Protein AF-A0AA50E1E8-F1 (afdb_monomer_lite)

Radius of gyration: 28.21 Å; chains: 1; bounding box: 93×47×80 Å

Secondary structure (DSSP, 8-state):
--GGGS-----SSPPTT--SHHHHHHHHTTSEEEEETTEEEE-HHHHHHHHHHHHHHHHHHHHTT-EE----SEEEHHHHHHHT-HHIIIIIS--S-EEE-TT--EEEE-S--HHHHHHHHHHH--BGGG--EEEEEEEEEE---SS-BTGGGB-SEEEEEEEEEE-SSHHHHHHHHHHHHHHHHHHHHHTT--EEEEE---GGG--SEEEEEEEE-TT-SEEEEE-TTSS-EEETTT---BPPPPPPPS--S-EEEE-TT--SHHHHHHHHT--GGGEEEEEEEEEEETTS-EEEEEEEEETT--B-HHHHHHHHHHHHHHH-HHHHHHTSS-TT-GGG--S--SEEEEEEPPHHHHHHHB-TT----TT---TT--GGGB-PPPPEEHHHHHHHH---HHHHHHHHHT--SSS--SEE-HHHHHHHHHHHHHTTTT----TTSHHHHHHHHHHHHHHHHHHHHHHTTSPPSSPEEEEEGGGTT--SEEEE-SSTTEEEEEE-BTTTBPPPS-EE--BPP-TTSBPSS-TTS--EEEEEEEEEEEEE-TTHHHHHHT-EEE-TTS-EEE-

Sequence (571 aa):
MRLSQMLFVTLRDDPADAEIPSHKLLVRAGFIRRLGSGLYAYLPLMWRVLEKVKRIVQEEMNRTGAQECLLPQLQPSELWKMSGRWDTYTESEGIMFALRDRLERELGLGPTHEEVITAIAKEMIRSYRQLPVNLYQIQTKFRDEIRPRFGLMRGREFIMKDAYSFHSDEASLKETYGAMDQAYRNIFSRCGLDFRPVDADSGAIGGSGSQEFMVLADAGEDEILYTADGLYSANVEKAVSVPPNPVPSIFTNYEKRETPNCNTIDSLTTYLQCSPTVVVKNILYKVTHDQGWTFFVLVSIRGDQDINDVKLKNEYIKQFLKKNPFQRILNQDLDNYPQIRDTGKNVIKVELVTKADQNQWFAEDKKLPEGYIGPDLSNEYLRPCPRLTKEKIEELTDLDSSLLNEILNADLHEVSRENYDVLSVGMNIEKKLSTFGTIKLPSQSGNHKIAQASSLVSAYKKLQKFQKQYPVSPLIRLADETIIGLENFVTGANEANYHVLGANWDKEFPTPELVVDVRTAKAGDRPVHDPTGELKTARGIEVGHIFQLGTKYSQAMGATFTNEQGKKNLW

Foldseek 3Di:
DDPVPFPWDADPDFDPQADDPVQRCCVRRRQWDDPDQLDIDGGPVVVVVVVVLVVLLCVLCVVLVAAEDDFDQKAFLVLCVLLVCSCLQCPQVNFWDWDADPVRGIITRAQDCPSVVLVVCLVVFFAQVVPWHKYKYWDKGATPDPHQGNHQLRGRIHTDIDMDIDHPDPVSLVVSLVSVVVSVVSSCVVVVFDWAKAWEFCPPLAFDGKIFIWGFDPPFPWKKKDFPVNPHIHTLLPDDFFFDDADAWPFADKDKDFAAPQLALVSRCVRVVTDLLQAWDWFKKWWAFPLLAIAIAIETEGRPFDFNVSQVQVLCLVVCCVPPPVNVVVPPQCPPPPLLPPDRNGTSDIGGQDPVNQVQFFDPPQDFQRSQDDLCQDQNRTDDQFFAFLVVLCVQQVDDPVVQCVLVVVPPDDDDDGTHDLVSSLVSLVVVLVVLRPDPDDDDPPPVSVVVNVSSSSSSVSSVVSPSSYHDDDHHYEYEPSPQPRFQGKHRPSDHSIIITRDDDPPPHDRDPHYGHRTRDDFQGHHPVGNVTTMDMTRTRGPDMDHRNDQSSCVSNVRWYQYPVRDTDGD

Structure (mmCIF, N/CA/C/O backbone):
data_AF-A0AA50E1E8-F1
#
_entry.id   AF-A0AA50E1E8-F1
#
loop_
_atom_site.group_PDB
_atom_site.id
_atom_site.type_symbol
_atom_site.label_atom_id
_atom_site.label_alt_id
_atom_site.label_comp_id
_atom_site.label_asym_id
_atom_site.label_entity_id
_atom_site.label_seq_id
_atom_site.pdbx_PDB_ins_code
_atom_site.Cartn_x
_atom_site.Cartn_y
_atom_site.Cartn_z
_atom_site.occupancy
_atom_site.B_iso_or_equiv
_atom_site.auth_seq_id
_atom_site.auth_comp_id
_atom_site.auth_asym_id
_atom_site.auth_atom_id
_atom_site.pdbx_PDB_model_num
ATOM 1 N N . MET A 1 1 ? -45.546 9.372 6.883 1.00 83.00 1 MET A N 1
ATOM 2 C CA . MET A 1 1 ? -45.393 10.843 6.924 1.00 83.00 1 MET A CA 1
ATOM 3 C C . MET A 1 1 ? -45.847 11.388 5.582 1.00 83.00 1 MET A C 1
ATOM 5 O O . MET A 1 1 ? -45.524 10.767 4.575 1.00 83.00 1 MET A O 1
ATOM 9 N N . ARG A 1 2 ? -46.656 12.452 5.557 1.00 90.00 2 ARG A N 1
ATOM 10 C CA . ARG A 1 2 ? -47.109 13.069 4.299 1.00 90.00 2 ARG A CA 1
ATOM 11 C C . ARG A 1 2 ? -45.970 13.899 3.703 1.00 90.00 2 ARG A C 1
ATOM 13 O O . ARG A 1 2 ? -45.243 14.535 4.460 1.00 90.00 2 ARG A O 1
ATOM 20 N N . LEU A 1 3 ? -45.846 13.929 2.375 1.00 88.75 3 LEU A N 1
ATOM 21 C CA . LEU A 1 3 ? -44.783 14.677 1.687 1.00 88.75 3 LEU A CA 1
ATOM 22 C C . LEU A 1 3 ? -44.791 16.171 2.047 1.00 88.75 3 LEU A C 1
ATOM 24 O O . LEU A 1 3 ? -43.740 16.760 2.248 1.00 88.75 3 LEU A O 1
ATOM 28 N N . SER A 1 4 ? -45.982 16.750 2.227 1.00 92.00 4 SER A N 1
ATOM 29 C CA . SER A 1 4 ? -46.186 18.156 2.603 1.00 92.00 4 SER A CA 1
ATOM 30 C C . SER A 1 4 ? -45.611 18.550 3.971 1.00 92.00 4 SER A C 1
ATOM 32 O O . SER A 1 4 ? -45.598 19.728 4.304 1.00 92.00 4 SER A O 1
ATOM 34 N N . GLN A 1 5 ? -45.191 17.580 4.785 1.00 92.12 5 GLN A N 1
ATOM 35 C CA . GLN A 1 5 ? -44.583 17.789 6.103 1.00 92.12 5 GLN A CA 1
ATOM 36 C C . GLN A 1 5 ? -43.090 17.425 6.117 1.00 92.12 5 GLN A C 1
ATOM 38 O O . GLN A 1 5 ? -42.461 17.463 7.172 1.00 92.12 5 GLN A O 1
ATOM 43 N N . MET A 1 6 ? -42.525 17.020 4.976 1.00 91.56 6 MET A N 1
ATOM 44 C CA . MET A 1 6 ? -41.125 16.624 4.854 1.00 91.56 6 MET A CA 1
ATOM 45 C C . MET A 1 6 ? -40.289 17.763 4.276 1.00 91.56 6 MET A C 1
ATOM 47 O O . MET A 1 6 ? -40.710 18.437 3.339 1.00 91.56 6 MET A O 1
ATOM 51 N N . LEU A 1 7 ? -39.060 17.915 4.775 1.00 88.62 7 LEU A N 1
ATOM 52 C CA . LEU A 1 7 ? -38.033 18.702 4.096 1.00 88.62 7 LEU A CA 1
ATOM 53 C C . LEU A 1 7 ? -37.597 17.943 2.835 1.00 88.62 7 LEU A C 1
ATOM 55 O O . LEU A 1 7 ? -36.712 17.088 2.887 1.00 88.62 7 LEU A O 1
ATOM 59 N N . PHE A 1 8 ? -38.273 18.210 1.720 1.00 89.31 8 PHE A N 1
ATOM 60 C CA . PHE A 1 8 ? -38.060 17.521 0.454 1.00 89.31 8 PHE A CA 1
ATOM 61 C C . PHE A 1 8 ? -38.126 18.510 -0.709 1.00 89.31 8 PHE A C 1
ATOM 63 O O . PHE A 1 8 ? -39.174 19.086 -0.991 1.00 89.31 8 PHE A O 1
ATOM 70 N N . VAL A 1 9 ? -36.988 18.702 -1.378 1.00 90.25 9 VAL A N 1
ATOM 71 C CA . VAL A 1 9 ? -36.859 19.569 -2.554 1.00 90.25 9 VAL A CA 1
ATOM 72 C C . VAL A 1 9 ? -36.094 18.816 -3.631 1.00 90.25 9 VAL A C 1
ATOM 74 O O . VAL A 1 9 ? -34.927 18.461 -3.437 1.00 90.25 9 VAL A O 1
ATOM 77 N N . THR A 1 10 ? -36.748 18.605 -4.770 1.00 94.31 10 THR A N 1
ATOM 78 C CA . THR A 1 10 ? -36.125 18.024 -5.958 1.00 94.31 10 THR A CA 1
ATOM 79 C C . THR A 1 10 ? -35.540 19.101 -6.861 1.00 94.31 10 THR A C 1
ATOM 81 O O . THR A 1 10 ? -36.088 20.199 -6.946 1.00 94.31 10 THR A O 1
ATOM 84 N N . LEU A 1 11 ? -34.464 18.777 -7.576 1.00 94.38 11 LEU A N 1
ATOM 85 C CA . LEU A 1 11 ? -33.867 19.661 -8.579 1.00 94.38 11 LEU A CA 1
ATOM 86 C C . LEU A 1 11 ? -34.179 19.153 -9.988 1.00 94.38 11 LEU A C 1
ATOM 88 O O . LEU A 1 11 ? -34.096 17.951 -10.260 1.00 94.38 11 LEU A O 1
ATOM 92 N N . ARG A 1 12 ? -34.535 20.082 -10.880 1.00 94.50 12 ARG A N 1
ATOM 93 C CA . ARG A 1 12 ? -34.793 19.781 -12.292 1.00 94.50 12 ARG A CA 1
ATOM 94 C C . ARG A 1 12 ? -33.499 19.385 -13.001 1.00 94.50 12 ARG A C 1
ATOM 96 O O . ARG A 1 12 ? -33.456 18.318 -13.614 1.00 94.50 12 ARG A O 1
ATOM 103 N N . ASP A 1 13 ? -32.479 20.220 -12.845 1.00 94.12 13 ASP A N 1
ATOM 104 C CA . ASP A 1 13 ? -31.196 20.121 -13.534 1.00 94.12 13 ASP A CA 1
ATOM 105 C C . ASP A 1 13 ? -30.131 19.439 -12.663 1.00 94.12 13 ASP A C 1
ATOM 107 O O . ASP A 1 13 ? -30.243 19.390 -11.431 1.00 94.12 13 ASP A O 1
ATOM 111 N N . ASP A 1 14 ? -29.106 18.886 -13.312 1.00 92.81 14 ASP A N 1
ATOM 112 C CA . ASP A 1 14 ? -27.952 18.305 -12.625 1.00 92.81 14 ASP A CA 1
ATOM 113 C C . ASP A 1 14 ? -27.141 19.407 -11.910 1.00 92.81 14 ASP A C 1
ATOM 115 O O . ASP A 1 14 ? -26.901 20.468 -12.493 1.00 92.81 14 ASP A O 1
ATOM 119 N N . PRO A 1 15 ? -26.688 19.178 -10.662 1.00 89.06 15 PRO A N 1
ATOM 120 C CA . PRO A 1 15 ? -25.753 20.081 -9.999 1.00 89.06 15 PRO A CA 1
ATOM 121 C C . PRO A 1 15 ? -24.439 20.168 -10.779 1.00 89.06 15 PRO A C 1
ATOM 123 O O . PRO A 1 15 ? -23.919 19.146 -11.227 1.00 89.06 15 PRO A O 1
ATOM 126 N N . ALA A 1 16 ? -23.880 21.373 -10.898 1.00 86.44 16 ALA A N 1
ATOM 127 C CA . ALA A 1 16 ? -22.658 21.611 -11.670 1.00 86.44 16 ALA A CA 1
ATOM 128 C C . ALA A 1 16 ? -21.428 20.860 -11.122 1.00 86.44 16 ALA A C 1
ATOM 130 O O . ALA A 1 16 ? -20.496 20.575 -11.864 1.00 86.44 16 ALA A O 1
ATOM 131 N N . ASP A 1 17 ? -21.428 20.535 -9.830 1.00 83.50 17 ASP A N 1
ATOM 132 C CA . ASP A 1 17 ? -20.350 19.855 -9.115 1.00 83.50 17 ASP A CA 1
ATOM 133 C C . ASP A 1 17 ? -20.545 18.334 -8.985 1.00 83.50 17 ASP A C 1
ATOM 135 O O . ASP A 1 17 ? -19.741 17.652 -8.345 1.00 83.50 17 ASP A O 1
ATOM 139 N N . ALA A 1 18 ? -21.621 17.788 -9.559 1.00 87.62 18 ALA A N 1
ATOM 140 C CA . ALA A 1 18 ? -21.915 16.366 -9.507 1.00 87.62 18 ALA A CA 1
ATOM 141 C C . ALA A 1 18 ? -21.470 15.653 -10.789 1.00 87.62 18 ALA A C 1
ATOM 143 O O . ALA A 1 18 ? -22.080 15.800 -11.843 1.00 87.62 18 ALA A O 1
ATOM 144 N N . GLU A 1 19 ? -20.419 14.839 -10.684 1.00 85.69 19 GLU A N 1
ATOM 145 C CA . GLU A 1 19 ? -19.804 14.176 -11.842 1.00 85.69 19 GLU A CA 1
ATOM 146 C C . GLU A 1 19 ? -20.469 12.833 -12.180 1.00 85.69 19 GLU A C 1
ATOM 148 O O . GLU A 1 19 ? -20.860 12.603 -13.325 1.00 85.69 19 GLU A O 1
ATOM 153 N N . ILE A 1 20 ? -20.671 11.964 -11.182 1.00 92.19 20 ILE A N 1
ATOM 154 C CA . ILE A 1 20 ? -21.176 10.598 -11.401 1.00 92.19 20 ILE A CA 1
ATOM 155 C C . ILE A 1 20 ? -22.701 10.481 -11.223 1.00 92.19 20 ILE A C 1
ATOM 157 O O . ILE A 1 20 ? -23.295 11.258 -10.463 1.00 92.19 20 ILE A O 1
ATOM 161 N N . PRO A 1 21 ? -23.356 9.485 -11.860 1.00 94.12 21 PRO A N 1
ATOM 162 C CA . PRO A 1 21 ? -24.810 9.323 -11.804 1.00 94.12 21 PRO A CA 1
ATOM 163 C C . PRO A 1 21 ? -25.380 9.234 -10.384 1.00 94.12 21 PRO A C 1
ATOM 165 O O . PRO A 1 21 ? -26.377 9.890 -10.089 1.00 94.12 21 PRO A O 1
ATOM 168 N N . SER A 1 22 ? -24.741 8.480 -9.482 1.00 95.38 22 SER A N 1
ATOM 169 C CA . SER A 1 22 ? -25.218 8.337 -8.099 1.00 95.38 22 SER A CA 1
ATOM 170 C C . SER A 1 22 ? -25.213 9.676 -7.354 1.00 95.38 22 SER A C 1
ATOM 172 O O . SER A 1 22 ? -26.205 10.024 -6.715 1.00 95.38 22 SER A O 1
ATOM 174 N N . HIS A 1 23 ? -24.151 10.475 -7.497 1.00 95.38 23 HIS A N 1
ATOM 175 C CA . HIS A 1 23 ? -24.057 11.803 -6.890 1.00 95.38 23 HIS A CA 1
ATOM 176 C C . HIS A 1 23 ? -25.147 12.741 -7.435 1.00 95.38 23 HIS A C 1
ATOM 178 O O . HIS A 1 23 ? -25.896 13.336 -6.655 1.00 95.38 23 HIS A O 1
ATOM 184 N N . LYS A 1 24 ? -25.303 12.808 -8.765 1.00 95.56 24 LYS A N 1
ATOM 185 C CA . LYS A 1 24 ? -26.336 13.622 -9.428 1.00 95.56 24 LYS A CA 1
ATOM 186 C C . LYS A 1 24 ? -27.736 13.263 -8.938 1.00 95.56 24 LYS A C 1
ATOM 188 O O . LYS A 1 24 ? -28.499 14.145 -8.542 1.00 95.56 24 LYS A O 1
ATOM 193 N N . LEU A 1 25 ? -28.064 11.971 -8.913 1.00 97.00 25 LEU A N 1
ATOM 194 C CA . LEU A 1 25 ? -29.378 11.481 -8.502 1.00 97.00 25 LEU A CA 1
ATOM 195 C C . LEU A 1 25 ? -29.654 11.743 -7.020 1.00 97.00 25 LEU A C 1
ATOM 197 O O . LEU A 1 25 ? -30.736 12.225 -6.692 1.00 97.00 25 LEU A O 1
ATOM 201 N N . LEU A 1 26 ? -28.691 11.497 -6.127 1.00 97.38 26 LEU A N 1
ATOM 202 C CA . LEU A 1 26 ? -28.868 11.740 -4.691 1.00 97.38 26 LEU A CA 1
ATOM 203 C C . LEU A 1 26 ? -29.114 13.225 -4.388 1.00 97.38 26 LEU A C 1
ATOM 205 O O . LEU A 1 26 ? -29.961 13.561 -3.555 1.00 97.38 26 LEU A O 1
ATOM 209 N N . VAL A 1 27 ? -28.427 14.137 -5.077 1.00 95.81 27 VAL A N 1
ATOM 210 C CA . VAL A 1 27 ? -28.663 15.575 -4.897 1.00 95.81 27 VAL A CA 1
ATOM 211 C C . VAL A 1 27 ? -30.009 15.979 -5.510 1.00 95.81 27 VAL A C 1
ATOM 213 O O . VAL A 1 27 ? -30.821 16.624 -4.837 1.00 95.81 27 VAL A O 1
ATOM 216 N N . ARG A 1 28 ? -30.305 15.562 -6.748 1.00 96.50 28 ARG A N 1
ATOM 217 C CA . ARG A 1 28 ? -31.560 15.912 -7.439 1.00 96.50 28 ARG A CA 1
ATOM 218 C C . ARG A 1 28 ? -32.798 15.372 -6.750 1.00 96.50 28 ARG A C 1
ATOM 220 O O . ARG A 1 28 ? -33.809 16.065 -6.716 1.00 96.50 28 ARG A O 1
ATOM 227 N N . ALA A 1 29 ? -32.719 14.183 -6.167 1.00 96.56 29 ALA A N 1
ATOM 228 C CA . ALA A 1 29 ? -33.812 13.576 -5.421 1.00 96.56 29 ALA A CA 1
ATOM 229 C C . ALA A 1 29 ? -33.920 14.099 -3.976 1.00 96.56 29 ALA A C 1
ATOM 231 O O . ALA A 1 29 ? -34.760 13.620 -3.222 1.00 96.56 29 ALA A O 1
ATOM 232 N N . GLY A 1 30 ? -33.087 15.060 -3.556 1.00 95.19 30 GLY A N 1
ATOM 233 C CA . GLY A 1 30 ? -33.159 15.641 -2.212 1.00 95.19 30 GLY A CA 1
ATOM 234 C C . GLY A 1 30 ? -32.727 14.683 -1.096 1.00 95.19 30 GLY A C 1
ATOM 235 O O . GLY A 1 30 ? -33.211 14.799 0.028 1.00 95.19 30 GLY A O 1
ATOM 236 N N . PHE A 1 31 ? -31.840 13.730 -1.392 1.00 97.06 31 PHE A N 1
ATOM 237 C CA . PHE A 1 31 ? -31.274 12.805 -0.406 1.00 97.06 31 PHE A CA 1
ATOM 238 C C . PHE A 1 31 ? -30.102 13.450 0.330 1.00 97.06 31 PHE A C 1
ATOM 240 O O . PHE A 1 31 ? -29.988 13.312 1.546 1.00 97.06 31 PHE A O 1
ATOM 247 N N . ILE A 1 32 ? -29.263 14.196 -0.386 1.00 96.25 32 ILE A N 1
ATOM 248 C CA . ILE A 1 32 ? -28.093 14.856 0.195 1.00 96.25 32 ILE A CA 1
ATOM 249 C C . ILE A 1 32 ? -27.983 16.318 -0.231 1.00 96.25 32 ILE A C 1
ATOM 251 O O . ILE A 1 32 ? -28.529 16.744 -1.258 1.00 96.25 32 ILE A O 1
ATOM 255 N N . ARG A 1 33 ? -27.251 17.094 0.569 1.00 94.19 33 ARG A N 1
ATOM 256 C CA . ARG A 1 33 ? -26.837 18.464 0.244 1.00 94.19 33 ARG A CA 1
ATOM 257 C C . ARG A 1 33 ? -25.370 18.654 0.583 1.00 94.19 33 ARG A C 1
ATOM 259 O O . ARG A 1 33 ? -24.944 18.295 1.673 1.00 94.19 33 ARG A O 1
ATOM 266 N N . ARG A 1 34 ? -24.610 19.226 -0.344 1.00 93.56 34 ARG A N 1
ATOM 267 C CA . ARG A 1 34 ? -23.210 19.573 -0.119 1.00 93.56 34 ARG A CA 1
ATOM 268 C C . ARG A 1 34 ? -23.120 20.828 0.752 1.00 93.56 34 ARG A C 1
ATOM 270 O O . ARG A 1 34 ? -23.806 21.808 0.475 1.00 93.56 34 ARG A O 1
ATOM 277 N N . LEU A 1 35 ? -22.280 20.787 1.785 1.00 94.69 35 LEU A N 1
ATOM 278 C CA . LEU A 1 35 ? -21.953 21.940 2.638 1.00 94.69 35 LEU A CA 1
ATOM 279 C C . LEU A 1 35 ? -20.549 22.492 2.348 1.00 94.69 35 LEU A C 1
ATOM 281 O O . LEU A 1 35 ? -20.294 23.676 2.536 1.00 94.69 35 LEU A O 1
ATOM 285 N N . GLY A 1 36 ? -19.646 21.638 1.866 1.00 92.88 36 GLY A N 1
ATOM 286 C CA . GLY A 1 36 ? -18.273 21.985 1.510 1.00 92.88 36 GLY A CA 1
ATOM 287 C C . GLY A 1 36 ? -17.627 20.883 0.673 1.00 92.88 36 GLY A C 1
ATOM 288 O O . GLY A 1 36 ? -18.282 19.914 0.289 1.00 92.88 36 GLY A O 1
ATOM 289 N N . SER A 1 37 ? -16.338 21.010 0.351 1.00 92.69 37 SER A N 1
ATOM 290 C CA . SER A 1 37 ? -15.618 19.940 -0.357 1.00 92.69 37 SER A CA 1
ATOM 291 C C . SER A 1 37 ? -15.5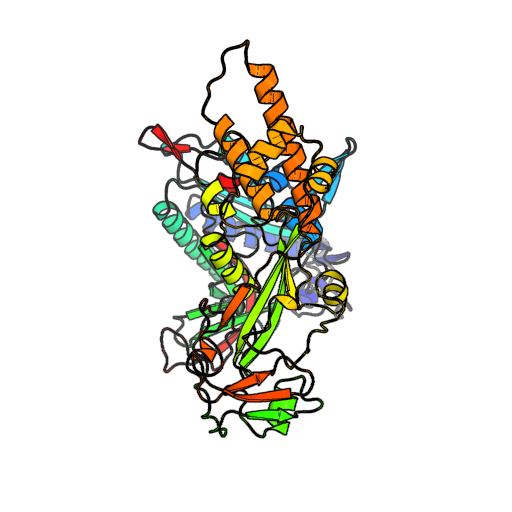94 18.658 0.477 1.00 92.69 37 SER A C 1
ATOM 293 O O . SER A 1 37 ? -15.120 18.681 1.613 1.00 92.69 37 SER A O 1
ATOM 295 N N . GLY A 1 38 ? -16.158 17.570 -0.055 1.00 93.25 38 GLY A N 1
ATOM 296 C CA . GLY A 1 38 ? -16.251 16.277 0.632 1.00 93.25 38 GLY A CA 1
ATOM 297 C C . GLY A 1 38 ? -17.156 16.240 1.870 1.00 93.25 38 GLY A C 1
ATOM 298 O O . GLY A 1 38 ? -17.064 15.276 2.622 1.00 93.25 38 GLY A O 1
ATOM 299 N N . LEU A 1 39 ? -17.993 17.259 2.105 1.00 96.19 39 LEU A N 1
ATOM 300 C CA . LEU A 1 39 ? -18.866 17.355 3.282 1.00 96.19 39 LEU A CA 1
ATOM 301 C C . LEU A 1 39 ? -20.333 17.424 2.851 1.00 96.19 39 LEU A C 1
ATOM 303 O O . LEU A 1 39 ? -20.738 18.365 2.154 1.00 96.19 39 LEU A O 1
ATOM 307 N N . TYR A 1 40 ? -21.130 16.447 3.289 1.00 96.50 40 TYR A N 1
ATOM 308 C CA . TYR A 1 40 ? -22.524 16.284 2.879 1.00 96.50 40 TYR A CA 1
ATOM 309 C C . TYR A 1 40 ? -23.458 16.149 4.079 1.00 96.50 40 TYR A C 1
ATOM 311 O O . TYR A 1 40 ? -23.228 15.355 4.984 1.00 96.50 40 TYR A O 1
ATOM 319 N N . ALA A 1 41 ? -24.568 16.879 4.040 1.00 96.25 41 ALA A N 1
ATOM 320 C CA . ALA A 1 41 ? -25.697 16.666 4.927 1.00 96.25 41 ALA A CA 1
ATOM 321 C C . ALA A 1 41 ? -26.581 15.532 4.388 1.00 96.25 41 ALA A C 1
ATOM 323 O O . ALA A 1 41 ? -27.048 15.589 3.244 1.00 96.25 41 ALA A O 1
ATOM 324 N N . TYR A 1 42 ? -26.861 14.537 5.232 1.00 97.00 42 TYR A N 1
ATOM 325 C CA . TYR A 1 42 ? -27.834 13.480 4.953 1.00 97.00 42 TYR A CA 1
ATOM 326 C C . TYR A 1 42 ? -29.245 13.964 5.303 1.00 97.00 42 TYR A C 1
ATOM 328 O O . TYR A 1 42 ? -29.594 14.121 6.471 1.00 97.00 42 TYR A O 1
ATOM 336 N N . LEU A 1 43 ? -30.070 14.217 4.286 1.00 96.56 43 LEU A N 1
ATOM 337 C CA . LEU A 1 43 ? -31.449 14.675 4.468 1.00 96.56 43 LEU A CA 1
ATOM 338 C C . LEU A 1 43 ? -32.374 13.512 4.886 1.00 96.56 43 LEU A C 1
ATOM 340 O O . LEU A 1 43 ? -31.972 12.346 4.803 1.00 96.56 43 LEU A O 1
ATOM 344 N N . PRO A 1 44 ? -33.633 13.772 5.307 1.00 95.94 44 PRO A N 1
ATOM 345 C CA . PRO A 1 44 ? -34.492 12.743 5.903 1.00 95.94 44 PRO A CA 1
ATOM 346 C C . PRO A 1 44 ? -34.675 11.464 5.071 1.00 95.94 44 PRO A C 1
ATOM 348 O O . PRO A 1 44 ? -34.820 10.382 5.639 1.00 95.94 44 PRO A O 1
ATOM 351 N N . LEU A 1 45 ? -34.669 11.550 3.735 1.00 95.81 45 LEU A N 1
ATOM 352 C CA . LEU A 1 45 ? -34.752 10.364 2.874 1.00 95.81 45 LEU A CA 1
ATOM 353 C C . LEU A 1 45 ? -33.464 9.540 2.877 1.00 95.81 45 LEU A C 1
ATOM 355 O O . LEU A 1 45 ? -33.540 8.318 2.999 1.00 95.81 45 LEU A O 1
ATOM 359 N N . MET A 1 46 ? -32.300 10.190 2.808 1.00 96.94 46 MET A N 1
ATOM 360 C CA . MET A 1 46 ? -31.020 9.490 2.906 1.00 96.94 46 MET A CA 1
ATOM 361 C C . MET A 1 46 ? -30.849 8.856 4.278 1.00 96.94 46 MET A C 1
ATOM 363 O O . MET A 1 46 ? -30.445 7.702 4.361 1.00 96.94 46 MET A O 1
ATOM 367 N N . TRP A 1 47 ? -31.249 9.552 5.344 1.00 96.69 47 TRP A N 1
ATOM 368 C CA . TRP A 1 47 ? -31.206 8.992 6.692 1.00 96.69 47 TRP A CA 1
ATOM 369 C C . TRP A 1 47 ? -32.012 7.689 6.800 1.00 96.69 47 TRP A C 1
ATOM 371 O O . TRP A 1 47 ? -31.535 6.698 7.341 1.00 96.69 47 TRP A O 1
ATOM 381 N N . ARG A 1 48 ? -33.200 7.621 6.180 1.00 96.69 48 ARG A N 1
ATOM 382 C CA . ARG A 1 48 ? -33.996 6.378 6.121 1.00 96.69 48 ARG A CA 1
ATOM 383 C C . ARG A 1 48 ? -33.304 5.249 5.354 1.00 96.69 48 ARG A C 1
ATOM 385 O O . ARG A 1 48 ? -33.541 4.086 5.678 1.00 96.69 48 ARG A O 1
ATOM 392 N N . VAL A 1 49 ? -32.526 5.564 4.317 1.00 98.00 49 VAL A N 1
ATOM 393 C CA . VAL A 1 49 ? -31.728 4.570 3.579 1.00 98.00 49 VAL A CA 1
ATOM 394 C C . VAL A 1 49 ? -30.575 4.078 4.447 1.00 98.00 49 VAL A C 1
ATOM 396 O O . VAL A 1 49 ? -30.428 2.870 4.608 1.00 98.00 49 VAL A O 1
ATOM 399 N N . LEU A 1 50 ? -29.831 4.992 5.072 1.00 98.06 50 LEU A N 1
ATOM 400 C CA . LEU A 1 50 ? -28.732 4.661 5.978 1.00 98.06 50 LEU A CA 1
ATOM 401 C C . LEU A 1 50 ? -29.200 3.771 7.134 1.00 98.06 50 LEU A C 1
ATOM 403 O O . LEU A 1 50 ? -28.565 2.761 7.400 1.00 98.06 50 LEU A O 1
ATOM 407 N N . GLU A 1 51 ? -30.356 4.048 7.743 1.00 98.44 51 GLU A N 1
ATOM 408 C CA . GLU A 1 51 ? -30.935 3.198 8.798 1.00 98.44 51 GLU A CA 1
ATOM 409 C C . GLU A 1 51 ? -31.311 1.787 8.308 1.00 98.44 51 GLU A C 1
ATOM 411 O O . GLU A 1 51 ? -31.207 0.807 9.046 1.00 98.44 51 GLU A O 1
ATOM 416 N N . LYS A 1 52 ? -31.737 1.639 7.044 1.00 98.62 52 LYS A N 1
ATOM 417 C CA . LYS A 1 52 ? -31.999 0.313 6.454 1.00 98.62 52 LYS A CA 1
ATOM 418 C C . LYS A 1 52 ? -30.701 -0.466 6.250 1.00 98.62 52 LYS A C 1
ATOM 420 O O . LYS A 1 52 ? -30.666 -1.644 6.593 1.00 98.62 52 LYS A O 1
ATOM 425 N N . VAL A 1 53 ? -29.670 0.189 5.714 1.00 98.38 53 VAL A N 1
ATOM 426 C CA . VAL A 1 53 ? -28.344 -0.412 5.505 1.00 98.38 53 VAL A CA 1
ATOM 427 C C . VAL A 1 53 ? -27.718 -0.779 6.849 1.00 98.38 53 VAL A C 1
ATOM 429 O O . VAL A 1 53 ? -27.321 -1.923 7.043 1.00 98.38 53 VAL A O 1
ATOM 432 N N . LYS A 1 54 ? -27.728 0.149 7.812 1.00 98.44 54 LYS A N 1
ATOM 433 C CA . LYS A 1 54 ? -27.256 -0.058 9.185 1.00 98.44 54 LYS A CA 1
ATOM 434 C C . LYS A 1 54 ? -27.889 -1.296 9.812 1.00 98.44 54 LYS A C 1
ATOM 436 O O . LYS A 1 54 ? -27.168 -2.133 10.339 1.00 98.44 54 LYS A O 1
ATOM 441 N N . ARG A 1 55 ? -29.213 -1.451 9.704 1.00 98.81 55 ARG A N 1
ATOM 442 C CA . ARG A 1 55 ? -29.907 -2.623 10.249 1.00 98.81 55 ARG A CA 1
ATOM 443 C C . ARG A 1 55 ? -29.433 -3.935 9.614 1.00 98.81 55 ARG A C 1
ATOM 445 O O . ARG A 1 55 ? -29.218 -4.896 10.340 1.00 98.81 55 ARG A O 1
ATOM 452 N N . ILE A 1 56 ? -29.252 -3.982 8.290 1.00 98.81 56 ILE A N 1
ATOM 453 C CA . ILE A 1 56 ? -28.713 -5.174 7.606 1.00 98.81 56 ILE A CA 1
ATOM 454 C C . ILE A 1 56 ? -27.320 -5.506 8.151 1.00 98.81 56 ILE A C 1
ATOM 456 O O . ILE A 1 56 ? -27.067 -6.649 8.521 1.00 98.81 56 ILE A O 1
ATOM 460 N N . VAL A 1 57 ? -26.447 -4.499 8.243 1.00 98.69 57 VAL A N 1
ATOM 461 C CA . VAL A 1 57 ? -25.086 -4.651 8.769 1.00 98.69 57 VAL A CA 1
ATOM 462 C C . VAL A 1 57 ? -25.109 -5.182 10.202 1.00 98.69 57 VAL A C 1
ATOM 464 O O . VAL A 1 57 ? -24.464 -6.186 10.479 1.00 98.69 57 VAL A O 1
ATOM 467 N N . GLN A 1 58 ? -25.886 -4.568 11.097 1.00 98.69 58 GLN A N 1
ATOM 468 C CA . GLN A 1 58 ? -25.993 -5.001 12.493 1.00 98.69 58 GLN A CA 1
ATOM 469 C C . GLN A 1 58 ? -26.504 -6.440 12.609 1.00 98.69 58 GLN A C 1
ATOM 471 O O . GLN A 1 58 ? -25.958 -7.226 13.375 1.00 98.69 58 GLN A O 1
ATOM 476 N N . GLU A 1 59 ? -27.529 -6.815 11.841 1.00 98.81 59 GLU A N 1
ATOM 477 C CA . GLU A 1 59 ? -28.069 -8.176 11.862 1.00 98.81 59 GLU A CA 1
ATOM 478 C C . GLU A 1 59 ? -27.028 -9.223 11.439 1.00 98.81 59 GLU A C 1
ATOM 480 O O . GLU A 1 59 ? -26.922 -10.257 12.096 1.00 98.81 59 GLU A O 1
ATOM 485 N N . GLU A 1 60 ? -26.252 -8.975 10.379 1.00 98.75 60 GLU A N 1
ATOM 486 C CA . GLU A 1 60 ? -25.219 -9.920 9.931 1.00 98.75 60 GLU A CA 1
ATOM 487 C C . GLU A 1 60 ? -23.996 -9.940 10.861 1.00 98.75 60 GLU A C 1
ATOM 489 O O . GLU A 1 60 ? -23.492 -11.019 11.155 1.00 98.75 60 GLU A O 1
ATOM 494 N N . MET A 1 61 ? -23.559 -8.793 11.398 1.00 98.56 61 MET A N 1
ATOM 495 C CA . MET A 1 61 ? -22.462 -8.740 12.378 1.00 98.56 61 MET A CA 1
ATOM 496 C C . MET A 1 61 ? -22.839 -9.442 13.691 1.00 98.56 61 MET A C 1
ATOM 498 O O . MET A 1 61 ? -22.065 -10.228 14.233 1.00 98.56 61 MET A O 1
ATOM 502 N N . ASN A 1 62 ? -24.058 -9.229 14.193 1.00 98.44 62 ASN A N 1
ATOM 503 C CA . ASN A 1 62 ? -24.510 -9.859 15.435 1.00 98.44 62 ASN A CA 1
ATOM 504 C C . ASN A 1 62 ? -24.631 -11.387 15.291 1.00 98.44 62 ASN A C 1
ATOM 506 O O . ASN A 1 62 ? -24.404 -12.114 16.257 1.00 98.44 62 ASN A O 1
ATOM 510 N N . ARG A 1 63 ? -24.946 -11.897 14.089 1.00 98.25 63 ARG A N 1
ATOM 511 C CA . ARG A 1 63 ? -24.972 -13.346 13.814 1.00 98.25 63 ARG A CA 1
ATOM 512 C C . ARG A 1 63 ? -23.610 -14.013 13.966 1.00 98.25 63 ARG A C 1
ATOM 514 O O . ARG A 1 63 ? -23.574 -15.194 14.292 1.00 98.25 63 ARG A O 1
ATOM 521 N N . THR A 1 64 ? -22.510 -13.286 13.769 1.00 97.62 64 THR A N 1
ATOM 522 C CA . THR A 1 64 ? -21.158 -13.828 13.980 1.00 97.62 64 THR A CA 1
ATOM 523 C C . THR A 1 64 ? -20.715 -13.763 15.443 1.00 97.62 64 THR A C 1
ATOM 525 O O . THR A 1 64 ? -19.577 -14.106 15.746 1.00 97.62 64 THR A O 1
ATOM 528 N N . GLY A 1 65 ? -21.559 -13.251 16.346 1.00 97.31 65 GLY A N 1
ATOM 529 C CA . GLY A 1 65 ? -21.193 -12.982 17.738 1.00 97.31 65 GLY A CA 1
ATOM 530 C C . GLY A 1 65 ? -20.360 -11.712 17.939 1.00 97.31 65 GLY A C 1
ATOM 531 O O . GLY A 1 65 ? -19.858 -11.497 19.043 1.00 97.31 65 GLY A O 1
ATOM 532 N N . ALA A 1 66 ? -20.207 -10.866 16.910 1.00 98.25 66 ALA A N 1
ATOM 533 C CA . ALA A 1 66 ? -19.547 -9.573 17.066 1.00 98.25 66 ALA A CA 1
ATOM 534 C C . ALA A 1 66 ? -20.403 -8.637 17.933 1.00 98.25 66 ALA A C 1
ATOM 536 O O . ALA A 1 66 ? -21.631 -8.627 17.832 1.00 98.25 66 ALA A O 1
ATOM 537 N N . GLN A 1 67 ? -19.757 -7.843 18.785 1.00 98.38 67 GLN A N 1
ATOM 538 C CA . GLN A 1 67 ? -20.431 -6.974 19.751 1.00 98.38 67 GLN A CA 1
ATOM 539 C C . GLN A 1 67 ? -20.305 -5.513 19.325 1.00 98.38 67 GLN A C 1
ATOM 541 O O . GLN A 1 67 ? -19.198 -5.022 19.102 1.00 98.38 67 GLN A O 1
ATOM 546 N N . GLU A 1 68 ? -21.437 -4.817 19.221 1.00 98.56 68 GLU A N 1
ATOM 547 C CA . GLU A 1 68 ? -21.448 -3.403 18.851 1.00 98.56 68 GLU A CA 1
ATOM 548 C C . GLU A 1 68 ? -20.979 -2.525 20.024 1.00 98.56 68 GLU A C 1
ATOM 550 O O . GLU A 1 68 ? -21.448 -2.667 21.155 1.00 98.56 68 GLU A O 1
ATOM 555 N N . CYS A 1 69 ? -20.071 -1.592 19.754 1.00 97.75 69 CYS A N 1
ATOM 556 C CA . CYS A 1 69 ? -19.585 -0.578 20.679 1.00 97.75 69 CYS A CA 1
ATOM 557 C C . CYS A 1 69 ? -19.515 0.794 19.987 1.00 97.75 69 CYS A C 1
ATOM 559 O O . CYS A 1 69 ? -19.845 0.938 18.809 1.00 97.75 69 CYS A O 1
ATOM 561 N N . LEU A 1 70 ? -19.117 1.829 20.728 1.00 97.94 70 LEU A N 1
ATOM 562 C CA . LEU A 1 70 ? -18.889 3.163 20.177 1.00 97.94 70 LEU A CA 1
ATOM 563 C C . LEU A 1 70 ? -17.600 3.739 20.755 1.00 97.94 70 LEU A C 1
ATOM 565 O O . LEU A 1 70 ? -17.489 3.939 21.965 1.00 97.94 70 LEU A O 1
ATOM 569 N N . LEU A 1 71 ? -16.634 4.009 19.882 1.00 97.69 71 LEU A N 1
ATOM 570 C CA . LEU A 1 71 ? -15.325 4.542 20.244 1.00 97.69 71 LEU A CA 1
ATOM 571 C C . LEU A 1 71 ? -15.273 6.061 20.008 1.00 97.69 71 LEU A C 1
ATOM 573 O O . LEU A 1 71 ? -16.015 6.585 19.168 1.00 97.69 71 LEU A O 1
ATOM 577 N N . PRO A 1 72 ? -14.403 6.802 20.719 1.00 97.12 72 PRO A N 1
ATOM 578 C CA . PRO A 1 72 ? -14.258 8.240 20.514 1.00 97.12 72 PRO A CA 1
ATOM 579 C C . PRO A 1 72 ? -13.725 8.569 19.109 1.00 97.12 72 PRO A C 1
ATOM 581 O O . PRO A 1 72 ? -12.850 7.885 18.577 1.00 97.12 72 PRO A O 1
ATOM 584 N N . GLN A 1 73 ? -14.252 9.636 18.501 1.00 96.69 73 GLN A N 1
ATOM 585 C CA . GLN A 1 73 ? -13.748 10.173 17.225 1.00 96.69 73 GLN A CA 1
ATOM 586 C C . GLN A 1 73 ? -12.507 11.042 17.418 1.00 96.69 73 GLN A C 1
ATOM 588 O O . GLN A 1 73 ? -11.628 11.046 16.567 1.00 96.69 73 GLN A O 1
ATOM 593 N N . LEU A 1 74 ? -12.436 11.765 18.535 1.00 97.62 74 LEU A N 1
ATOM 594 C CA . LEU A 1 74 ? -11.270 12.551 18.908 1.00 97.62 74 LEU A CA 1
ATOM 595 C C . LEU A 1 74 ? -10.282 11.639 19.634 1.00 97.62 74 LEU A C 1
ATOM 597 O O . LEU A 1 74 ? -10.604 11.094 20.691 1.00 97.62 74 LEU A O 1
ATOM 601 N N . GLN A 1 75 ? -9.107 11.448 19.047 1.00 97.94 75 GLN A N 1
ATOM 602 C CA . GLN A 1 75 ? -8.138 10.451 19.480 1.00 97.94 75 GLN A CA 1
ATOM 603 C C . GLN A 1 75 ? -6.827 11.125 19.916 1.00 97.94 75 GLN A C 1
ATOM 605 O O . GLN A 1 75 ? -6.351 12.027 19.224 1.00 97.94 75 GLN A O 1
ATOM 610 N N . PRO A 1 76 ? -6.231 10.710 21.046 1.00 97.38 76 PRO A N 1
ATOM 611 C CA . PRO A 1 76 ? -4.934 11.217 21.492 1.00 97.38 76 PRO A CA 1
ATOM 612 C C . PRO A 1 76 ? -3.805 10.788 20.546 1.00 97.38 76 PRO A C 1
ATOM 614 O O . PRO A 1 76 ? -3.710 9.609 20.188 1.00 97.38 76 PRO A O 1
ATOM 617 N N . SER A 1 77 ? -2.935 11.731 20.161 1.00 96.06 77 SER A N 1
ATOM 618 C CA . SER A 1 77 ? -1.799 11.461 19.261 1.00 96.06 77 SER A CA 1
ATOM 619 C C . SER A 1 77 ? -0.853 10.391 19.808 1.00 96.06 77 SER A C 1
ATOM 621 O O . SER A 1 77 ? -0.219 9.669 19.044 1.00 96.06 77 SER A O 1
ATOM 623 N N . GLU A 1 78 ? -0.775 10.246 21.132 1.00 94.69 78 GLU A N 1
ATOM 624 C CA . GLU A 1 78 ? 0.093 9.297 21.820 1.00 94.69 78 GLU A CA 1
ATOM 625 C C . GLU A 1 78 ? -0.171 7.858 21.367 1.00 94.69 78 GLU A C 1
ATOM 627 O O . GLU A 1 78 ? 0.777 7.106 21.157 1.00 94.69 78 GLU A O 1
ATOM 632 N N . LEU A 1 79 ? -1.435 7.483 21.141 1.00 95.62 79 LEU A N 1
ATOM 633 C CA . LEU A 1 79 ? -1.786 6.134 20.685 1.00 95.62 79 LEU A CA 1
ATOM 634 C C . LEU A 1 79 ? -1.284 5.861 19.258 1.00 95.62 79 LEU A C 1
ATOM 636 O O . LEU A 1 79 ? -0.748 4.789 18.985 1.00 95.62 79 LEU A O 1
ATOM 640 N N . TRP A 1 80 ? -1.381 6.852 18.374 1.00 93.94 80 TRP A N 1
ATOM 641 C CA . TRP A 1 80 ? -0.880 6.789 16.996 1.00 93.94 80 TRP A CA 1
ATOM 642 C C . TRP A 1 80 ? 0.644 6.832 16.914 1.00 93.94 80 TRP A C 1
ATOM 644 O O . TRP A 1 80 ? 1.252 6.204 16.049 1.00 93.94 80 TRP A O 1
ATOM 654 N N . LYS A 1 81 ? 1.285 7.555 17.834 1.00 87.19 81 LYS A N 1
ATOM 655 C CA . LYS A 1 81 ? 2.744 7.553 17.983 1.00 87.19 81 LYS A CA 1
ATOM 656 C C . LYS A 1 81 ? 3.232 6.193 18.482 1.00 87.19 81 LYS A C 1
ATOM 658 O O . LYS A 1 81 ? 4.251 5.712 18.003 1.00 87.19 81 LYS A O 1
ATOM 663 N N . MET A 1 82 ? 2.487 5.534 19.378 1.00 84.88 82 MET A N 1
ATOM 664 C CA . MET A 1 82 ? 2.803 4.171 19.828 1.00 84.88 82 MET A CA 1
ATOM 665 C C . MET A 1 82 ? 2.736 3.140 18.694 1.00 84.88 82 MET A C 1
ATOM 667 O O . MET A 1 82 ? 3.575 2.244 18.657 1.00 84.88 82 MET A O 1
ATOM 671 N N . SER A 1 83 ? 1.772 3.251 17.773 1.00 85.94 83 SER A N 1
ATOM 672 C CA . SER A 1 83 ? 1.709 2.376 16.591 1.00 85.94 83 SER A CA 1
ATOM 673 C C . SER A 1 83 ? 2.721 2.753 15.500 1.00 85.94 83 SER A C 1
ATOM 675 O O . SER A 1 83 ? 2.954 1.961 14.588 1.00 85.94 83 SER A O 1
ATOM 677 N N . GLY A 1 84 ? 3.323 3.946 15.583 1.00 83.94 84 GLY A N 1
ATOM 678 C CA . GLY A 1 84 ? 4.203 4.509 14.557 1.00 83.94 84 GLY A CA 1
ATOM 679 C C . GLY A 1 84 ? 3.461 5.085 13.346 1.00 83.94 84 GLY A C 1
ATOM 680 O O . GLY A 1 84 ? 4.097 5.441 12.358 1.00 83.94 84 GLY A O 1
ATOM 681 N N . ARG A 1 85 ? 2.124 5.178 13.390 1.00 87.38 85 ARG A N 1
ATOM 682 C CA . ARG A 1 85 ? 1.305 5.654 12.262 1.00 87.38 85 ARG A CA 1
ATOM 683 C C . ARG A 1 85 ? 1.054 7.155 12.257 1.00 87.38 85 ARG A C 1
ATOM 685 O O . ARG A 1 85 ? 0.620 7.644 11.221 1.00 87.38 85 ARG A O 1
ATOM 692 N N . TRP A 1 86 ? 1.334 7.874 13.350 1.00 89.62 86 TRP A N 1
ATOM 693 C CA . TRP A 1 86 ? 1.080 9.320 13.449 1.00 89.62 86 TRP A CA 1
ATOM 694 C C . TRP A 1 86 ? 1.674 10.092 12.264 1.00 89.62 86 TRP A C 1
ATOM 696 O O . TRP A 1 86 ? 0.910 10.564 11.431 1.00 89.62 86 TRP A O 1
ATOM 706 N N . ASP A 1 87 ? 3.001 10.101 12.106 1.00 84.00 87 ASP A N 1
ATOM 707 C CA . ASP A 1 87 ? 3.679 10.861 11.041 1.00 84.00 87 ASP A CA 1
ATOM 708 C C . ASP A 1 87 ? 3.316 10.354 9.635 1.00 84.00 87 ASP A C 1
ATOM 710 O O . ASP A 1 87 ? 3.214 11.121 8.679 1.00 84.00 87 ASP A O 1
ATOM 714 N N . THR A 1 88 ? 3.048 9.050 9.494 1.00 81.50 88 THR A N 1
ATOM 715 C CA . THR A 1 88 ? 2.578 8.497 8.214 1.00 81.50 88 THR A CA 1
ATOM 716 C C . THR A 1 88 ? 1.225 9.100 7.831 1.00 81.50 88 THR A C 1
ATOM 718 O O . THR A 1 88 ? 1.039 9.503 6.688 1.00 81.50 88 THR A O 1
ATOM 721 N N . TYR A 1 89 ? 0.296 9.214 8.780 1.00 87.75 89 TYR A N 1
ATOM 722 C CA . TYR A 1 89 ? -1.067 9.680 8.528 1.00 87.75 89 TYR A CA 1
ATOM 723 C C . TYR A 1 89 ? -1.194 11.209 8.508 1.00 87.75 89 TYR A C 1
ATOM 725 O O . TYR A 1 89 ? -2.092 11.723 7.841 1.00 87.75 89 TYR A O 1
ATOM 733 N N . THR A 1 90 ? -0.325 11.939 9.209 1.00 87.75 90 THR A N 1
ATOM 734 C CA . THR A 1 90 ? -0.361 13.409 9.281 1.00 87.75 90 THR A CA 1
ATOM 735 C C . THR A 1 90 ? 0.583 14.087 8.290 1.00 87.75 90 THR A C 1
ATOM 737 O O . THR A 1 90 ? 0.230 15.138 7.762 1.00 87.75 90 THR A O 1
ATOM 740 N N . GLU A 1 91 ? 1.756 13.511 8.010 1.00 80.75 91 GLU A N 1
ATOM 741 C CA . GLU A 1 91 ? 2.788 14.139 7.172 1.00 80.75 91 GLU A CA 1
ATOM 742 C C . GLU A 1 91 ? 2.964 13.438 5.821 1.00 80.75 91 GLU A C 1
ATOM 744 O O . GLU A 1 91 ? 3.040 14.105 4.789 1.00 80.75 91 GLU A O 1
ATOM 749 N N . SER A 1 92 ? 3.043 12.101 5.805 1.00 72.69 92 SER A N 1
ATOM 750 C CA . SER A 1 92 ? 3.312 11.360 4.563 1.00 72.69 92 SER A CA 1
ATOM 751 C C . SER A 1 92 ? 2.094 11.300 3.645 1.00 72.69 92 SER A C 1
ATOM 753 O O . SER A 1 92 ? 2.145 11.783 2.514 1.00 72.69 92 SER A O 1
ATOM 755 N N . GLU A 1 93 ? 1.011 10.700 4.138 1.00 79.44 93 GLU A N 1
ATOM 756 C CA . GLU A 1 93 ? -0.254 10.552 3.419 1.00 79.44 93 GLU A CA 1
ATOM 757 C C . GLU A 1 93 ? -1.120 11.807 3.564 1.00 79.44 93 GLU A C 1
ATOM 759 O O . GLU A 1 93 ? -1.891 12.131 2.665 1.00 79.44 93 GLU A O 1
ATOM 764 N N . GLY A 1 94 ? -0.990 12.523 4.688 1.00 83.56 94 GLY A N 1
ATOM 765 C CA . GLY A 1 94 ? -1.751 13.744 4.964 1.00 83.56 94 GLY A CA 1
ATOM 766 C C . GLY A 1 94 ? -3.261 13.522 5.094 1.00 83.56 94 GLY A C 1
ATOM 767 O O . GLY A 1 94 ? -4.032 14.455 4.906 1.00 83.56 94 GLY A O 1
ATOM 768 N N . ILE A 1 95 ? -3.698 12.294 5.390 1.00 89.81 95 ILE A N 1
ATOM 769 C CA . ILE A 1 95 ? -5.119 11.917 5.438 1.00 89.81 95 ILE A CA 1
ATOM 770 C C . ILE A 1 95 ? -5.758 12.109 6.815 1.00 89.81 95 ILE A C 1
ATOM 772 O O . ILE A 1 95 ? -6.976 12.005 6.939 1.00 89.81 95 ILE A O 1
ATOM 776 N N . MET A 1 96 ? -4.984 12.357 7.870 1.00 94.62 96 MET A N 1
ATOM 777 C CA . MET A 1 96 ? -5.523 12.606 9.206 1.00 94.62 96 MET A CA 1
ATOM 778 C C . MET A 1 96 ? -5.673 14.100 9.477 1.00 94.62 96 MET A C 1
ATOM 780 O O . MET A 1 96 ? -4.703 14.852 9.442 1.00 94.62 96 MET A O 1
ATOM 784 N N . PHE A 1 97 ? -6.872 14.510 9.896 1.00 96.31 97 PHE A N 1
ATOM 785 C CA . PHE A 1 97 ? -7.047 15.817 10.523 1.00 96.31 97 PHE A CA 1
ATOM 786 C C . PHE A 1 97 ? -6.360 15.830 11.891 1.00 96.31 97 PHE A C 1
ATOM 788 O O . PHE A 1 97 ? -6.849 15.202 12.834 1.00 96.31 97 PHE A O 1
ATOM 795 N N . ALA A 1 98 ? -5.258 16.568 12.002 1.00 95.19 98 ALA A N 1
ATOM 796 C CA . ALA A 1 98 ? -4.571 16.834 13.260 1.00 95.19 98 ALA A CA 1
ATOM 797 C C . ALA A 1 98 ? -4.967 18.209 13.820 1.00 95.19 98 ALA A C 1
ATOM 799 O O . ALA A 1 98 ? -5.093 19.190 13.086 1.00 95.19 98 ALA A O 1
ATOM 800 N N . LEU A 1 99 ? -5.157 18.289 15.135 1.00 96.12 99 LEU A N 1
ATOM 801 C CA . LEU A 1 99 ? -5.507 19.513 15.847 1.00 96.12 99 LEU A CA 1
ATOM 802 C C . LEU A 1 99 ? -4.805 19.585 17.210 1.00 96.12 99 LEU A C 1
ATOM 804 O O . LEU A 1 99 ? -4.355 18.576 17.755 1.00 96.12 99 LEU A O 1
ATOM 808 N N . ARG A 1 100 ? -4.742 20.794 17.773 1.00 96.25 100 ARG A N 1
ATOM 809 C CA . ARG A 1 100 ? -4.325 21.037 19.159 1.00 96.25 100 ARG A CA 1
ATOM 810 C C . ARG A 1 100 ? -5.508 21.527 19.975 1.00 96.25 100 ARG A C 1
ATOM 812 O O . ARG A 1 100 ? -6.297 22.342 19.493 1.00 96.25 100 ARG A O 1
ATOM 819 N N . ASP A 1 101 ? -5.651 21.022 21.195 1.00 95.62 101 ASP A N 1
ATOM 820 C CA . ASP A 1 101 ? -6.643 21.554 22.128 1.00 95.62 101 ASP A CA 1
ATOM 821 C C . ASP A 1 101 ? -6.129 22.783 22.893 1.00 95.62 101 ASP A C 1
ATOM 823 O O . ASP A 1 101 ? -5.008 23.245 22.709 1.00 95.62 101 ASP A O 1
ATOM 827 N N . ARG A 1 102 ? -6.961 23.324 23.791 1.00 97.06 102 ARG A N 1
ATOM 828 C CA . ARG A 1 102 ? -6.627 24.511 24.601 1.00 97.06 102 ARG A CA 1
ATOM 829 C C . ARG A 1 102 ? -5.480 24.302 25.598 1.00 97.06 102 ARG A C 1
ATOM 831 O O . ARG A 1 102 ? -5.047 25.271 26.211 1.00 97.06 102 ARG A O 1
ATOM 838 N N . LEU A 1 103 ? -5.054 23.060 25.813 1.00 96.56 103 LEU A N 1
ATOM 839 C CA . LEU A 1 103 ? -3.905 22.696 26.641 1.00 96.56 103 LEU A CA 1
ATOM 840 C C . LEU A 1 103 ? -2.707 22.279 25.772 1.00 96.56 103 LEU A C 1
ATOM 842 O O . LEU A 1 103 ? -1.780 21.656 26.282 1.00 96.56 103 LEU A O 1
ATOM 846 N N . GLU A 1 104 ? -2.737 22.604 24.475 1.00 95.31 104 GLU A N 1
ATOM 847 C CA . GLU A 1 104 ? -1.710 22.280 23.480 1.00 95.31 104 GLU A CA 1
ATOM 848 C C . GLU A 1 104 ? -1.477 20.775 23.269 1.00 95.31 104 GLU A C 1
ATOM 850 O O . GLU A 1 104 ? -0.456 20.372 22.701 1.00 95.31 104 GLU A O 1
ATOM 855 N N . ARG A 1 105 ? -2.434 19.926 23.676 1.00 95.00 105 ARG A N 1
ATOM 856 C CA . ARG A 1 105 ? -2.371 18.478 23.436 1.00 95.00 105 ARG A CA 1
ATOM 857 C C . ARG A 1 105 ? -2.690 18.180 21.981 1.00 95.00 105 ARG A C 1
ATOM 859 O O . ARG A 1 105 ? -3.664 18.701 21.438 1.00 95.00 105 ARG A O 1
ATOM 866 N N . GLU A 1 106 ? -1.887 17.315 21.374 1.00 96.75 106 GLU A N 1
ATOM 867 C CA . GLU A 1 106 ? -2.064 16.882 19.989 1.00 96.75 106 GLU A CA 1
ATOM 868 C C . GLU A 1 106 ? -3.114 15.777 19.895 1.00 96.75 106 GLU A C 1
ATOM 870 O O . GLU A 1 106 ? -3.034 14.746 20.571 1.00 96.75 106 GLU A O 1
ATOM 875 N N . LEU A 1 107 ? -4.102 16.003 19.036 1.00 97.38 107 LEU A N 1
ATOM 876 C CA . LEU A 1 107 ? -5.253 15.136 18.838 1.00 97.38 107 LEU A CA 1
ATOM 877 C C . LEU A 1 107 ? -5.484 14.930 17.339 1.00 97.38 107 LEU A C 1
ATOM 879 O O . LEU A 1 107 ? -5.204 15.816 16.533 1.00 97.38 107 LEU A O 1
ATOM 883 N N . GLY A 1 108 ? -6.031 13.776 16.976 1.00 96.94 108 GLY A N 1
ATOM 884 C CA . GLY A 1 108 ? -6.488 13.473 15.622 1.00 96.94 108 GLY A CA 1
ATOM 885 C C . GLY A 1 108 ? -7.991 13.212 15.589 1.00 96.94 108 GLY A C 1
ATOM 886 O O . GLY A 1 108 ? -8.549 12.667 16.546 1.00 96.94 108 GLY A O 1
ATOM 887 N N . LEU A 1 109 ? -8.661 13.569 14.493 1.00 98.06 109 LEU A N 1
ATOM 888 C CA . LEU A 1 109 ? -9.969 12.986 14.182 1.00 98.06 109 LEU A CA 1
ATOM 889 C C . LEU A 1 109 ? -9.747 11.633 13.513 1.00 98.06 109 LEU A C 1
ATOM 891 O O . LEU A 1 109 ? -9.098 11.563 12.475 1.00 98.06 109 LEU A O 1
ATOM 895 N N . GLY A 1 110 ? -10.282 10.574 14.116 1.00 96.69 110 GLY A N 1
ATOM 896 C CA . GLY A 1 110 ? -10.029 9.192 13.727 1.00 96.69 110 GLY A CA 1
ATOM 897 C C . GLY A 1 110 ? -10.445 8.872 12.283 1.00 96.69 110 GLY A C 1
ATOM 898 O O . GLY A 1 110 ? -11.649 8.838 12.001 1.00 96.69 110 GLY A O 1
ATOM 899 N N . PRO A 1 111 ? -9.492 8.555 11.384 1.00 96.25 111 PRO A N 1
ATOM 900 C CA . PRO A 1 111 ? -9.797 7.980 10.073 1.00 96.25 111 PRO A CA 1
ATOM 901 C C . PRO A 1 111 ? -10.131 6.481 10.160 1.00 96.25 111 PRO A C 1
ATOM 903 O O . PRO A 1 111 ? -10.695 5.921 9.218 1.00 96.25 111 PRO A O 1
ATOM 906 N N . THR A 1 112 ? -9.757 5.852 11.281 1.00 96.75 112 THR A N 1
ATOM 907 C CA . THR A 1 112 ? -9.973 4.458 11.699 1.00 96.75 112 THR A CA 1
ATOM 908 C C . THR A 1 112 ? -9.650 4.342 13.210 1.00 96.75 112 THR A C 1
ATOM 910 O O . THR A 1 112 ? -9.397 5.368 13.860 1.00 96.75 112 THR A O 1
ATOM 913 N N . HIS A 1 113 ? -9.710 3.142 13.802 1.00 98.06 113 HIS A N 1
ATOM 914 C CA . HIS A 1 113 ? -9.658 2.929 15.256 1.00 98.06 113 HIS A CA 1
ATOM 915 C C . HIS A 1 113 ? -8.760 1.768 15.728 1.00 98.06 113 HIS A C 1
ATOM 917 O O . HIS A 1 113 ? -8.911 1.360 16.884 1.00 98.06 113 HIS A O 1
ATOM 923 N N . GLU A 1 114 ? -7.805 1.258 14.933 1.00 97.62 114 GLU A N 1
ATOM 924 C CA . GLU A 1 114 ? -6.943 0.135 15.363 1.00 97.62 114 GLU A CA 1
ATOM 925 C C . GLU A 1 114 ? -6.195 0.440 16.675 1.00 97.62 114 GLU A C 1
ATOM 927 O O . GLU A 1 114 ? -6.125 -0.404 17.570 1.00 97.62 114 GLU A O 1
ATOM 932 N N . GLU A 1 115 ? -5.671 1.654 16.843 1.00 97.19 115 GLU A N 1
ATOM 933 C CA . GLU A 1 115 ? -4.938 2.059 18.043 1.00 97.19 115 GLU A CA 1
ATOM 934 C C . GLU A 1 115 ? -5.846 2.173 19.269 1.00 97.19 115 GLU A C 1
ATOM 936 O O . GLU A 1 115 ? -5.507 1.702 20.356 1.00 97.19 115 GLU A O 1
ATOM 941 N N . VAL A 1 116 ? -7.018 2.788 19.098 1.00 98.19 116 VAL A N 1
ATOM 942 C CA . VAL A 1 116 ? -7.976 3.011 20.188 1.00 98.19 116 VAL A CA 1
ATOM 943 C C . VAL A 1 116 ? -8.472 1.677 20.731 1.00 98.19 116 VAL A C 1
ATOM 945 O O . VAL A 1 116 ? -8.467 1.458 21.944 1.00 98.19 116 VAL A O 1
ATOM 948 N N . ILE A 1 117 ? -8.872 0.765 19.844 1.00 97.94 117 ILE A N 1
ATOM 949 C CA . ILE A 1 117 ? -9.398 -0.536 20.258 1.00 97.94 117 ILE A CA 1
ATOM 950 C C . ILE A 1 117 ? -8.292 -1.437 20.819 1.00 97.94 117 ILE A C 1
ATOM 952 O O . ILE A 1 117 ? -8.535 -2.149 21.789 1.00 97.94 117 ILE A O 1
ATOM 956 N N . THR A 1 118 ? -7.060 -1.340 20.300 1.00 97.50 118 THR A N 1
ATOM 957 C CA . THR A 1 118 ? -5.882 -2.030 20.855 1.00 97.50 118 THR A CA 1
ATOM 958 C C . THR A 1 118 ? -5.578 -1.562 22.275 1.00 97.50 118 THR A C 1
ATOM 960 O O . THR A 1 118 ? -5.297 -2.390 23.144 1.00 97.50 118 THR A O 1
ATOM 963 N N . ALA A 1 119 ? -5.660 -0.255 22.543 1.00 97.31 119 ALA A N 1
ATOM 964 C CA . ALA A 1 119 ? -5.450 0.297 23.879 1.00 97.31 119 ALA A CA 1
ATOM 965 C C . ALA A 1 119 ? -6.484 -0.235 24.884 1.00 97.31 119 ALA A C 1
ATOM 967 O O . ALA A 1 119 ? -6.115 -0.675 25.972 1.00 97.31 119 ALA A O 1
ATOM 968 N N . ILE A 1 120 ? -7.761 -0.279 24.494 1.00 97.06 120 ILE A N 1
ATOM 969 C CA . ILE A 1 120 ? -8.838 -0.837 25.324 1.00 97.06 120 ILE A CA 1
ATOM 970 C C . ILE A 1 120 ? -8.628 -2.342 25.540 1.00 97.06 120 ILE A C 1
ATOM 972 O O . ILE A 1 120 ? -8.666 -2.831 26.671 1.00 97.06 120 ILE A O 1
ATOM 976 N N . ALA A 1 121 ? -8.366 -3.089 24.465 1.00 96.19 121 ALA A N 1
ATOM 977 C CA . ALA A 1 121 ? -8.152 -4.529 24.521 1.00 96.19 121 ALA A CA 1
ATOM 978 C C . ALA A 1 121 ? -6.962 -4.898 25.414 1.00 96.19 121 ALA A C 1
ATOM 980 O O . ALA A 1 121 ? -7.063 -5.833 26.204 1.00 96.19 121 ALA A O 1
ATOM 981 N N . LYS A 1 122 ? -5.867 -4.130 25.364 1.00 95.38 122 LYS A N 1
ATOM 982 C CA . LYS A 1 122 ? -4.694 -4.308 26.231 1.00 95.38 122 LYS A CA 1
ATOM 983 C C . LYS A 1 122 ? -5.042 -4.277 27.722 1.00 95.38 122 LYS A C 1
ATOM 985 O O . LYS A 1 122 ? -4.449 -5.022 28.499 1.00 95.38 122 LYS A O 1
ATOM 990 N N . GLU A 1 123 ? -5.967 -3.417 28.138 1.00 95.44 123 GLU A N 1
ATOM 991 C CA . GLU A 1 123 ? -6.353 -3.295 29.549 1.00 95.44 123 GLU A CA 1
ATOM 992 C C . GLU A 1 123 ? -7.345 -4.382 29.988 1.00 95.44 123 GLU A C 1
ATOM 994 O O . GLU A 1 123 ? -7.293 -4.859 31.135 1.00 95.44 123 GLU A O 1
ATOM 999 N N . MET A 1 124 ? -8.226 -4.779 29.065 1.00 96.25 124 MET A N 1
ATOM 1000 C CA . MET A 1 124 ? -9.409 -5.600 29.329 1.00 96.25 124 MET A CA 1
ATOM 1001 C C . MET A 1 124 ? -9.198 -7.098 29.058 1.00 96.25 124 MET A C 1
ATOM 1003 O O . MET A 1 124 ? -9.766 -7.934 29.764 1.00 96.25 124 MET A O 1
ATOM 1007 N N . ILE A 1 125 ? -8.376 -7.460 28.070 1.00 96.50 125 ILE A N 1
ATOM 1008 C CA . ILE A 1 125 ? -8.091 -8.845 27.670 1.00 96.50 125 ILE A CA 1
ATOM 1009 C C . ILE A 1 125 ? -6.780 -9.282 28.321 1.00 96.50 125 ILE A C 1
ATOM 1011 O O . ILE A 1 125 ? -5.688 -8.928 27.884 1.00 96.50 125 ILE A O 1
ATOM 1015 N N . ARG A 1 126 ? -6.879 -10.073 29.391 1.00 95.56 126 ARG A N 1
ATOM 1016 C CA . ARG A 1 126 ? -5.727 -10.488 30.209 1.00 95.56 126 ARG A CA 1
ATOM 1017 C C . ARG A 1 126 ? -5.425 -11.977 30.119 1.00 95.56 126 ARG A C 1
ATOM 1019 O O . ARG A 1 126 ? -4.321 -12.384 30.482 1.00 95.56 126 ARG A O 1
ATOM 1026 N N . SER A 1 127 ? -6.372 -12.789 29.657 1.00 96.62 127 SER A N 1
ATOM 1027 C CA . SER A 1 127 ? -6.260 -14.249 29.599 1.00 96.62 127 SER A CA 1
ATOM 1028 C C . SER A 1 127 ? -6.807 -14.806 28.291 1.00 96.62 127 SER A C 1
ATOM 1030 O O . SER A 1 127 ? -7.808 -14.314 27.777 1.00 96.62 127 SER A O 1
ATOM 1032 N N . TYR A 1 128 ? -6.201 -15.899 27.821 1.00 95.62 128 TYR A N 1
ATOM 1033 C CA . TYR A 1 128 ? -6.658 -16.660 26.655 1.00 95.62 128 TYR A CA 1
ATOM 1034 C C . TYR A 1 128 ? -8.126 -17.099 26.764 1.00 95.62 128 TYR A C 1
ATOM 1036 O O . TYR A 1 128 ? -8.808 -17.201 25.758 1.00 95.62 128 TYR A O 1
ATOM 1044 N N . ARG A 1 129 ? -8.648 -17.285 27.987 1.00 96.81 129 ARG A N 1
ATOM 1045 C CA . ARG A 1 129 ? -10.048 -17.675 28.231 1.00 96.81 129 ARG A CA 1
ATOM 1046 C C . ARG A 1 129 ? -11.072 -16.621 27.818 1.00 96.81 129 ARG A C 1
ATOM 1048 O O . ARG A 1 129 ? -12.258 -16.922 27.771 1.00 96.81 129 ARG A O 1
ATOM 1055 N N . GLN A 1 130 ? -10.632 -15.383 27.609 1.00 97.38 130 GLN A N 1
ATOM 1056 C CA . GLN A 1 130 ? -11.485 -14.309 27.112 1.00 97.38 130 GLN A CA 1
ATOM 1057 C C . GLN A 1 130 ? -11.542 -14.290 25.582 1.00 97.38 130 GLN A C 1
ATOM 1059 O O . GLN A 1 130 ? -12.361 -13.559 25.047 1.00 97.38 130 GLN A O 1
ATOM 1064 N N . LEU A 1 131 ? -10.670 -15.036 24.897 1.00 96.81 131 LEU A N 1
ATOM 1065 C CA . LEU A 1 131 ? -10.510 -15.016 23.447 1.00 96.81 131 LEU A CA 1
ATOM 1066 C C . LEU A 1 131 ? -11.252 -16.201 22.794 1.00 96.81 131 LEU A C 1
ATOM 1068 O O . LEU A 1 131 ? -11.319 -17.272 23.401 1.00 96.81 131 LEU A O 1
ATOM 1072 N N . PRO A 1 132 ? -11.777 -16.036 21.563 1.00 97.38 132 PRO A N 1
ATOM 1073 C CA . PRO A 1 132 ? -11.742 -14.816 20.752 1.00 97.38 132 PRO A CA 1
ATOM 1074 C C . PRO A 1 132 ? -12.769 -13.755 21.185 1.00 97.38 132 PRO A C 1
ATOM 1076 O O . PRO A 1 132 ? -13.826 -14.066 21.729 1.00 97.38 132 PRO A O 1
ATOM 1079 N N . VAL A 1 133 ? -12.468 -12.489 20.886 1.00 97.56 133 VAL A N 1
ATOM 1080 C CA . VAL A 1 133 ? -13.399 -11.352 21.023 1.00 97.56 133 VAL A CA 1
ATOM 1081 C C . VAL A 1 133 ? -13.493 -10.642 19.683 1.00 97.56 133 VAL A C 1
ATOM 1083 O O . VAL A 1 133 ? -12.466 -10.428 19.053 1.00 97.56 133 VAL A O 1
ATOM 1086 N N . ASN A 1 134 ? -14.692 -10.232 19.267 1.00 98.25 134 ASN A N 1
ATOM 1087 C CA . ASN A 1 134 ? -14.897 -9.400 18.082 1.00 98.25 134 ASN A CA 1
ATOM 1088 C C . ASN A 1 134 ? -15.789 -8.201 18.436 1.00 98.25 134 ASN A C 1
ATOM 1090 O O . ASN A 1 134 ? -16.926 -8.383 18.878 1.00 98.25 134 ASN A O 1
ATOM 1094 N N . LEU A 1 135 ? -15.262 -6.988 18.271 1.00 98.44 135 LEU A N 1
ATOM 1095 C CA . LEU A 1 135 ? -15.945 -5.726 18.563 1.00 98.44 135 LEU A CA 1
ATOM 1096 C C . LEU A 1 135 ? -16.117 -4.934 17.270 1.00 98.44 135 LEU A C 1
ATOM 1098 O O . LEU A 1 135 ? -15.176 -4.842 16.489 1.00 98.44 135 LEU A O 1
ATOM 1102 N N . TYR A 1 136 ? -17.275 -4.316 17.054 1.00 98.81 136 TYR A N 1
ATOM 1103 C CA . TYR A 1 136 ? -17.497 -3.439 15.903 1.00 98.81 136 TYR A CA 1
ATOM 1104 C C . TYR A 1 136 ? -18.233 -2.164 16.286 1.00 98.81 136 TYR A C 1
ATOM 1106 O O . TYR A 1 136 ? -18.912 -2.112 17.303 1.00 98.81 136 TYR A O 1
ATOM 1114 N N . GLN A 1 137 ? -18.135 -1.134 15.456 1.00 98.62 137 GLN A N 1
ATOM 1115 C CA . GLN A 1 137 ? -18.926 0.085 15.591 1.00 98.62 137 GLN A CA 1
ATOM 1116 C C . GLN A 1 137 ? -19.438 0.538 14.225 1.00 98.62 137 GLN A C 1
ATOM 1118 O O . GLN A 1 137 ? -18.886 0.166 13.191 1.00 98.62 137 GLN A O 1
ATOM 1123 N N . ILE A 1 138 ? -20.479 1.369 14.217 1.00 98.62 138 ILE A N 1
ATOM 1124 C CA . ILE A 1 138 ? -20.948 2.091 13.028 1.00 98.62 138 ILE A CA 1
ATOM 1125 C C . ILE A 1 138 ? -20.875 3.578 13.356 1.00 98.62 138 ILE A C 1
ATOM 1127 O O . ILE A 1 138 ? -21.701 4.100 14.106 1.00 98.62 138 ILE A O 1
ATOM 1131 N N . GLN A 1 139 ? -19.850 4.255 12.843 1.00 98.25 139 GLN A N 1
ATOM 1132 C CA . GLN A 1 139 ? -19.448 5.573 13.330 1.00 98.25 139 GLN A CA 1
ATOM 1133 C C . GLN A 1 139 ? -18.832 6.425 12.211 1.00 98.25 139 GLN A C 1
ATOM 1135 O O . GLN A 1 139 ? -18.191 5.905 11.294 1.00 98.25 139 GLN A O 1
ATOM 1140 N N . THR A 1 140 ? -19.030 7.742 12.300 1.00 98.12 140 THR A N 1
ATOM 1141 C CA . THR A 1 140 ? -18.432 8.731 11.398 1.00 98.12 140 THR A CA 1
ATOM 1142 C C . THR A 1 140 ? -16.909 8.755 11.508 1.00 98.12 140 THR A C 1
ATOM 1144 O O . THR A 1 140 ? -16.373 8.880 12.607 1.00 98.12 140 THR A O 1
ATOM 1147 N N . LYS A 1 141 ? -16.238 8.688 10.361 1.00 98.12 141 LYS A N 1
ATOM 1148 C CA . LYS A 1 141 ? -14.791 8.803 10.181 1.00 98.12 141 LYS A CA 1
ATOM 1149 C C . LYS A 1 141 ? -14.449 10.100 9.466 1.00 98.12 141 LYS A C 1
ATOM 1151 O O . LYS A 1 141 ? -15.266 10.630 8.707 1.00 98.12 141 LYS A O 1
ATOM 1156 N N . PHE A 1 142 ? -13.218 10.552 9.676 1.00 98.00 142 PHE A N 1
ATOM 1157 C CA . PHE A 1 142 ? -12.680 11.738 9.027 1.00 98.00 142 PHE A CA 1
ATOM 1158 C C . PHE A 1 142 ? -11.391 11.397 8.292 1.00 98.00 142 PHE A C 1
ATOM 1160 O O . PHE A 1 142 ? -10.465 10.867 8.896 1.00 98.00 142 PHE A O 1
ATOM 1167 N N . ARG A 1 143 ? -11.328 11.711 6.999 1.00 96.69 143 ARG A N 1
ATOM 1168 C CA . ARG A 1 143 ? -10.106 11.627 6.192 1.00 96.69 143 ARG A CA 1
ATOM 1169 C C . ARG A 1 143 ? -9.940 12.940 5.440 1.00 96.69 143 ARG A C 1
ATOM 1171 O O . ARG A 1 143 ? -10.866 13.339 4.738 1.00 96.69 143 ARG A O 1
ATOM 1178 N N . ASP A 1 144 ? -8.812 13.629 5.583 1.00 94.81 144 ASP A N 1
ATOM 1179 C CA . ASP A 1 144 ? -8.551 14.873 4.845 1.00 94.81 144 ASP A CA 1
ATOM 1180 C C . ASP A 1 144 ? -8.115 14.560 3.413 1.00 94.81 144 ASP A C 1
ATOM 1182 O O . ASP A 1 144 ? -6.973 14.720 3.001 1.00 94.81 144 ASP A O 1
ATOM 1186 N N . GLU A 1 145 ? -9.062 14.014 2.659 1.00 91.31 145 GLU A N 1
ATOM 1187 C CA . GLU A 1 145 ? -8.859 13.620 1.280 1.00 91.31 145 GLU A CA 1
ATOM 1188 C C . GLU A 1 145 ? -8.425 14.826 0.436 1.00 91.31 145 GLU A C 1
ATOM 1190 O O . GLU A 1 145 ? -9.142 15.827 0.351 1.00 91.31 145 GLU A O 1
ATOM 1195 N N . ILE A 1 146 ? -7.280 14.697 -0.243 1.00 86.75 146 ILE A N 1
ATOM 1196 C CA . ILE A 1 146 ? -6.675 15.771 -1.047 1.00 86.75 146 ILE A CA 1
ATOM 1197 C C . ILE A 1 146 ? -7.619 16.185 -2.183 1.00 86.75 146 ILE A C 1
ATOM 1199 O O . ILE A 1 146 ? -7.702 17.361 -2.547 1.00 86.75 146 ILE A O 1
ATOM 1203 N N . ARG A 1 147 ? -8.347 15.217 -2.760 1.00 88.06 147 ARG A N 1
ATOM 1204 C CA . ARG A 1 147 ? -9.317 15.449 -3.841 1.00 88.06 147 ARG A CA 1
ATOM 1205 C C . ARG A 1 147 ? -10.641 14.728 -3.573 1.00 88.06 147 ARG A C 1
ATOM 1207 O O . ARG A 1 147 ? -10.901 13.690 -4.182 1.00 88.06 147 ARG A O 1
ATOM 1214 N N . PRO A 1 148 ? -11.514 15.281 -2.711 1.00 89.19 148 PRO A N 1
ATOM 1215 C CA . PRO A 1 148 ? -12.833 14.712 -2.477 1.00 89.19 148 PRO A CA 1
ATOM 1216 C C . PRO A 1 148 ? -13.672 14.835 -3.749 1.00 89.19 148 PRO A C 1
ATOM 1218 O O . PRO A 1 148 ? -13.846 15.936 -4.279 1.00 89.19 148 PRO A O 1
ATOM 1221 N N . ARG A 1 149 ? -14.202 13.716 -4.237 1.00 89.06 149 ARG A N 1
ATOM 1222 C CA . ARG A 1 149 ? -14.949 13.644 -5.499 1.00 89.06 149 ARG A CA 1
ATOM 1223 C C . ARG A 1 149 ? -16.049 12.593 -5.422 1.00 89.06 149 ARG A C 1
ATOM 1225 O O . ARG A 1 149 ? -16.169 11.860 -4.447 1.00 89.06 149 ARG A O 1
ATOM 1232 N N . PHE A 1 150 ? -16.901 12.560 -6.443 1.00 92.00 150 PHE A N 1
ATOM 1233 C CA . PHE A 1 150 ? -17.909 11.505 -6.604 1.00 92.00 150 PHE A CA 1
ATOM 1234 C C . PHE A 1 150 ? -18.966 11.409 -5.483 1.00 92.00 150 PHE A C 1
ATOM 1236 O O . PHE A 1 150 ? -19.561 10.358 -5.250 1.00 92.00 150 PHE A O 1
ATOM 1243 N N . GLY A 1 151 ? -19.285 12.522 -4.819 1.00 93.19 151 GLY A N 1
ATOM 1244 C CA . GLY A 1 151 ? -20.367 12.547 -3.834 1.00 93.19 151 GLY A CA 1
ATOM 1245 C C . GLY A 1 151 ? -19.998 11.806 -2.550 1.00 93.19 151 GLY A C 1
ATOM 1246 O O . GLY A 1 151 ? -18.990 12.113 -1.920 1.00 93.19 151 GLY A O 1
ATOM 1247 N N . LEU A 1 152 ? -20.826 10.827 -2.173 1.00 95.12 152 LEU A N 1
ATOM 1248 C CA . LEU A 1 152 ? -20.630 10.003 -0.971 1.00 95.12 152 LEU A CA 1
ATOM 1249 C C . LEU A 1 152 ? -19.556 8.919 -1.131 1.00 95.12 152 LEU A C 1
ATOM 1251 O O . LEU A 1 152 ? -19.218 8.263 -0.154 1.00 95.12 152 LEU A O 1
ATOM 1255 N N . MET A 1 153 ? -19.049 8.727 -2.348 1.00 92.56 153 MET A N 1
ATOM 1256 C CA . MET A 1 153 ? -18.043 7.714 -2.661 1.00 92.56 153 MET A CA 1
ATOM 1257 C C . MET A 1 153 ? -16.680 8.049 -2.059 1.00 92.56 153 MET A C 1
ATOM 1259 O O . MET A 1 153 ? -15.985 7.166 -1.576 1.00 92.56 153 MET A O 1
ATOM 1263 N N . ARG A 1 154 ? -16.308 9.335 -2.078 1.00 92.62 154 ARG A N 1
ATOM 1264 C CA . ARG A 1 154 ? -15.014 9.814 -1.591 1.00 92.62 154 ARG A CA 1
ATOM 1265 C C . ARG A 1 154 ? -15.171 11.167 -0.898 1.00 92.62 154 ARG A C 1
ATOM 1267 O O . ARG A 1 154 ? -14.871 12.231 -1.445 1.00 92.62 154 ARG A O 1
ATOM 1274 N N . GLY A 1 155 ? -15.740 11.109 0.306 1.00 94.50 155 GLY A N 1
ATOM 1275 C CA . GLY A 1 155 ? -15.941 12.251 1.200 1.00 94.50 155 GLY A CA 1
ATOM 1276 C C . GLY A 1 155 ? -14.803 12.428 2.207 1.00 94.50 155 GLY A C 1
ATOM 1277 O O . GLY A 1 155 ? -13.983 11.536 2.394 1.00 94.50 155 GLY A O 1
ATOM 1278 N N . ARG A 1 156 ? -14.786 13.577 2.891 1.00 96.88 156 ARG A N 1
ATOM 1279 C CA . ARG A 1 156 ? -13.875 13.831 4.021 1.00 96.88 156 ARG A CA 1
ATOM 1280 C C . ARG A 1 156 ? -14.472 13.462 5.369 1.00 96.88 156 ARG A C 1
ATOM 1282 O O . ARG A 1 156 ? -13.743 13.187 6.312 1.00 96.88 156 ARG A O 1
ATOM 1289 N N . GLU A 1 157 ? -15.798 13.440 5.435 1.00 97.94 157 GLU A N 1
ATOM 1290 C CA . GLU A 1 157 ? -16.586 12.936 6.552 1.00 97.94 157 GLU A CA 1
ATOM 1291 C C . GLU A 1 157 ? -17.545 11.877 6.004 1.00 97.94 157 GLU A C 1
ATOM 1293 O O . GLU A 1 157 ? -18.317 12.149 5.080 1.00 97.94 157 GLU A O 1
ATOM 1298 N N . PHE A 1 158 ? -17.484 10.659 6.537 1.00 97.94 158 PHE A N 1
ATOM 1299 C CA . PHE A 1 158 ? -18.279 9.537 6.034 1.00 97.94 158 PHE A CA 1
ATOM 1300 C C . PHE A 1 158 ? -18.568 8.513 7.133 1.00 97.94 158 PHE A C 1
ATOM 1302 O O . PHE A 1 158 ? -17.899 8.477 8.159 1.00 97.94 158 PHE A O 1
ATOM 1309 N N . ILE A 1 159 ? -19.592 7.682 6.941 1.00 98.31 159 ILE A N 1
ATOM 1310 C CA . ILE A 1 159 ? -19.975 6.649 7.912 1.00 98.31 159 ILE A CA 1
ATOM 1311 C C . ILE A 1 159 ? -19.252 5.355 7.554 1.00 98.31 159 ILE A C 1
ATOM 1313 O O . ILE A 1 159 ? -19.341 4.896 6.418 1.00 98.31 159 ILE A O 1
ATOM 1317 N N . MET A 1 160 ? -18.592 4.745 8.533 1.00 98.56 160 MET A N 1
ATOM 1318 C CA . MET A 1 160 ? -17.933 3.454 8.374 1.00 98.56 160 MET A CA 1
ATOM 1319 C C . MET A 1 160 ? -18.442 2.477 9.430 1.00 98.56 160 MET A C 1
ATOM 1321 O O . MET A 1 160 ? -18.625 2.851 10.591 1.00 98.56 160 MET A O 1
ATOM 1325 N N . LYS A 1 161 ? -18.626 1.219 9.021 1.00 98.44 161 LYS A N 1
ATOM 1326 C CA . LYS A 1 161 ? -18.604 0.091 9.950 1.00 98.44 161 LYS A CA 1
ATOM 1327 C C . LYS A 1 161 ? -17.191 -0.461 10.004 1.00 98.44 161 LYS A C 1
ATOM 1329 O O . LYS A 1 161 ? -16.721 -0.969 8.988 1.00 98.44 161 LYS A O 1
ATOM 1334 N N . ASP A 1 162 ? -16.563 -0.422 11.163 1.00 98.25 162 ASP A N 1
ATOM 1335 C CA . ASP A 1 162 ? -15.241 -0.988 11.426 1.00 98.25 162 ASP A CA 1
ATOM 1336 C C . ASP A 1 162 ? -15.331 -2.018 12.556 1.00 98.25 162 ASP A C 1
ATOM 1338 O O . ASP A 1 162 ? -16.083 -1.828 13.513 1.00 98.25 162 ASP A O 1
ATOM 1342 N N . ALA A 1 163 ? -14.628 -3.140 12.397 1.00 98.50 163 ALA A N 1
ATOM 1343 C CA . ALA A 1 163 ? -14.667 -4.286 13.300 1.00 98.50 163 ALA A CA 1
ATOM 1344 C C . ALA A 1 163 ? -13.251 -4.806 13.565 1.00 98.50 163 ALA A C 1
ATOM 1346 O O . ALA A 1 163 ? -12.420 -4.819 12.659 1.0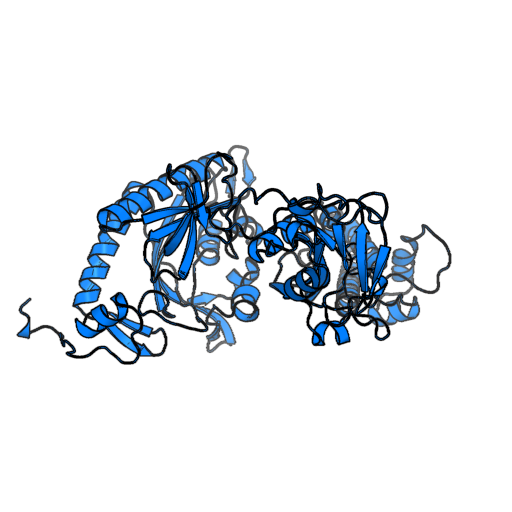0 98.50 163 ALA A O 1
ATOM 1347 N N . TYR A 1 164 ? -13.000 -5.245 14.796 1.00 98.25 164 TYR A N 1
ATOM 1348 C CA . TYR A 1 164 ? -11.688 -5.649 15.284 1.00 98.25 164 TYR A CA 1
ATOM 1349 C C . TYR A 1 164 ? -11.830 -6.897 16.143 1.00 98.25 164 TYR A C 1
ATOM 1351 O O . TYR A 1 164 ? -12.551 -6.900 17.148 1.00 98.25 164 TYR A O 1
ATOM 1359 N N . SER A 1 165 ? -11.123 -7.949 15.746 1.00 98.00 165 SER A N 1
ATOM 1360 C CA . SER A 1 165 ? -11.123 -9.222 16.443 1.00 98.00 165 SER A CA 1
ATOM 1361 C C . SER A 1 165 ? -9.756 -9.540 17.048 1.00 98.00 165 SER A C 1
ATOM 1363 O O . SER A 1 165 ? -8.711 -9.201 16.498 1.00 98.00 165 SER A O 1
ATOM 1365 N N . PHE A 1 166 ? -9.783 -10.165 18.221 1.00 98.12 166 PHE A N 1
ATOM 1366 C CA . PHE A 1 166 ? -8.625 -10.490 19.048 1.00 98.12 166 PHE A CA 1
ATOM 1367 C C . PHE A 1 166 ? -8.580 -12.001 19.242 1.00 98.12 166 PHE A C 1
ATOM 1369 O O . PHE A 1 166 ? -9.618 -12.610 19.526 1.00 98.12 166 PHE A O 1
ATOM 1376 N N . HIS A 1 167 ? -7.395 -12.600 19.113 1.00 97.38 167 HIS A N 1
ATOM 1377 C CA . HIS A 1 167 ? -7.243 -14.051 19.002 1.00 97.38 167 HIS A CA 1
ATOM 1378 C C . HIS A 1 167 ? -6.082 -14.576 19.844 1.00 97.38 167 HIS A C 1
ATOM 1380 O O . HIS A 1 167 ? -5.128 -13.864 20.136 1.00 97.38 167 HIS A O 1
ATOM 1386 N N . SER A 1 168 ? -6.172 -15.836 20.271 1.00 95.38 168 SER A N 1
ATOM 1387 C CA . SER A 1 168 ? -5.070 -16.521 20.957 1.00 95.38 168 SER A CA 1
ATOM 1388 C C . SER A 1 168 ? -4.003 -17.038 19.992 1.00 95.38 168 SER A C 1
ATOM 1390 O O . SER A 1 168 ? -2.859 -17.253 20.397 1.00 95.38 168 SER A O 1
ATOM 1392 N N . ASP A 1 169 ? -4.396 -17.279 18.742 1.00 93.00 169 ASP A N 1
ATOM 1393 C CA . ASP A 1 169 ? -3.610 -17.941 17.710 1.00 93.00 169 ASP A CA 1
ATOM 1394 C C . ASP A 1 169 ? -4.175 -17.658 16.306 1.00 93.00 169 ASP A C 1
ATOM 1396 O O . ASP A 1 169 ? -5.279 -17.137 16.124 1.00 93.00 169 ASP A O 1
ATOM 1400 N N . GLU A 1 170 ? -3.390 -18.021 15.293 1.00 92.31 170 GLU A N 1
ATOM 1401 C CA . GLU A 1 170 ? -3.705 -17.790 13.883 1.00 92.31 170 GLU A CA 1
ATOM 1402 C C . GLU A 1 170 ? -4.917 -18.602 13.392 1.00 92.31 170 GLU A C 1
ATOM 1404 O O . GLU A 1 170 ? -5.616 -18.167 12.476 1.00 92.31 170 GLU A O 1
ATOM 1409 N N . ALA A 1 171 ? -5.199 -19.767 13.987 1.00 94.81 171 ALA A N 1
ATOM 1410 C CA . ALA A 1 171 ? -6.340 -20.586 13.585 1.00 94.81 171 ALA A CA 1
ATOM 1411 C C . ALA A 1 171 ? -7.660 -19.905 13.974 1.00 94.81 171 ALA A C 1
ATOM 1413 O O . ALA A 1 171 ? -8.556 -19.782 13.137 1.00 94.81 171 ALA A O 1
ATOM 1414 N N . SER A 1 172 ? -7.736 -19.370 15.196 1.00 96.50 172 SER A N 1
ATOM 1415 C CA . SER A 1 172 ? -8.868 -18.564 15.664 1.00 96.50 172 SER A CA 1
ATOM 1416 C C . SER A 1 172 ? -9.082 -17.302 14.813 1.00 96.50 172 SER A C 1
ATOM 1418 O O . SER A 1 172 ? -10.223 -16.958 14.484 1.00 96.50 172 SER A O 1
ATOM 1420 N N . LEU A 1 173 ? -7.992 -16.636 14.405 1.00 95.75 173 LEU A N 1
ATOM 1421 C CA . LEU A 1 173 ? -8.052 -15.494 13.487 1.00 95.75 173 LEU A CA 1
ATOM 1422 C C . LEU A 1 173 ? -8.650 -15.895 12.134 1.00 95.75 173 LEU A C 1
ATOM 1424 O O . LEU A 1 173 ? -9.563 -15.228 11.650 1.00 95.75 173 LEU A O 1
ATOM 1428 N N . LYS A 1 174 ? -8.174 -16.993 11.533 1.00 94.88 174 LYS A N 1
ATOM 1429 C CA . LYS A 1 174 ? -8.666 -17.483 10.234 1.00 94.88 174 LYS A CA 1
ATOM 1430 C C . LYS A 1 174 ? -10.147 -17.846 10.268 1.00 94.88 174 LYS A C 1
ATOM 1432 O O . LYS A 1 174 ? -10.865 -17.520 9.326 1.00 94.88 174 LYS A O 1
ATOM 1437 N N . GLU A 1 175 ? -10.615 -18.470 11.347 1.00 97.00 175 GLU A N 1
ATOM 1438 C CA . GLU A 1 175 ? -12.036 -18.786 11.528 1.00 97.00 175 GLU A CA 1
ATOM 1439 C C . GLU A 1 175 ? -12.895 -17.512 11.550 1.00 97.00 175 GLU A C 1
ATOM 1441 O O . GLU A 1 175 ? -13.879 -17.403 10.815 1.00 97.00 175 GLU A O 1
ATOM 1446 N N . THR A 1 176 ? -12.483 -16.505 12.327 1.00 97.56 176 THR A N 1
ATOM 1447 C CA . THR A 1 176 ? -13.215 -15.231 12.412 1.00 97.56 176 THR A CA 1
ATOM 1448 C C . THR A 1 176 ? -13.146 -14.446 11.104 1.00 97.56 176 THR A C 1
ATOM 1450 O O . THR A 1 176 ? -14.147 -13.864 10.690 1.00 97.56 176 THR A O 1
ATOM 1453 N N . TYR A 1 177 ? -12.007 -14.475 10.411 1.00 96.56 177 TYR A N 1
ATOM 1454 C CA . TYR A 1 177 ? -11.848 -13.878 9.086 1.00 96.56 177 TYR A CA 1
ATOM 1455 C C . TYR A 1 177 ? -12.812 -14.504 8.066 1.00 96.56 177 TYR A C 1
ATOM 1457 O O . TYR A 1 177 ? -13.503 -13.777 7.355 1.00 96.56 177 TYR A O 1
ATOM 1465 N N . GLY A 1 178 ? -12.941 -15.837 8.053 1.00 97.00 178 GLY A N 1
ATOM 1466 C CA . GLY A 1 178 ? -13.918 -16.539 7.214 1.00 97.00 178 GLY A CA 1
ATOM 1467 C C . GLY A 1 178 ? -15.372 -16.199 7.569 1.00 97.00 178 GLY A C 1
ATOM 1468 O O . GLY A 1 178 ? -16.198 -15.990 6.680 1.00 97.00 178 GLY A O 1
ATOM 1469 N N . ALA A 1 179 ? -15.690 -16.062 8.860 1.00 98.00 179 ALA A N 1
ATOM 1470 C CA . ALA A 1 179 ? -17.013 -15.613 9.298 1.00 98.00 179 ALA A CA 1
ATOM 1471 C C . ALA A 1 179 ? -17.318 -14.168 8.853 1.00 98.00 179 ALA A C 1
ATOM 1473 O O . ALA A 1 179 ? -18.450 -13.873 8.464 1.00 98.00 179 ALA A O 1
ATOM 1474 N N . MET A 1 180 ? -16.320 -13.276 8.875 1.00 98.25 180 MET A N 1
ATOM 1475 C CA . MET A 1 180 ? -16.443 -11.905 8.365 1.00 98.25 180 MET A CA 1
ATOM 1476 C C . MET A 1 180 ? -16.616 -11.870 6.847 1.00 98.25 180 MET A C 1
ATOM 1478 O O . MET A 1 180 ? -17.474 -11.126 6.375 1.00 98.25 180 MET A O 1
ATOM 1482 N N . ASP A 1 181 ? -15.891 -12.699 6.090 1.00 97.50 181 ASP A N 1
ATOM 1483 C CA . ASP A 1 181 ? -16.094 -12.826 4.641 1.00 97.50 181 ASP A CA 1
ATOM 1484 C C . ASP A 1 181 ? -17.553 -13.186 4.322 1.00 97.50 181 ASP A C 1
ATOM 1486 O O . ASP A 1 181 ? -18.238 -12.477 3.578 1.00 97.50 181 ASP A O 1
ATOM 1490 N N . GLN A 1 182 ? -18.083 -14.223 4.975 1.00 98.38 182 GLN A N 1
ATOM 1491 C CA . GLN A 1 182 ? -19.471 -14.634 4.777 1.00 98.38 182 GLN A CA 1
ATOM 1492 C C . GLN A 1 182 ? -20.477 -13.554 5.211 1.00 98.38 182 GLN A C 1
ATOM 1494 O O . GLN A 1 182 ? -21.472 -13.326 4.517 1.00 98.38 182 GLN A O 1
ATOM 1499 N N . ALA A 1 183 ? -20.232 -12.866 6.331 1.00 98.50 183 ALA A N 1
ATOM 1500 C CA . ALA A 1 183 ? -21.095 -11.782 6.795 1.00 98.50 183 ALA A CA 1
ATOM 1501 C C . ALA A 1 183 ? -21.140 -10.624 5.785 1.00 98.50 183 ALA A C 1
ATOM 1503 O O . ALA A 1 183 ? -22.225 -10.143 5.461 1.00 98.50 183 ALA A O 1
ATOM 1504 N N . TYR A 1 184 ? -19.998 -10.214 5.227 1.00 98.50 184 TYR A N 1
ATOM 1505 C CA . TYR A 1 184 ? -19.935 -9.153 4.216 1.00 98.50 184 TYR A CA 1
ATOM 1506 C C . TYR A 1 184 ? -20.653 -9.566 2.929 1.00 98.50 184 TYR A C 1
ATOM 1508 O O . TYR A 1 184 ? -21.460 -8.794 2.407 1.00 98.50 184 TYR A O 1
ATOM 1516 N N . ARG A 1 185 ? -20.467 -10.812 2.470 1.00 98.19 185 ARG A N 1
ATOM 1517 C CA . ARG A 1 185 ? -21.217 -11.349 1.323 1.00 98.19 185 ARG A CA 1
ATOM 1518 C C . ARG A 1 185 ? -22.725 -11.276 1.539 1.00 98.19 185 ARG A C 1
ATOM 1520 O O . ARG A 1 185 ? -23.457 -10.850 0.643 1.00 98.19 185 ARG A O 1
ATOM 1527 N N . ASN A 1 186 ? -23.194 -11.650 2.730 1.00 98.50 186 ASN A N 1
ATOM 1528 C CA . ASN A 1 186 ? -24.607 -11.559 3.087 1.00 98.50 186 ASN A CA 1
ATOM 1529 C C . ASN A 1 186 ? -25.083 -10.102 3.113 1.00 98.50 186 ASN A C 1
ATOM 1531 O O . ASN A 1 186 ? -26.148 -9.811 2.571 1.00 98.50 186 ASN A O 1
ATOM 1535 N N . ILE A 1 187 ? -24.308 -9.186 3.708 1.00 98.62 187 ILE A N 1
ATOM 1536 C CA . ILE A 1 187 ? -24.630 -7.752 3.771 1.00 98.62 187 ILE A CA 1
ATOM 1537 C C . ILE A 1 187 ? -24.844 -7.202 2.362 1.00 98.62 187 ILE A C 1
ATOM 1539 O O . ILE A 1 187 ? -25.904 -6.641 2.081 1.00 98.62 187 ILE A O 1
ATOM 1543 N N . PHE A 1 188 ? -23.877 -7.388 1.463 1.00 98.00 188 PHE A N 1
ATOM 1544 C CA . PHE A 1 188 ? -23.949 -6.831 0.113 1.00 98.00 188 PHE A CA 1
ATOM 1545 C C . PHE A 1 188 ? -25.055 -7.479 -0.724 1.00 98.00 188 PHE A C 1
ATOM 1547 O O . PHE A 1 188 ? -25.819 -6.763 -1.375 1.00 98.00 188 PHE A O 1
ATOM 1554 N N . SER A 1 189 ? -25.246 -8.797 -0.603 1.00 97.88 189 SER A N 1
ATOM 1555 C CA . SER A 1 189 ? -26.361 -9.505 -1.249 1.00 97.88 189 SER A CA 1
ATOM 1556 C C . SER A 1 189 ? -27.723 -8.988 -0.767 1.00 97.88 189 SER A C 1
ATOM 1558 O O . SER A 1 189 ? -28.621 -8.739 -1.569 1.00 97.88 189 SER A O 1
ATOM 1560 N N . ARG A 1 190 ? -27.889 -8.759 0.544 1.00 98.25 190 ARG A N 1
ATOM 1561 C CA . ARG A 1 190 ? -29.123 -8.206 1.137 1.00 98.25 190 ARG A CA 1
ATOM 1562 C C . ARG A 1 190 ? -29.348 -6.734 0.787 1.00 98.25 190 ARG A C 1
ATOM 1564 O O . ARG A 1 190 ? -30.495 -6.287 0.780 1.00 98.25 190 ARG A O 1
ATOM 1571 N N . CYS A 1 191 ? -28.281 -5.996 0.491 1.00 97.25 191 CYS A N 1
ATOM 1572 C CA . CYS A 1 191 ? -28.344 -4.657 -0.090 1.00 97.25 191 CYS A CA 1
ATOM 1573 C C . CYS A 1 191 ? -28.668 -4.670 -1.597 1.00 97.25 191 CYS A C 1
ATOM 1575 O O . CYS A 1 191 ? -28.934 -3.606 -2.152 1.00 97.25 191 CYS A O 1
ATOM 1577 N N . GLY A 1 192 ? -28.691 -5.843 -2.244 1.00 96.19 192 GLY A N 1
ATOM 1578 C CA . GLY A 1 192 ? -28.987 -5.999 -3.670 1.00 96.19 192 GLY A CA 1
ATOM 1579 C C . GLY A 1 192 ? -27.838 -5.573 -4.585 1.00 96.19 192 GLY A C 1
ATOM 1580 O O . GLY A 1 192 ? -28.094 -5.115 -5.695 1.00 96.19 192 GLY A O 1
ATOM 1581 N N . LEU A 1 193 ? -26.596 -5.660 -4.104 1.00 94.94 193 LEU A N 1
ATOM 1582 C CA . LEU A 1 193 ? -25.406 -5.284 -4.860 1.00 94.94 193 LEU A CA 1
ATOM 1583 C C . LEU A 1 193 ? -24.850 -6.489 -5.620 1.00 94.94 193 LEU A C 1
ATOM 1585 O O . LEU A 1 193 ? -24.782 -7.587 -5.069 1.00 94.94 193 LEU A O 1
ATOM 1589 N N . ASP A 1 194 ? -24.414 -6.254 -6.855 1.00 91.50 194 ASP A N 1
ATOM 1590 C CA . ASP A 1 194 ? -23.535 -7.174 -7.572 1.00 91.50 194 ASP A CA 1
ATOM 1591 C C . ASP A 1 194 ? -22.092 -6.833 -7.200 1.00 91.50 194 ASP A C 1
ATOM 1593 O O . ASP A 1 194 ? -21.639 -5.701 -7.399 1.00 91.50 194 ASP A O 1
ATOM 1597 N N . PHE A 1 195 ? -21.403 -7.773 -6.563 1.00 93.12 195 PHE A N 1
ATOM 1598 C CA . PHE A 1 195 ? -20.093 -7.532 -5.979 1.00 93.12 195 PHE A CA 1
ATOM 1599 C C . PHE A 1 195 ? -19.183 -8.740 -6.153 1.00 93.12 195 PHE A C 1
ATOM 1601 O O . PHE A 1 195 ? -19.631 -9.885 -6.253 1.00 93.12 195 PHE A O 1
ATOM 1608 N N . ARG A 1 196 ? -17.879 -8.479 -6.120 1.00 91.69 196 ARG A N 1
ATOM 1609 C CA . ARG A 1 196 ? -16.844 -9.498 -6.207 1.00 91.69 196 ARG A CA 1
ATOM 1610 C C . ARG A 1 196 ? -15.824 -9.313 -5.082 1.00 91.69 196 ARG A C 1
ATOM 1612 O O . ARG A 1 196 ? -15.320 -8.205 -4.914 1.00 91.69 196 ARG A O 1
ATOM 1619 N N . PRO A 1 197 ? -15.527 -10.361 -4.298 1.00 93.50 197 PRO A N 1
ATOM 1620 C CA . PRO A 1 197 ? -14.370 -10.356 -3.411 1.00 93.50 197 PRO A CA 1
ATOM 1621 C C . PRO A 1 197 ? -13.093 -10.403 -4.258 1.00 93.50 197 PRO A C 1
ATOM 1623 O O . PRO A 1 197 ? -13.024 -11.169 -5.224 1.00 93.50 197 PRO A O 1
ATOM 1626 N N . VAL A 1 198 ? -12.096 -9.599 -3.914 1.00 94.19 198 VAL A N 1
ATOM 1627 C CA . VAL A 1 198 ? -10.814 -9.554 -4.620 1.00 94.19 198 VAL A CA 1
ATOM 1628 C C . VAL A 1 198 ? -9.665 -9.543 -3.621 1.00 94.19 198 VAL A C 1
ATOM 1630 O O . VAL A 1 198 ? -9.757 -8.904 -2.573 1.00 94.19 198 VAL A O 1
ATOM 1633 N N . ASP A 1 199 ? -8.582 -10.246 -3.944 1.00 92.88 199 ASP A N 1
ATOM 1634 C CA . ASP A 1 199 ? -7.337 -10.151 -3.187 1.00 92.88 199 ASP A CA 1
ATOM 1635 C C . ASP A 1 199 ? -6.780 -8.730 -3.296 1.00 92.88 199 ASP A C 1
ATOM 1637 O O . ASP A 1 199 ? -6.720 -8.152 -4.385 1.00 92.88 199 ASP A O 1
ATOM 1641 N N . ALA A 1 200 ? -6.346 -8.180 -2.169 1.00 91.38 200 ALA A N 1
ATOM 1642 C CA . ALA A 1 200 ? -5.929 -6.789 -2.070 1.00 91.38 200 ALA A CA 1
ATOM 1643 C C . ALA A 1 200 ? -4.568 -6.643 -1.387 1.00 91.38 200 ALA A C 1
ATOM 1645 O O . ALA A 1 200 ? -4.031 -7.584 -0.789 1.00 91.38 200 ALA A O 1
ATOM 1646 N N . ASP A 1 201 ? -3.990 -5.448 -1.473 1.00 87.62 201 ASP A N 1
ATOM 1647 C CA . ASP A 1 201 ? -2.864 -5.090 -0.620 1.00 87.62 201 ASP A CA 1
ATOM 1648 C C . ASP A 1 201 ? -3.349 -4.791 0.808 1.00 87.62 201 ASP A C 1
ATOM 1650 O O . ASP A 1 201 ? -4.508 -4.449 1.043 1.00 87.62 201 ASP A O 1
ATOM 1654 N N . SER A 1 202 ? -2.488 -4.974 1.809 1.00 80.38 202 SER A N 1
ATOM 1655 C CA . SER A 1 202 ? -2.826 -4.611 3.196 1.00 80.38 202 SER A CA 1
ATOM 1656 C C . SER A 1 202 ? -2.553 -3.133 3.509 1.00 80.38 202 SER A C 1
ATOM 1658 O O . SER A 1 202 ? -2.929 -2.648 4.580 1.00 80.38 202 SER A O 1
ATOM 1660 N N . GLY A 1 203 ? -1.867 -2.420 2.615 1.00 75.94 203 GLY A N 1
ATOM 1661 C CA . GLY A 1 203 ? -1.557 -1.004 2.716 1.00 75.94 203 GLY A CA 1
ATOM 1662 C C . GLY A 1 203 ? -0.835 -0.618 4.005 1.00 75.94 203 GLY A C 1
ATOM 1663 O O . GLY A 1 203 ? -0.149 -1.409 4.662 1.00 75.94 203 GLY A O 1
ATOM 1664 N N . ALA A 1 204 ? -1.033 0.637 4.416 1.00 64.00 204 ALA A N 1
ATOM 1665 C CA . ALA A 1 204 ? -0.513 1.161 5.678 1.00 64.00 204 ALA A CA 1
ATOM 1666 C C . ALA A 1 204 ? -1.148 0.503 6.917 1.00 64.00 204 ALA A C 1
ATOM 1668 O O . ALA A 1 204 ? -0.558 0.539 8.002 1.00 64.00 204 ALA A O 1
ATOM 1669 N N . ILE A 1 205 ? -2.318 -0.129 6.769 1.00 68.56 205 ILE A N 1
ATOM 1670 C CA . ILE A 1 205 ? -2.982 -0.880 7.839 1.00 68.56 205 ILE A CA 1
ATOM 1671 C C . ILE A 1 205 ? -2.152 -2.128 8.183 1.00 68.56 205 ILE A C 1
ATOM 1673 O O . ILE A 1 205 ? -1.934 -2.403 9.365 1.00 68.56 205 ILE A O 1
ATOM 1677 N N . GLY A 1 206 ? -1.508 -2.754 7.191 1.00 66.25 206 GLY A N 1
ATOM 1678 C CA . GLY A 1 206 ? -0.623 -3.913 7.342 1.00 66.25 206 GLY A CA 1
ATOM 1679 C C . GLY A 1 206 ? -1.379 -5.220 7.592 1.00 66.25 206 GLY A C 1
ATOM 1680 O O . GLY A 1 206 ? -2.586 -5.217 7.797 1.00 66.25 206 GLY A O 1
ATOM 1681 N N . GLY A 1 207 ? -0.672 -6.349 7.554 1.00 67.88 207 GLY A N 1
ATOM 1682 C CA . GLY A 1 207 ? -1.272 -7.674 7.725 1.00 67.88 207 GLY A CA 1
ATOM 1683 C C . GLY A 1 207 ? -0.696 -8.722 6.775 1.00 67.88 207 GLY A C 1
ATOM 1684 O O . GLY A 1 207 ? 0.138 -8.409 5.929 1.00 67.88 207 GLY A O 1
ATOM 1685 N N . SER A 1 208 ? -1.109 -9.979 6.950 1.00 70.69 208 SER A N 1
ATOM 1686 C CA . SER A 1 208 ? -0.692 -11.127 6.125 1.00 70.69 208 SER A CA 1
ATOM 1687 C C . SER A 1 208 ? -1.725 -11.535 5.069 1.00 70.69 208 SER A C 1
ATOM 1689 O O . SER A 1 208 ? -1.375 -12.225 4.114 1.00 70.69 208 SER A O 1
ATOM 1691 N N . GLY A 1 209 ? -2.981 -11.109 5.227 1.00 79.38 209 GLY A N 1
ATOM 1692 C CA . GLY A 1 209 ? -4.088 -11.385 4.312 1.00 79.38 209 GLY A CA 1
ATOM 1693 C C . GLY A 1 209 ? -5.031 -10.189 4.225 1.00 79.38 209 GLY A C 1
ATOM 1694 O O . GLY A 1 209 ? -5.252 -9.501 5.224 1.00 79.38 209 GLY A O 1
ATOM 1695 N N . SER A 1 210 ? -5.550 -9.920 3.031 1.00 91.31 210 SER A N 1
ATOM 1696 C CA . SER A 1 210 ? -6.330 -8.724 2.719 1.00 91.31 210 SER A CA 1
ATOM 1697 C C . SER A 1 210 ? -7.293 -9.025 1.575 1.00 91.31 210 SER A C 1
ATOM 1699 O O . SER A 1 210 ? -6.867 -9.550 0.546 1.00 91.31 210 SER A O 1
ATOM 1701 N N . GLN A 1 211 ? -8.574 -8.718 1.771 1.00 94.31 211 GLN A N 1
ATOM 1702 C CA . GLN A 1 211 ? -9.618 -8.939 0.773 1.00 94.31 211 GLN A CA 1
ATOM 1703 C C . GLN A 1 211 ? -10.553 -7.732 0.721 1.00 94.31 211 GLN A C 1
ATOM 1705 O O . GLN A 1 211 ? -11.156 -7.358 1.733 1.00 94.31 211 GLN A O 1
ATOM 1710 N N . GLU A 1 212 ? -10.695 -7.162 -0.468 1.00 95.31 212 GLU A N 1
ATOM 1711 C CA . GLU A 1 212 ? -11.638 -6.090 -0.782 1.00 95.31 212 GLU A CA 1
ATOM 1712 C C . GLU A 1 212 ? -12.931 -6.676 -1.356 1.00 95.31 212 GLU A C 1
ATOM 1714 O O . GLU A 1 212 ? -12.947 -7.739 -1.977 1.00 95.31 212 GLU A O 1
ATOM 1719 N N . PHE A 1 213 ? -14.040 -5.972 -1.168 1.00 95.94 213 PHE A N 1
ATOM 1720 C CA . PHE A 1 213 ? -15.327 -6.279 -1.778 1.00 95.94 213 PHE A CA 1
ATOM 1721 C C . PHE A 1 213 ? -15.674 -5.167 -2.754 1.00 95.94 213 PHE A C 1
ATOM 1723 O O . PHE A 1 213 ? -15.924 -4.032 -2.349 1.00 95.94 213 PHE A O 1
ATOM 1730 N N . MET A 1 214 ? -15.700 -5.512 -4.036 1.00 94.88 214 MET A N 1
ATOM 1731 C CA . MET A 1 214 ? -15.802 -4.565 -5.138 1.00 94.88 214 MET A CA 1
ATOM 1732 C C . MET A 1 214 ? -17.169 -4.655 -5.803 1.00 94.88 214 MET A C 1
ATOM 1734 O O . MET A 1 214 ? -17.522 -5.703 -6.340 1.00 94.88 214 MET A O 1
ATOM 1738 N N . VAL A 1 215 ? -17.934 -3.564 -5.811 1.00 93.56 215 VAL A N 1
ATOM 1739 C CA . VAL A 1 215 ? -19.130 -3.438 -6.659 1.00 93.56 215 VAL A CA 1
ATOM 1740 C C . VAL A 1 215 ? -18.687 -3.058 -8.064 1.00 93.56 215 VAL A C 1
ATOM 1742 O O . VAL A 1 215 ? -18.053 -2.020 -8.250 1.00 93.56 215 VAL A O 1
ATOM 1745 N N . LEU A 1 216 ? -19.015 -3.889 -9.053 1.00 86.88 216 LEU A N 1
ATOM 1746 C CA . LEU A 1 216 ? -18.580 -3.678 -10.434 1.00 86.88 216 LEU A CA 1
ATOM 1747 C C . LEU A 1 216 ? -19.333 -2.494 -11.047 1.00 86.88 216 LEU A C 1
ATOM 1749 O O . LEU A 1 216 ? -20.559 -2.519 -11.171 1.00 86.88 216 LEU A O 1
ATOM 1753 N N . ALA A 1 217 ? -18.604 -1.443 -11.413 1.00 88.56 217 ALA A N 1
ATOM 1754 C CA . ALA A 1 217 ? -19.177 -0.235 -11.990 1.00 88.56 217 ALA A CA 1
ATOM 1755 C C . ALA A 1 217 ? -18.123 0.556 -12.770 1.00 88.56 217 ALA A C 1
ATOM 1757 O O . ALA A 1 217 ? -17.024 0.781 -12.272 1.00 88.56 217 ALA A O 1
ATOM 1758 N N . ASP A 1 218 ? -18.495 1.104 -13.930 1.00 84.56 218 ASP A N 1
ATOM 1759 C CA . ASP A 1 218 ? -17.606 1.945 -14.755 1.00 84.56 218 ASP A CA 1
ATOM 1760 C C . ASP A 1 218 ? -17.069 3.180 -14.004 1.00 84.56 218 ASP A C 1
ATOM 1762 O O . ASP A 1 218 ? -15.994 3.705 -14.310 1.00 84.56 218 ASP A O 1
ATOM 1766 N N . ALA A 1 219 ? -17.828 3.645 -13.005 1.00 85.00 219 ALA A N 1
ATOM 1767 C CA . ALA A 1 219 ? -17.476 4.763 -12.132 1.00 85.00 219 ALA A CA 1
ATOM 1768 C C . ALA A 1 219 ? -16.569 4.376 -10.946 1.00 85.00 219 ALA A C 1
ATOM 1770 O O . ALA A 1 219 ? -16.190 5.263 -10.184 1.00 85.00 219 ALA A O 1
ATOM 1771 N N . GLY A 1 220 ? -16.258 3.089 -10.764 1.00 84.31 220 GLY A N 1
ATOM 1772 C CA . GLY A 1 220 ? -15.340 2.608 -9.731 1.00 84.31 220 GLY A CA 1
ATOM 1773 C C . GLY A 1 220 ? -13.940 3.165 -9.921 1.00 84.31 220 GLY A C 1
ATOM 1774 O O . GLY A 1 220 ? -13.539 3.377 -11.056 1.00 84.31 220 GLY A O 1
ATOM 1775 N N . GLU A 1 221 ? -13.218 3.474 -8.846 1.00 85.62 221 GLU A N 1
ATOM 1776 C CA . GLU A 1 221 ? -11.867 4.040 -8.959 1.00 85.62 221 GLU A CA 1
ATOM 1777 C C . GLU A 1 221 ? -10.825 2.957 -9.215 1.00 85.62 221 GLU A C 1
ATOM 1779 O O . GLU A 1 221 ? -9.908 3.193 -10.005 1.00 85.62 221 GLU A O 1
ATOM 1784 N N . ASP A 1 222 ? -11.044 1.778 -8.638 1.00 88.62 222 ASP A N 1
ATOM 1785 C CA . ASP A 1 222 ? -10.119 0.658 -8.651 1.00 88.62 222 ASP A CA 1
ATOM 1786 C C . ASP A 1 222 ? -10.268 -0.181 -9.912 1.00 88.62 222 ASP A C 1
ATOM 1788 O O . ASP A 1 222 ? -11.370 -0.408 -10.423 1.00 88.62 222 ASP A O 1
ATOM 1792 N N . GLU A 1 223 ? -9.136 -0.658 -10.412 1.00 92.38 223 GLU A N 1
ATOM 1793 C CA . GLU A 1 223 ? -9.088 -1.654 -11.469 1.00 92.38 223 GLU A CA 1
ATOM 1794 C C . GLU A 1 223 ? -8.843 -3.028 -10.842 1.00 92.38 223 GLU A C 1
ATOM 1796 O O . GLU A 1 223 ? -7.928 -3.215 -10.037 1.00 92.38 223 GLU A O 1
ATOM 1801 N N . ILE A 1 224 ? -9.673 -4.001 -11.213 1.00 94.12 224 ILE A N 1
ATOM 1802 C CA . ILE A 1 224 ? -9.543 -5.385 -10.765 1.00 94.12 224 ILE A CA 1
ATOM 1803 C C . ILE A 1 224 ? -9.232 -6.293 -11.945 1.00 94.12 224 ILE A C 1
ATOM 1805 O O . ILE A 1 224 ? -9.806 -6.150 -13.025 1.00 94.12 224 ILE A O 1
ATOM 1809 N N . LEU A 1 225 ? -8.376 -7.281 -11.711 1.00 95.00 225 LEU A N 1
ATOM 1810 C CA . LEU A 1 225 ? -8.098 -8.357 -12.650 1.00 95.00 225 LEU A CA 1
ATOM 1811 C C . LEU A 1 225 ? -8.736 -9.648 -12.167 1.00 95.00 225 LEU A C 1
ATOM 1813 O O . LEU A 1 225 ? -8.653 -9.984 -10.988 1.00 95.00 225 LEU A O 1
ATOM 1817 N N . TYR A 1 226 ? -9.371 -10.382 -13.073 1.00 94.31 226 TYR A N 1
ATOM 1818 C CA . TYR A 1 226 ? -10.105 -11.591 -12.723 1.00 94.31 226 TYR A CA 1
ATOM 1819 C C . TYR A 1 226 ? -10.129 -12.619 -13.851 1.00 94.31 226 TYR A C 1
ATOM 1821 O O . TYR A 1 226 ? -9.972 -12.289 -15.026 1.00 94.31 226 TYR A O 1
ATOM 1829 N N . THR A 1 227 ? -10.376 -13.878 -13.498 1.00 94.06 227 THR A N 1
ATOM 1830 C CA . THR A 1 227 ? -10.602 -14.956 -14.465 1.00 94.06 227 THR A CA 1
ATOM 1831 C C . THR A 1 227 ? -12.085 -15.223 -14.686 1.00 94.06 227 THR A C 1
ATOM 1833 O O . THR A 1 227 ? -12.932 -15.027 -13.804 1.00 94.06 227 THR A O 1
ATOM 1836 N N . ALA A 1 228 ? -12.411 -15.664 -15.904 1.00 89.75 228 ALA A N 1
ATOM 1837 C CA . ALA A 1 228 ? -13.786 -15.921 -16.329 1.00 89.75 228 ALA A CA 1
ATOM 1838 C C . ALA A 1 228 ? -14.466 -17.052 -15.538 1.00 89.75 228 ALA A C 1
ATOM 1840 O O . ALA A 1 228 ? -15.684 -17.034 -15.390 1.00 89.75 228 ALA A O 1
ATOM 1841 N N . ASP A 1 229 ? -13.685 -18.002 -15.027 1.00 89.25 229 ASP A N 1
ATOM 1842 C CA . ASP A 1 229 ? -14.143 -19.130 -14.210 1.00 89.25 229 ASP A CA 1
ATOM 1843 C C . ASP A 1 229 ? -14.478 -18.753 -12.755 1.00 89.25 229 ASP A C 1
ATOM 1845 O O . ASP A 1 229 ? -15.060 -19.557 -12.031 1.00 89.25 229 ASP A O 1
ATOM 1849 N N . GLY A 1 230 ? -14.145 -17.533 -12.318 1.00 86.69 230 GLY A N 1
ATOM 1850 C CA . GLY A 1 230 ? -14.397 -17.085 -10.951 1.00 86.69 230 GLY A CA 1
ATOM 1851 C C . GLY A 1 230 ? -13.329 -17.477 -9.929 1.00 86.69 230 GLY A C 1
ATOM 1852 O O . GLY A 1 230 ? -13.454 -17.066 -8.778 1.00 86.69 230 GLY A O 1
ATOM 1853 N N . LEU A 1 231 ? -12.296 -18.236 -10.315 1.00 89.56 231 LEU A N 1
ATOM 1854 C CA . LEU A 1 231 ? -11.312 -18.795 -9.378 1.00 89.56 231 LEU A CA 1
ATOM 1855 C C . LEU A 1 231 ? -10.262 -17.783 -8.913 1.00 89.56 231 LEU A C 1
ATOM 1857 O O . LEU A 1 231 ? -9.665 -17.968 -7.854 1.00 89.56 231 LEU A O 1
ATOM 1861 N N . TYR A 1 232 ? -10.052 -16.707 -9.671 1.00 93.06 232 TYR A N 1
ATOM 1862 C CA . TYR A 1 232 ? -9.110 -15.653 -9.326 1.00 93.06 232 TYR A CA 1
ATOM 1863 C C . TYR A 1 232 ? -9.712 -14.265 -9.526 1.00 93.06 232 TYR A C 1
ATOM 1865 O O . TYR A 1 232 ? -10.450 -13.998 -10.485 1.00 93.06 232 TYR A O 1
ATOM 1873 N N . SER A 1 233 ? -9.395 -13.377 -8.589 1.00 93.38 233 SER A N 1
ATOM 1874 C CA . SER A 1 233 ? -9.751 -11.967 -8.634 1.00 93.38 233 SER A CA 1
ATOM 1875 C C . SER A 1 233 ? -8.839 -11.193 -7.693 1.00 93.38 233 SER A C 1
ATOM 1877 O O . SER A 1 233 ? -8.747 -11.546 -6.522 1.00 93.38 233 SER A O 1
ATOM 1879 N N . ALA A 1 234 ? -8.203 -10.135 -8.175 1.00 94.31 234 ALA A N 1
ATOM 1880 C CA . ALA A 1 234 ? -7.322 -9.298 -7.371 1.00 94.31 234 ALA A CA 1
ATOM 1881 C C . ALA A 1 234 ? -7.397 -7.840 -7.828 1.00 94.31 234 ALA A C 1
ATOM 1883 O O . ALA A 1 234 ? -7.604 -7.567 -9.012 1.00 94.31 234 ALA A O 1
ATOM 1884 N N . ASN A 1 235 ? -7.192 -6.908 -6.904 1.00 95.12 235 ASN A N 1
ATOM 1885 C CA . ASN A 1 235 ? -6.883 -5.522 -7.240 1.00 95.12 235 ASN A CA 1
ATOM 1886 C C . ASN A 1 235 ? -5.574 -5.481 -8.054 1.00 95.12 235 ASN A C 1
ATOM 1888 O O . ASN A 1 235 ? -4.657 -6.256 -7.767 1.00 95.12 235 ASN A O 1
ATOM 1892 N N . VAL A 1 236 ? -5.461 -4.611 -9.065 1.00 94.00 236 VAL A N 1
ATOM 1893 C CA . VAL A 1 236 ? -4.239 -4.464 -9.885 1.00 94.00 236 VAL A CA 1
ATOM 1894 C C . VAL A 1 236 ? -2.986 -4.247 -9.028 1.00 94.00 236 VAL A C 1
ATOM 1896 O O . VAL A 1 236 ? -1.919 -4.772 -9.359 1.00 94.00 236 VAL A O 1
ATOM 1899 N N . GLU A 1 237 ? -3.114 -3.565 -7.887 1.00 92.12 237 GLU A N 1
ATOM 1900 C CA . GLU A 1 237 ? -2.019 -3.354 -6.932 1.00 92.12 237 GLU A CA 1
ATOM 1901 C C . GLU A 1 237 ? -1.449 -4.670 -6.375 1.00 92.12 237 GLU A C 1
ATOM 1903 O O . GLU A 1 237 ? -0.251 -4.765 -6.102 1.00 92.12 237 GLU A O 1
ATOM 1908 N N . LYS A 1 238 ? -2.282 -5.713 -6.275 1.00 92.69 238 LYS A N 1
ATOM 1909 C CA . LYS A 1 238 ? -1.931 -7.034 -5.739 1.00 92.69 238 LYS A CA 1
ATOM 1910 C C . LYS A 1 238 ? -1.783 -8.117 -6.809 1.00 92.69 238 LYS A C 1
ATOM 1912 O O . LYS A 1 238 ? -1.104 -9.117 -6.571 1.00 92.69 238 LYS A O 1
ATOM 1917 N N . ALA A 1 239 ? -2.414 -7.938 -7.963 1.00 94.25 239 ALA A N 1
ATOM 1918 C CA . ALA A 1 239 ? -2.602 -8.985 -8.950 1.00 94.25 239 ALA A CA 1
ATOM 1919 C C . ALA A 1 239 ? -1.279 -9.572 -9.464 1.00 94.25 239 ALA A C 1
ATOM 1921 O O . ALA A 1 239 ? -0.382 -8.861 -9.917 1.00 94.25 239 ALA A O 1
ATOM 1922 N N . VAL A 1 240 ? -1.188 -10.898 -9.442 1.00 94.12 240 VAL A N 1
ATOM 1923 C CA . VAL A 1 240 ? -0.131 -11.700 -10.062 1.00 94.12 240 VAL A CA 1
ATOM 1924 C C . VAL A 1 240 ? -0.614 -12.284 -11.387 1.00 94.12 240 VAL A C 1
ATOM 1926 O O . VAL A 1 240 ? -1.800 -12.572 -11.568 1.00 94.12 240 VAL A O 1
ATOM 1929 N N . SER A 1 241 ? 0.305 -12.479 -12.324 1.00 94.44 241 SER A N 1
ATOM 1930 C CA . SER A 1 241 ? 0.011 -13.107 -13.614 1.00 94.44 241 SER A CA 1
ATOM 1931 C C . SER A 1 241 ? 1.283 -13.715 -14.215 1.00 94.44 241 SER A C 1
ATOM 1933 O O . SER A 1 241 ? 2.350 -13.674 -13.598 1.00 94.44 241 SER A O 1
ATOM 1935 N N . VAL A 1 242 ? 1.198 -14.232 -15.436 1.00 93.75 242 VAL A N 1
ATOM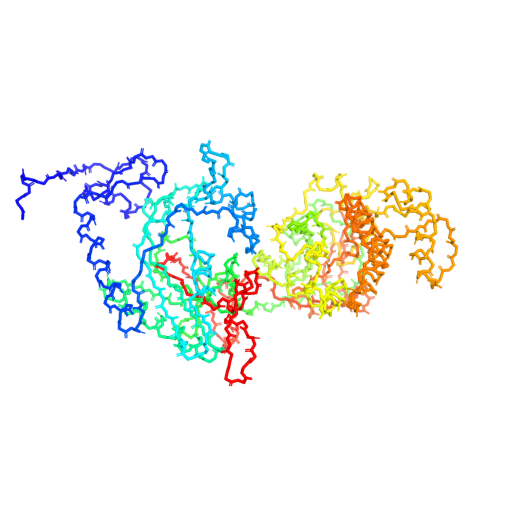 1936 C CA . VAL A 1 242 ? 2.335 -14.628 -16.272 1.00 93.75 242 VAL A CA 1
ATOM 1937 C C . VAL A 1 242 ? 2.281 -13.796 -17.556 1.00 93.75 242 VAL A C 1
ATOM 1939 O O . VAL A 1 242 ? 1.299 -13.902 -18.301 1.00 93.75 242 VAL A O 1
ATOM 1942 N N . PRO A 1 243 ? 3.305 -12.975 -17.846 1.00 93.00 243 PRO A N 1
ATOM 1943 C CA . PRO A 1 243 ? 3.274 -12.106 -19.011 1.00 93.00 243 PRO A CA 1
ATOM 1944 C C . PRO A 1 243 ? 3.462 -12.920 -20.304 1.00 93.00 243 PRO A C 1
ATOM 1946 O O . PRO A 1 243 ? 3.837 -14.102 -20.262 1.00 93.00 243 PRO A O 1
ATOM 1949 N N . PRO A 1 244 ? 3.235 -12.314 -21.481 1.00 91.19 244 PRO A N 1
ATOM 1950 C CA . PRO A 1 244 ? 3.551 -12.942 -22.756 1.00 91.19 244 PRO A CA 1
ATOM 1951 C C . PRO A 1 244 ? 5.025 -13.350 -22.845 1.00 91.19 244 PRO A C 1
ATOM 1953 O O . PRO A 1 244 ? 5.909 -12.694 -22.275 1.00 91.19 244 PRO A O 1
ATOM 1956 N N . ASN A 1 245 ? 5.290 -14.429 -23.585 1.00 92.88 245 ASN A N 1
ATOM 1957 C CA . ASN A 1 245 ? 6.655 -14.884 -23.847 1.00 92.88 245 ASN A CA 1
ATOM 1958 C C . ASN A 1 245 ? 7.435 -13.788 -24.596 1.00 92.88 245 ASN A C 1
ATOM 1960 O O . ASN A 1 245 ? 6.859 -13.133 -25.470 1.00 92.88 245 ASN A O 1
ATOM 1964 N N . PRO A 1 246 ? 8.727 -13.580 -24.285 1.00 94.25 246 PRO A N 1
ATOM 1965 C CA . PRO A 1 246 ? 9.526 -12.599 -25.000 1.00 94.25 246 PRO A CA 1
ATOM 1966 C C . PRO A 1 246 ? 9.706 -13.007 -26.466 1.00 94.25 246 PRO A C 1
ATOM 1968 O O . PRO A 1 246 ? 9.855 -14.185 -26.792 1.00 94.25 246 PRO A O 1
ATOM 1971 N N . VAL A 1 247 ? 9.719 -12.015 -27.354 1.00 95.50 247 VAL A N 1
ATOM 1972 C CA . VAL A 1 247 ? 10.124 -12.201 -28.751 1.00 95.50 247 VAL A CA 1
ATOM 1973 C C . VAL A 1 247 ? 11.642 -12.428 -28.787 1.00 95.50 247 VAL A C 1
ATOM 1975 O O . VAL A 1 247 ? 12.352 -11.680 -28.112 1.00 95.50 247 VAL A O 1
ATOM 1978 N N . PRO A 1 248 ? 12.159 -13.410 -29.553 1.00 94.75 248 PRO A N 1
ATOM 1979 C CA . PRO A 1 248 ? 13.598 -13.630 -29.684 1.00 94.75 248 PRO A CA 1
ATOM 1980 C C . PRO A 1 248 ? 14.352 -12.378 -30.146 1.00 94.75 248 PRO A C 1
ATOM 1982 O O . PRO A 1 248 ? 13.887 -11.647 -31.023 1.00 94.75 248 PRO A O 1
ATOM 1985 N N . SER A 1 249 ? 15.529 -12.145 -29.564 1.00 96.25 249 SER A N 1
ATOM 1986 C CA . SER A 1 249 ? 16.378 -11.008 -29.923 1.00 96.25 249 SER A CA 1
ATOM 1987 C C . SER A 1 249 ? 16.927 -11.136 -31.341 1.00 96.25 249 SER A C 1
ATOM 1989 O O . SER A 1 249 ? 17.360 -12.206 -31.766 1.00 96.25 249 SER A O 1
ATOM 1991 N N . ILE A 1 250 ? 16.936 -10.015 -32.064 1.00 96.81 250 ILE A N 1
ATOM 1992 C CA . ILE A 1 250 ? 17.597 -9.889 -33.371 1.00 96.81 250 ILE A CA 1
ATOM 1993 C C . ILE A 1 250 ? 19.109 -9.657 -33.234 1.00 96.81 250 ILE A C 1
ATOM 1995 O O . ILE A 1 250 ? 19.841 -9.736 -34.220 1.00 96.81 250 ILE A O 1
ATOM 1999 N N . PHE A 1 251 ? 19.583 -9.352 -32.022 1.00 96.81 251 PHE A N 1
ATOM 2000 C CA . PHE A 1 251 ? 20.996 -9.154 -31.724 1.00 96.81 251 PHE A CA 1
ATOM 2001 C C . PHE A 1 251 ? 21.628 -10.493 -31.355 1.00 96.81 251 PHE A C 1
ATOM 2003 O O . PHE A 1 251 ? 21.069 -11.258 -30.576 1.00 96.81 251 PHE A O 1
ATOM 2010 N N . THR A 1 252 ? 22.795 -10.778 -31.924 1.00 93.44 252 THR A N 1
ATOM 2011 C CA . THR A 1 252 ? 23.517 -12.045 -31.713 1.00 93.44 252 THR A CA 1
ATOM 2012 C C . THR A 1 252 ? 24.917 -11.849 -31.146 1.00 93.44 252 THR A C 1
ATOM 2014 O O . THR A 1 252 ? 25.505 -12.803 -30.647 1.00 93.44 252 THR A O 1
ATOM 2017 N N . ASN A 1 253 ? 25.441 -10.622 -31.195 1.00 95.69 253 ASN A N 1
ATOM 2018 C CA . ASN A 1 253 ? 26.759 -10.266 -30.684 1.00 95.69 253 ASN A CA 1
ATOM 2019 C C . ASN A 1 253 ? 26.633 -9.131 -29.672 1.00 95.69 253 ASN A C 1
ATOM 2021 O O . ASN A 1 253 ? 25.830 -8.216 -29.871 1.00 95.69 253 ASN A O 1
ATOM 2025 N N . TYR A 1 254 ? 27.470 -9.187 -28.637 1.00 97.38 254 TYR A N 1
ATOM 2026 C CA . TYR A 1 254 ? 27.614 -8.109 -27.674 1.00 97.38 254 TYR A CA 1
ATOM 2027 C C . TYR A 1 254 ? 28.283 -6.896 -28.323 1.00 97.38 254 TYR A C 1
ATOM 2029 O O . TYR A 1 254 ? 29.396 -7.001 -28.845 1.00 97.38 254 TYR A O 1
ATOM 2037 N N . GLU A 1 255 ? 27.640 -5.735 -28.246 1.00 97.56 255 GLU A N 1
ATOM 2038 C CA . GLU A 1 255 ? 28.264 -4.470 -28.624 1.00 97.56 255 GLU A CA 1
ATOM 2039 C C . GLU A 1 255 ? 27.692 -3.286 -27.847 1.00 97.56 255 GLU A C 1
ATOM 2041 O O . GLU A 1 255 ? 26.504 -3.230 -27.529 1.00 97.56 255 GLU A O 1
ATOM 2046 N N . LYS A 1 256 ? 28.541 -2.289 -27.594 1.00 98.00 256 LYS A N 1
ATOM 2047 C CA . LYS A 1 256 ? 28.098 -0.963 -27.166 1.00 98.00 256 LYS A CA 1
ATOM 2048 C C . LYS A 1 256 ? 27.803 -0.131 -28.412 1.00 98.00 256 LYS A C 1
ATOM 2050 O O . LYS A 1 256 ? 28.685 0.051 -29.250 1.00 98.00 256 LYS A O 1
ATOM 2055 N N . ARG A 1 257 ? 26.582 0.389 -28.523 1.00 97.50 257 ARG A N 1
ATOM 2056 C CA . ARG A 1 257 ? 26.105 1.156 -29.676 1.00 97.50 257 ARG A CA 1
ATOM 2057 C C . ARG A 1 257 ? 25.644 2.548 -29.258 1.00 97.50 257 ARG A C 1
ATOM 2059 O O . ARG A 1 257 ? 24.984 2.715 -28.233 1.00 97.50 257 ARG A O 1
ATOM 2066 N N . GLU A 1 258 ? 25.968 3.535 -30.085 1.00 97.81 258 GLU A N 1
ATOM 2067 C CA . GLU A 1 258 ? 25.435 4.888 -29.952 1.00 97.81 258 GLU A CA 1
ATOM 2068 C C . GLU A 1 258 ? 23.946 4.920 -30.349 1.00 97.81 258 GLU A C 1
ATOM 2070 O O . GLU A 1 258 ? 23.532 4.453 -31.414 1.00 97.81 258 GLU A O 1
ATOM 2075 N N . THR A 1 259 ? 23.132 5.469 -29.458 1.00 96.88 259 THR A N 1
ATOM 2076 C CA . THR A 1 259 ? 21.672 5.579 -29.528 1.00 96.88 259 THR A CA 1
ATOM 2077 C C . THR A 1 259 ? 21.263 6.989 -29.077 1.00 96.88 259 THR A C 1
ATOM 2079 O O . THR A 1 259 ? 20.775 7.171 -27.954 1.00 96.88 259 THR A O 1
ATOM 2082 N N . PRO A 1 260 ? 21.521 8.025 -29.892 1.00 95.88 260 PRO A N 1
ATOM 2083 C CA . PRO A 1 260 ? 21.263 9.405 -29.499 1.00 95.88 260 PRO A CA 1
ATOM 2084 C C . PRO A 1 260 ? 19.760 9.654 -29.329 1.00 95.88 260 PRO A C 1
ATOM 2086 O O . PRO A 1 260 ? 18.951 9.188 -30.130 1.00 95.88 260 PRO A O 1
ATOM 2089 N N . ASN A 1 261 ? 19.381 10.412 -28.295 1.00 93.31 261 ASN A N 1
ATOM 2090 C CA . ASN A 1 261 ? 17.982 10.764 -27.986 1.00 93.31 261 ASN A CA 1
ATOM 2091 C C . ASN A 1 261 ? 17.042 9.557 -27.738 1.00 93.31 261 ASN A C 1
ATOM 2093 O O . ASN A 1 261 ? 15.821 9.677 -27.851 1.00 93.31 261 ASN A O 1
ATOM 2097 N N . CYS A 1 262 ? 17.591 8.397 -27.375 1.00 95.62 262 CYS A N 1
ATOM 2098 C CA . CYS A 1 262 ? 16.849 7.173 -27.073 1.00 95.62 262 CYS A CA 1
ATOM 2099 C C . CYS A 1 262 ? 16.679 6.969 -25.556 1.00 95.62 262 CYS A C 1
ATOM 2101 O O . CYS A 1 262 ? 17.081 5.946 -25.017 1.00 95.62 262 CYS A O 1
ATOM 2103 N N . ASN A 1 263 ? 16.115 7.953 -24.849 1.00 92.94 263 ASN A N 1
ATOM 2104 C CA . ASN A 1 263 ? 15.951 7.922 -23.386 1.00 92.94 263 ASN A CA 1
ATOM 2105 C C . ASN A 1 263 ? 14.668 7.211 -22.899 1.00 92.94 263 ASN A C 1
ATOM 2107 O O . ASN A 1 263 ? 14.376 7.227 -21.704 1.00 92.94 263 ASN A O 1
ATOM 2111 N N . THR A 1 264 ? 13.880 6.625 -23.805 1.00 96.69 264 THR A N 1
ATOM 2112 C CA . THR A 1 264 ? 12.653 5.873 -23.495 1.00 96.69 264 THR A CA 1
ATOM 2113 C C . THR A 1 264 ? 12.667 4.534 -24.224 1.00 96.69 264 THR A C 1
ATOM 2115 O O . THR A 1 264 ? 13.326 4.402 -25.255 1.00 96.69 264 THR A O 1
ATOM 2118 N N . ILE A 1 265 ? 11.909 3.551 -23.730 1.00 97.50 265 ILE A N 1
ATOM 2119 C CA . ILE A 1 265 ? 11.792 2.246 -24.399 1.00 97.50 265 ILE A CA 1
ATOM 2120 C C . ILE A 1 265 ? 11.219 2.405 -25.812 1.00 97.50 265 ILE A C 1
ATOM 2122 O O . ILE A 1 265 ? 11.732 1.795 -26.747 1.00 97.50 265 ILE A O 1
ATOM 2126 N N . ASP A 1 266 ? 10.218 3.266 -25.993 1.00 97.38 266 ASP A N 1
ATOM 2127 C CA . ASP A 1 266 ? 9.594 3.501 -27.299 1.00 97.38 266 ASP A CA 1
ATOM 2128 C C . ASP A 1 266 ? 10.583 4.105 -28.304 1.00 97.38 266 ASP A C 1
ATOM 2130 O O . ASP A 1 266 ? 10.703 3.620 -29.433 1.00 97.38 266 ASP A O 1
ATOM 2134 N N . SER A 1 267 ? 11.344 5.131 -27.899 1.00 97.56 267 SER A N 1
ATOM 2135 C CA . SER A 1 267 ? 12.352 5.732 -28.780 1.00 97.56 267 SER A CA 1
ATOM 2136 C C . SER A 1 267 ? 13.492 4.762 -29.095 1.00 97.56 267 SER A C 1
ATOM 2138 O O . SER A 1 267 ? 13.916 4.680 -30.248 1.00 97.56 267 SER A O 1
ATOM 2140 N N . LEU A 1 268 ? 13.928 3.964 -28.116 1.00 98.06 268 LEU A N 1
ATOM 2141 C CA . LEU A 1 268 ? 14.974 2.958 -28.292 1.00 98.06 268 LEU A CA 1
ATOM 2142 C C . LEU A 1 268 ? 14.553 1.825 -29.234 1.00 98.06 268 LEU A C 1
ATOM 2144 O O . LEU A 1 268 ? 15.284 1.493 -30.164 1.00 98.06 268 LEU A O 1
ATOM 2148 N N . THR A 1 269 ? 13.384 1.228 -29.008 1.00 97.62 269 THR A N 1
ATOM 2149 C CA . THR A 1 269 ? 12.874 0.103 -29.811 1.00 97.62 269 THR A CA 1
ATOM 2150 C C . THR A 1 269 ? 12.559 0.527 -31.238 1.00 97.62 269 THR A C 1
ATOM 2152 O O . THR A 1 269 ? 12.856 -0.216 -32.171 1.00 97.62 269 THR A O 1
ATOM 2155 N N . THR A 1 270 ? 12.059 1.752 -31.428 1.00 97.81 270 THR A N 1
ATOM 2156 C CA . THR A 1 270 ? 11.879 2.349 -32.759 1.00 97.81 270 THR A CA 1
ATOM 2157 C C . THR A 1 270 ? 13.219 2.524 -33.473 1.00 97.81 270 THR A C 1
ATOM 2159 O O . THR A 1 270 ? 13.347 2.153 -34.639 1.00 97.81 270 THR A O 1
ATOM 2162 N N . TYR A 1 271 ? 14.231 3.056 -32.780 1.00 97.69 271 TYR A N 1
ATOM 2163 C CA . TYR A 1 271 ? 15.561 3.287 -33.346 1.00 97.69 271 TYR A CA 1
ATOM 2164 C C . TYR A 1 271 ? 16.285 1.979 -33.698 1.00 97.69 271 TYR A C 1
ATOM 2166 O O . TYR A 1 271 ? 16.884 1.859 -34.765 1.00 97.69 271 TYR A O 1
ATOM 2174 N N . LEU A 1 272 ? 16.212 0.987 -32.811 1.00 97.06 272 LEU A N 1
ATOM 2175 C CA . LEU A 1 272 ? 16.882 -0.305 -32.957 1.00 97.06 272 LEU A CA 1
ATOM 2176 C C . LEU A 1 272 ? 16.075 -1.344 -33.745 1.00 97.06 272 LEU A C 1
ATOM 2178 O O . LEU A 1 272 ? 16.618 -2.400 -34.065 1.00 97.06 272 LEU A O 1
ATOM 2182 N N . GLN A 1 273 ? 14.806 -1.054 -34.043 1.00 97.25 273 GLN A N 1
ATOM 2183 C CA . GLN A 1 273 ? 13.859 -1.957 -34.702 1.00 97.25 273 GLN A CA 1
ATOM 2184 C C . GLN A 1 273 ? 13.746 -3.318 -33.993 1.00 97.25 273 GLN A C 1
ATOM 2186 O O . GLN A 1 273 ? 13.705 -4.369 -34.632 1.00 97.25 273 GLN A O 1
ATOM 2191 N N . CYS A 1 274 ? 13.709 -3.305 -32.659 1.00 96.81 274 CYS A N 1
ATOM 2192 C CA . CYS A 1 274 ? 13.604 -4.505 -31.832 1.00 96.81 274 CYS A CA 1
ATOM 2193 C C . CYS A 1 274 ? 12.326 -4.505 -30.986 1.00 96.81 274 CYS A C 1
ATOM 2195 O O . CYS A 1 274 ? 11.680 -3.477 -30.791 1.00 96.81 274 CYS A O 1
ATOM 2197 N N . SER A 1 275 ? 11.954 -5.676 -30.470 1.00 97.75 275 SER A N 1
ATOM 2198 C CA . SER A 1 275 ? 10.828 -5.791 -29.542 1.00 97.75 275 SER A CA 1
ATOM 2199 C C . SER A 1 275 ? 11.178 -5.191 -28.169 1.00 97.75 275 SER A C 1
ATOM 2201 O O . SER A 1 275 ? 12.267 -5.465 -27.660 1.00 97.75 275 SER A O 1
ATOM 2203 N N . PRO A 1 276 ? 10.263 -4.479 -27.483 1.00 97.75 276 PRO A N 1
ATOM 2204 C CA . PRO A 1 276 ? 10.481 -4.052 -26.094 1.00 97.75 276 PRO A CA 1
ATOM 2205 C C . PRO A 1 276 ? 10.716 -5.229 -25.135 1.00 97.75 276 PRO A C 1
ATOM 2207 O O . PRO A 1 276 ? 11.347 -5.059 -24.093 1.00 97.75 276 PRO A O 1
ATOM 2210 N N . THR A 1 277 ? 10.287 -6.442 -25.504 1.00 97.38 277 THR A N 1
ATOM 2211 C CA . THR A 1 277 ? 10.486 -7.657 -24.701 1.00 97.38 277 THR A CA 1
ATOM 2212 C C . THR A 1 277 ? 11.948 -8.082 -24.560 1.00 97.38 277 THR A C 1
ATOM 2214 O O . THR A 1 277 ? 12.239 -8.924 -23.718 1.00 97.38 277 THR A O 1
ATOM 2217 N N . VAL A 1 278 ? 12.858 -7.567 -25.394 1.00 97.69 278 VAL A N 1
ATOM 2218 C CA . VAL A 1 278 ? 14.299 -7.870 -25.290 1.00 97.69 278 VAL A CA 1
ATOM 2219 C C . VAL A 1 278 ? 15.076 -6.768 -24.583 1.00 97.69 278 VAL A C 1
ATOM 2221 O O . VAL A 1 278 ? 16.292 -6.865 -24.461 1.00 97.69 278 VAL A O 1
ATOM 2224 N N . VAL A 1 279 ? 14.401 -5.709 -24.135 1.00 98.38 279 VAL A N 1
ATOM 2225 C CA . VAL A 1 279 ? 15.035 -4.600 -23.424 1.00 98.38 279 VAL A CA 1
ATOM 2226 C C . VAL A 1 279 ? 14.937 -4.847 -21.919 1.00 98.38 279 VAL A C 1
ATOM 2228 O O . VAL A 1 279 ? 13.853 -5.113 -21.405 1.00 98.38 279 VAL A O 1
ATOM 2231 N N . VAL A 1 280 ? 16.052 -4.724 -21.204 1.00 98.25 280 VAL A N 1
ATOM 2232 C CA . VAL A 1 280 ? 16.100 -4.640 -19.741 1.00 98.25 280 VAL A CA 1
ATOM 2233 C C . VAL A 1 280 ? 16.046 -3.162 -19.360 1.00 98.25 280 VAL A C 1
ATOM 2235 O O . VAL A 1 280 ? 16.985 -2.397 -19.577 1.00 98.25 280 VAL A O 1
ATOM 2238 N N . LYS A 1 281 ? 14.900 -2.756 -18.818 1.00 97.00 281 LYS A N 1
ATOM 2239 C CA . LYS A 1 281 ? 14.620 -1.426 -18.282 1.00 97.00 281 LYS A CA 1
ATOM 2240 C C . LYS A 1 281 ? 15.123 -1.349 -16.842 1.00 97.00 281 LYS A C 1
ATOM 2242 O O . LYS A 1 281 ? 14.687 -2.129 -16.001 1.00 97.00 281 LYS A O 1
ATOM 2247 N N . ASN A 1 282 ? 15.988 -0.378 -16.553 1.00 97.00 282 ASN A N 1
ATOM 2248 C CA . ASN A 1 282 ? 16.526 -0.142 -15.212 1.00 97.00 282 ASN A CA 1
ATOM 2249 C C . ASN A 1 282 ? 16.035 1.204 -14.679 1.00 97.00 282 ASN A C 1
ATOM 2251 O O . ASN A 1 282 ? 16.243 2.241 -15.312 1.00 97.00 282 ASN A O 1
ATOM 2255 N N . ILE A 1 283 ? 15.382 1.191 -13.520 1.00 95.81 283 ILE A N 1
ATOM 2256 C CA . ILE A 1 283 ? 14.772 2.374 -12.908 1.00 95.81 283 ILE A CA 1
ATOM 2257 C C . ILE A 1 283 ? 15.303 2.520 -11.487 1.00 95.81 283 ILE A C 1
ATOM 2259 O O . ILE A 1 283 ? 15.293 1.568 -10.709 1.00 95.81 283 ILE A O 1
ATOM 2263 N N . LEU A 1 284 ? 15.775 3.719 -11.149 1.00 94.44 284 LEU A N 1
ATOM 2264 C CA . LEU A 1 284 ? 16.309 4.019 -9.828 1.00 94.44 284 LEU A CA 1
ATOM 2265 C C . LEU A 1 284 ? 15.247 4.703 -8.961 1.00 94.44 284 LEU A C 1
ATOM 2267 O O . LEU A 1 284 ? 14.721 5.760 -9.319 1.00 94.44 284 LEU A O 1
ATOM 2271 N N . TYR A 1 285 ? 14.982 4.110 -7.802 1.00 94.62 285 TYR A N 1
ATOM 2272 C CA . TYR A 1 285 ? 14.076 4.623 -6.782 1.00 94.62 285 TYR A CA 1
ATOM 2273 C C . TYR A 1 285 ? 14.846 5.083 -5.546 1.00 94.62 285 TYR A C 1
ATOM 2275 O O . TYR A 1 285 ? 15.871 4.506 -5.176 1.00 94.62 285 TYR A O 1
ATOM 2283 N N . LYS A 1 286 ? 14.309 6.101 -4.882 1.00 92.31 286 LYS A N 1
ATOM 2284 C CA . LYS A 1 286 ? 14.689 6.558 -3.549 1.00 92.31 286 LYS A CA 1
ATOM 2285 C C . LYS A 1 286 ? 13.653 6.049 -2.549 1.00 92.31 286 LYS A C 1
ATOM 2287 O O . LYS A 1 286 ? 12.450 6.201 -2.757 1.00 92.31 286 LYS A O 1
ATOM 2292 N N . VAL A 1 287 ? 14.126 5.467 -1.452 1.00 89.12 287 VAL A N 1
ATOM 2293 C CA . VAL A 1 287 ? 13.287 4.970 -0.361 1.00 89.12 287 VAL A CA 1
ATOM 2294 C C . VAL A 1 287 ? 13.625 5.716 0.921 1.00 89.12 287 VAL A C 1
ATOM 2296 O O . VAL A 1 287 ? 14.750 5.635 1.414 1.00 89.12 287 VAL A O 1
ATOM 2299 N N . THR A 1 288 ? 12.644 6.430 1.469 1.00 85.56 288 THR A N 1
ATOM 2300 C CA . THR A 1 288 ? 12.776 7.209 2.706 1.00 85.56 288 THR A CA 1
ATOM 2301 C C . THR A 1 288 ? 12.062 6.502 3.849 1.00 85.56 288 THR A C 1
ATOM 2303 O O . THR A 1 288 ? 10.896 6.128 3.723 1.00 85.56 288 THR A O 1
ATOM 2306 N N . HIS A 1 289 ? 12.750 6.341 4.977 1.00 80.50 289 HIS A N 1
ATOM 2307 C CA . HIS A 1 289 ? 12.230 5.705 6.187 1.00 80.50 289 HIS A CA 1
ATOM 2308 C C . HIS A 1 289 ? 11.882 6.720 7.282 1.00 80.50 289 HIS A C 1
ATOM 2310 O O . HIS A 1 289 ? 12.419 7.826 7.301 1.00 80.50 289 HIS A O 1
ATOM 2316 N N . ASP A 1 290 ? 11.040 6.298 8.229 1.00 67.56 290 ASP A N 1
ATOM 2317 C CA . ASP A 1 290 ? 10.479 7.073 9.354 1.00 67.56 290 ASP A CA 1
ATOM 2318 C C . ASP A 1 290 ? 11.509 7.789 10.232 1.00 67.56 290 ASP A C 1
ATOM 2320 O O . ASP A 1 290 ? 11.217 8.803 10.853 1.00 67.56 290 ASP A O 1
ATOM 2324 N N . GLN A 1 291 ? 12.748 7.312 10.225 1.00 69.00 291 GLN A N 1
ATOM 2325 C CA . GLN A 1 291 ? 13.847 7.899 10.986 1.00 69.00 291 GLN A CA 1
ATOM 2326 C C . GLN A 1 291 ? 14.787 8.768 10.136 1.00 69.00 291 GLN A C 1
ATOM 2328 O O . GLN A 1 291 ? 15.886 9.095 10.579 1.00 69.00 291 GLN A O 1
ATOM 2333 N N . GLY A 1 292 ? 14.396 9.142 8.914 1.00 73.88 292 GLY A N 1
ATOM 2334 C CA . GLY A 1 292 ? 15.187 9.978 8.002 1.00 73.88 292 GLY A CA 1
ATOM 2335 C C . GLY A 1 292 ? 16.285 9.227 7.243 1.00 73.88 292 GLY A C 1
ATOM 2336 O O . GLY A 1 292 ? 17.101 9.847 6.564 1.00 73.88 292 GLY A O 1
ATOM 2337 N N . TRP A 1 293 ? 16.321 7.896 7.344 1.00 78.88 293 TRP A N 1
ATOM 2338 C CA . TRP A 1 293 ? 17.227 7.069 6.550 1.00 78.88 293 TRP A CA 1
ATOM 2339 C C . TRP A 1 293 ? 16.772 7.015 5.094 1.00 78.88 293 TRP A C 1
ATOM 2341 O O . TRP A 1 293 ? 15.584 6.832 4.822 1.00 78.88 293 TRP A O 1
ATOM 2351 N N . THR A 1 294 ? 17.730 7.135 4.175 1.00 84.50 294 THR A N 1
ATOM 2352 C CA . THR A 1 294 ? 17.479 7.091 2.732 1.00 84.50 294 THR A CA 1
ATOM 2353 C C . THR A 1 294 ? 18.302 5.985 2.079 1.00 84.50 294 THR A C 1
ATOM 2355 O O . THR A 1 294 ? 19.524 5.928 2.237 1.00 84.50 294 THR A O 1
ATOM 2358 N N . PHE A 1 295 ? 17.615 5.122 1.335 1.00 86.19 295 PHE A N 1
ATOM 2359 C CA . PHE A 1 295 ? 18.185 4.037 0.542 1.00 86.19 295 PHE A CA 1
ATOM 2360 C C . PHE A 1 295 ? 17.847 4.242 -0.931 1.00 86.19 295 PHE A C 1
ATOM 2362 O O . PHE A 1 295 ? 16.859 4.894 -1.267 1.00 86.19 295 PHE A O 1
ATOM 2369 N N . PHE A 1 296 ? 18.654 3.657 -1.809 1.00 89.56 296 PHE A N 1
ATOM 2370 C CA . PHE A 1 296 ? 18.429 3.698 -3.248 1.00 89.56 296 PHE A CA 1
ATOM 2371 C C . PHE A 1 296 ? 18.290 2.280 -3.790 1.00 89.56 296 PHE A C 1
ATOM 2373 O O . PHE A 1 296 ? 19.085 1.396 -3.457 1.00 89.56 296 PHE A O 1
ATOM 2380 N N . VAL A 1 297 ? 17.259 2.071 -4.607 1.00 92.06 297 VAL A N 1
ATOM 2381 C CA . VAL A 1 297 ? 16.872 0.764 -5.136 1.00 92.06 297 VAL A CA 1
ATOM 2382 C C . VAL A 1 297 ? 16.878 0.826 -6.657 1.00 92.06 297 VAL A C 1
ATOM 2384 O O . VAL A 1 297 ? 16.096 1.567 -7.249 1.00 92.06 297 VAL A O 1
ATOM 2387 N N . LEU A 1 298 ? 17.761 0.060 -7.293 1.00 94.25 298 LEU A N 1
ATOM 2388 C CA . LEU A 1 298 ? 17.762 -0.138 -8.737 1.00 94.25 298 LEU A CA 1
ATOM 2389 C C . LEU A 1 298 ? 16.862 -1.326 -9.074 1.00 94.25 298 LEU A C 1
ATOM 2391 O O . LEU A 1 298 ? 17.157 -2.458 -8.690 1.00 94.25 298 LEU A O 1
ATOM 2395 N N . VAL A 1 299 ? 15.779 -1.063 -9.797 1.00 96.88 299 VAL A N 1
ATOM 2396 C CA . VAL A 1 299 ? 14.809 -2.070 -10.226 1.00 96.88 299 VAL A CA 1
ATOM 2397 C C . VAL A 1 299 ? 15.021 -2.370 -11.705 1.00 96.88 299 VAL A C 1
ATOM 2399 O O . VAL A 1 299 ? 14.954 -1.462 -12.532 1.00 96.88 299 VAL A O 1
ATOM 2402 N N . SER A 1 300 ? 15.284 -3.634 -12.027 1.00 97.81 300 SER A N 1
ATOM 2403 C CA . SER A 1 300 ? 15.499 -4.124 -13.394 1.00 97.81 300 SER A CA 1
ATOM 2404 C C . SER A 1 300 ? 14.290 -4.953 -13.838 1.00 97.81 300 SER A C 1
ATOM 2406 O O . SER A 1 300 ? 13.902 -5.889 -13.144 1.00 97.81 300 SER A O 1
ATOM 2408 N N . ILE A 1 301 ? 13.675 -4.616 -14.969 1.00 98.06 301 ILE A N 1
ATOM 2409 C CA . ILE A 1 301 ? 12.426 -5.225 -15.463 1.00 98.06 301 ILE A CA 1
ATOM 2410 C C . ILE A 1 301 ? 12.395 -5.219 -16.998 1.00 98.06 301 ILE A C 1
ATOM 2412 O O . ILE A 1 301 ? 13.110 -4.447 -17.630 1.00 98.06 301 ILE A O 1
ATOM 2416 N N . ARG A 1 302 ? 11.588 -6.072 -17.636 1.00 97.56 302 ARG A N 1
ATOM 2417 C CA . ARG A 1 302 ? 11.458 -6.103 -19.101 1.00 97.56 302 ARG A CA 1
ATOM 2418 C C . ARG A 1 302 ? 10.832 -4.808 -19.646 1.00 97.56 302 ARG A C 1
ATOM 2420 O O . ARG A 1 302 ? 9.988 -4.194 -18.994 1.00 97.56 302 ARG A O 1
ATOM 2427 N N . GLY A 1 303 ? 11.242 -4.376 -20.837 1.00 97.44 303 GLY A N 1
ATOM 2428 C CA . GLY A 1 303 ? 10.902 -3.064 -21.400 1.00 97.44 303 GLY A CA 1
ATOM 2429 C C . GLY A 1 303 ? 9.407 -2.818 -21.631 1.00 97.44 303 GLY A C 1
ATOM 2430 O O . GLY A 1 303 ? 8.961 -1.682 -21.510 1.00 97.44 303 GLY A O 1
ATOM 2431 N N . ASP A 1 304 ? 8.632 -3.867 -21.906 1.00 96.81 304 ASP A N 1
ATOM 2432 C CA . ASP A 1 304 ? 7.172 -3.851 -22.119 1.00 96.81 304 ASP A CA 1
ATOM 2433 C C . ASP A 1 304 ? 6.342 -3.940 -20.820 1.00 96.81 304 ASP A C 1
ATOM 2435 O O . ASP A 1 304 ? 5.106 -3.937 -20.849 1.00 96.81 304 ASP A O 1
ATOM 2439 N N . GLN A 1 305 ? 7.006 -4.059 -19.673 1.00 97.19 305 GLN A N 1
ATOM 2440 C CA . GLN A 1 305 ? 6.376 -4.248 -18.370 1.00 97.19 305 GLN A CA 1
ATOM 2441 C C . GLN A 1 305 ? 6.532 -2.992 -17.520 1.00 97.19 305 GLN A C 1
ATOM 2443 O O . GLN A 1 305 ? 7.535 -2.293 -17.621 1.00 97.19 305 GLN A O 1
ATOM 2448 N N . ASP A 1 306 ? 5.563 -2.710 -16.655 1.00 96.19 306 ASP A N 1
ATOM 2449 C CA . ASP A 1 306 ? 5.575 -1.533 -15.781 1.00 96.19 306 ASP A CA 1
ATOM 2450 C C . ASP A 1 306 ? 5.747 -1.949 -14.330 1.00 96.19 306 ASP A C 1
ATOM 2452 O O . ASP A 1 306 ? 5.297 -3.025 -13.940 1.00 96.19 306 ASP A O 1
ATOM 2456 N N . ILE A 1 307 ? 6.415 -1.104 -13.546 1.00 96.69 307 ILE A N 1
ATOM 2457 C CA . ILE A 1 307 ? 6.597 -1.346 -12.117 1.00 96.69 307 ILE A CA 1
ATOM 2458 C C . ILE A 1 307 ? 5.294 -1.004 -11.399 1.00 96.69 307 ILE A C 1
ATOM 2460 O O . ILE A 1 307 ? 4.699 0.049 -11.619 1.00 96.69 307 ILE A O 1
ATOM 2464 N N . ASN A 1 308 ? 4.883 -1.906 -10.522 1.00 96.06 308 ASN A N 1
ATOM 2465 C CA . ASN A 1 308 ? 3.833 -1.699 -9.551 1.00 96.06 308 ASN A CA 1
ATOM 2466 C C . ASN A 1 308 ? 4.478 -1.186 -8.254 1.00 96.06 308 ASN A C 1
ATOM 2468 O O . ASN A 1 308 ? 5.194 -1.925 -7.570 1.00 96.06 308 ASN A O 1
ATOM 2472 N N . ASP A 1 309 ? 4.226 0.078 -7.913 1.00 92.44 309 ASP A N 1
ATOM 2473 C CA . ASP A 1 309 ? 4.850 0.739 -6.761 1.00 92.44 309 ASP A CA 1
ATOM 2474 C C . ASP A 1 309 ? 4.474 0.080 -5.419 1.00 92.44 309 ASP A C 1
ATOM 2476 O O . ASP A 1 309 ? 5.298 0.025 -4.500 1.00 92.44 309 ASP A O 1
ATOM 2480 N N . VAL A 1 310 ? 3.264 -0.482 -5.310 1.00 90.94 310 VAL A N 1
ATOM 2481 C CA . VAL A 1 310 ? 2.803 -1.208 -4.114 1.00 90.94 310 VAL A CA 1
ATOM 2482 C C . VAL A 1 310 ? 3.605 -2.495 -3.938 1.00 90.94 310 VAL A C 1
ATOM 2484 O O . VAL A 1 310 ? 4.168 -2.741 -2.866 1.00 90.94 310 VAL A O 1
ATOM 2487 N N . LYS A 1 311 ? 3.752 -3.287 -5.006 1.00 93.56 311 LYS A N 1
ATOM 2488 C CA . LYS A 1 311 ? 4.596 -4.489 -4.987 1.00 93.56 311 LYS A CA 1
ATOM 2489 C C . LYS A 1 311 ? 6.057 -4.156 -4.707 1.00 93.56 311 LYS A C 1
ATOM 2491 O O . LYS A 1 311 ? 6.672 -4.823 -3.876 1.00 93.56 311 LYS A O 1
ATOM 2496 N N . LEU A 1 312 ? 6.599 -3.105 -5.329 1.00 93.69 312 LEU A N 1
ATOM 2497 C CA . LEU A 1 312 ? 7.968 -2.647 -5.086 1.00 93.69 312 LEU A CA 1
ATOM 2498 C C . LEU A 1 312 ? 8.190 -2.307 -3.610 1.00 93.69 312 LEU A C 1
ATOM 2500 O O . LEU A 1 312 ? 9.150 -2.793 -3.010 1.00 93.69 312 LEU A O 1
ATOM 2504 N N . LYS A 1 313 ? 7.296 -1.517 -3.003 1.00 90.00 313 LYS A N 1
ATOM 2505 C CA . LYS A 1 313 ? 7.359 -1.181 -1.575 1.00 90.00 313 LYS A CA 1
ATOM 2506 C C . LYS A 1 313 ? 7.332 -2.441 -0.708 1.00 90.00 313 LYS A C 1
ATOM 2508 O O . LYS A 1 313 ? 8.154 -2.577 0.200 1.00 90.00 313 LYS A O 1
ATOM 2513 N N . ASN A 1 314 ? 6.427 -3.371 -0.998 1.00 88.38 314 ASN A N 1
ATOM 2514 C CA . ASN A 1 314 ? 6.267 -4.604 -0.232 1.00 88.38 314 ASN A CA 1
ATOM 2515 C C . ASN A 1 314 ? 7.482 -5.535 -0.338 1.00 88.38 314 ASN A C 1
ATOM 2517 O O . ASN A 1 314 ? 7.979 -6.024 0.681 1.00 88.38 314 ASN A O 1
ATOM 2521 N N . GLU A 1 315 ? 7.997 -5.760 -1.547 1.00 89.62 315 GLU A N 1
ATOM 2522 C CA . GLU A 1 315 ? 9.185 -6.587 -1.760 1.00 89.62 315 GLU A CA 1
ATOM 2523 C C . GLU A 1 315 ? 10.436 -5.916 -1.188 1.00 89.62 315 GLU A C 1
ATOM 2525 O O . GLU A 1 315 ? 11.226 -6.586 -0.523 1.00 89.62 315 GLU A O 1
ATOM 2530 N N . TYR A 1 316 ? 10.576 -4.592 -1.307 1.00 87.56 316 TYR A N 1
ATOM 2531 C CA . TYR A 1 316 ? 11.635 -3.855 -0.622 1.00 87.56 316 TYR A CA 1
ATOM 2532 C C . TYR A 1 316 ? 11.599 -4.100 0.891 1.00 87.56 316 TYR A C 1
ATOM 2534 O O . TYR A 1 316 ? 12.603 -4.528 1.456 1.00 87.56 316 TYR A O 1
ATOM 2542 N N . ILE A 1 317 ? 10.449 -3.897 1.547 1.00 82.00 317 ILE A N 1
ATOM 2543 C CA . ILE A 1 317 ? 10.303 -4.101 2.998 1.00 82.00 317 ILE A CA 1
ATOM 2544 C C . ILE A 1 317 ? 10.667 -5.542 3.368 1.00 82.00 317 ILE A C 1
ATOM 2546 O O . ILE A 1 317 ? 11.463 -5.774 4.278 1.00 82.00 317 ILE A O 1
ATOM 2550 N N . LYS A 1 318 ? 10.137 -6.525 2.639 1.00 81.25 318 LYS A N 1
ATOM 2551 C CA . LYS A 1 318 ? 10.398 -7.950 2.870 1.00 81.25 318 LYS A CA 1
ATOM 2552 C C . LYS A 1 318 ? 11.884 -8.298 2.756 1.00 81.25 318 LYS A C 1
ATOM 2554 O O . LYS A 1 318 ? 12.388 -9.050 3.593 1.00 81.25 318 LYS A O 1
ATOM 2559 N N . GLN A 1 319 ? 12.588 -7.780 1.751 1.00 77.75 319 GLN A N 1
ATOM 2560 C CA . GLN A 1 319 ? 14.019 -8.042 1.562 1.00 77.75 319 GLN A CA 1
ATOM 2561 C C . GLN A 1 319 ? 14.879 -7.268 2.568 1.00 77.75 319 GLN A C 1
ATOM 2563 O O . GLN A 1 319 ? 15.803 -7.838 3.154 1.00 77.75 319 GLN A O 1
ATOM 2568 N N . PHE A 1 320 ? 14.534 -6.005 2.829 1.00 73.75 320 PHE A N 1
ATOM 2569 C CA . PHE A 1 320 ? 15.191 -5.149 3.811 1.00 73.75 320 PHE A CA 1
ATOM 2570 C C . PHE A 1 320 ? 15.138 -5.775 5.209 1.00 73.75 320 PHE A C 1
ATOM 2572 O O . PHE A 1 320 ? 16.181 -5.987 5.824 1.00 73.75 320 PHE A O 1
ATOM 2579 N N . LEU A 1 321 ? 13.951 -6.178 5.678 1.00 64.06 321 LEU A N 1
ATOM 2580 C CA . LEU A 1 321 ? 13.765 -6.802 6.995 1.00 64.06 321 LEU A CA 1
ATOM 2581 C C . LEU A 1 321 ? 14.531 -8.127 7.147 1.00 64.06 321 LEU A C 1
ATOM 2583 O O . LEU A 1 321 ? 15.005 -8.445 8.236 1.00 64.06 321 LEU A O 1
ATOM 2587 N N . LYS A 1 322 ? 14.673 -8.915 6.072 1.00 62.00 322 LYS A N 1
ATOM 2588 C CA . LYS A 1 322 ? 15.405 -10.195 6.108 1.00 62.00 322 LYS A CA 1
ATOM 2589 C C . LYS A 1 322 ? 16.922 -10.022 6.177 1.00 62.00 322 LYS A C 1
ATOM 2591 O O . LYS A 1 322 ? 17.599 -10.871 6.760 1.00 62.00 322 LYS A O 1
ATOM 2596 N N . LYS A 1 323 ? 17.460 -8.976 5.544 1.00 57.44 323 LYS A N 1
ATOM 2597 C CA . LYS A 1 323 ? 18.906 -8.798 5.338 1.00 57.44 323 LYS A CA 1
ATOM 2598 C C . LYS A 1 323 ? 19.527 -7.669 6.169 1.00 57.44 323 LYS A C 1
ATOM 2600 O O . LYS A 1 323 ? 20.750 -7.563 6.165 1.00 57.44 323 LYS A O 1
ATOM 2605 N N . ASN A 1 324 ? 18.747 -6.863 6.899 1.00 58.22 324 ASN A N 1
ATOM 2606 C CA . ASN A 1 324 ? 19.280 -5.729 7.658 1.00 58.22 324 ASN A CA 1
ATOM 2607 C C . ASN A 1 324 ? 20.246 -6.190 8.787 1.00 58.22 324 ASN A C 1
ATOM 2609 O O . ASN A 1 324 ? 19.811 -6.860 9.733 1.00 58.22 324 ASN A O 1
ATOM 2613 N N . PRO A 1 325 ? 21.547 -5.826 8.725 1.00 47.44 325 PRO A N 1
ATOM 2614 C CA . PRO A 1 325 ? 22.547 -6.218 9.722 1.00 47.44 325 PRO A CA 1
ATOM 2615 C C . PRO A 1 325 ? 22.242 -5.687 11.126 1.00 47.44 325 PRO A C 1
ATOM 2617 O O . PRO A 1 325 ? 22.405 -6.413 12.105 1.00 47.44 325 PRO A O 1
ATOM 2620 N N . PHE A 1 326 ? 21.734 -4.456 11.224 1.00 49.12 326 PHE A N 1
ATOM 2621 C CA . PHE A 1 326 ? 21.339 -3.843 12.491 1.00 49.12 326 PHE A CA 1
ATOM 2622 C C . PHE A 1 326 ? 20.153 -4.593 13.112 1.00 49.12 326 PHE A C 1
ATOM 2624 O O . PHE A 1 326 ? 20.113 -4.828 14.316 1.00 49.12 326 PHE A O 1
ATOM 2631 N N . GLN A 1 327 ? 19.225 -5.091 12.291 1.00 51.28 327 GLN A N 1
ATOM 2632 C CA . GLN A 1 327 ? 18.077 -5.862 12.774 1.00 51.28 327 GLN A CA 1
ATOM 2633 C C . GLN A 1 327 ? 18.439 -7.270 13.271 1.00 51.28 327 GLN A C 1
ATOM 2635 O O . GLN A 1 327 ? 17.806 -7.766 14.204 1.00 51.28 327 GLN A O 1
ATOM 2640 N N . ARG A 1 328 ? 19.491 -7.898 12.723 1.00 47.84 328 ARG A N 1
ATOM 2641 C CA . ARG A 1 328 ? 20.027 -9.173 13.242 1.00 47.84 328 ARG A CA 1
ATOM 2642 C C . ARG A 1 328 ? 20.574 -9.053 14.669 1.00 47.84 328 ARG A C 1
ATOM 2644 O O . ARG A 1 328 ? 20.490 -10.026 15.413 1.00 47.84 328 ARG A O 1
ATOM 2651 N N . ILE A 1 329 ? 21.088 -7.884 15.051 1.00 39.75 329 ILE A N 1
ATOM 2652 C CA . ILE A 1 329 ? 21.637 -7.606 16.389 1.00 39.75 329 ILE A CA 1
ATOM 2653 C C . ILE A 1 329 ? 20.524 -7.159 17.356 1.00 39.75 329 ILE A C 1
ATOM 2655 O O . ILE A 1 329 ? 20.521 -7.558 18.517 1.00 39.75 329 ILE A O 1
ATOM 2659 N N . LEU A 1 330 ? 19.519 -6.419 16.866 1.00 42.66 330 LEU A N 1
ATOM 2660 C CA . LEU A 1 330 ? 18.389 -5.906 17.659 1.00 42.66 330 LEU A CA 1
ATOM 2661 C C . LEU A 1 330 ? 17.422 -6.995 18.194 1.00 42.66 330 LEU A C 1
ATOM 2663 O O . LEU A 1 330 ? 16.598 -6.708 19.061 1.00 42.66 330 LEU A O 1
ATOM 2667 N N . ASN A 1 331 ? 17.494 -8.231 17.687 1.00 43.81 331 ASN A N 1
ATOM 2668 C CA . ASN A 1 331 ? 16.607 -9.340 18.071 1.00 43.81 331 ASN A CA 1
ATOM 2669 C C . ASN A 1 331 ? 17.041 -10.101 19.345 1.00 43.81 331 ASN A C 1
ATOM 2671 O O . ASN A 1 331 ? 16.413 -11.102 19.688 1.00 43.81 331 ASN A O 1
ATOM 2675 N N . GLN A 1 332 ? 18.088 -9.658 20.052 1.00 41.56 332 GLN A N 1
ATOM 2676 C CA . GLN A 1 332 ? 18.510 -10.238 21.333 1.00 41.56 332 GLN A CA 1
ATOM 2677 C C . GLN A 1 332 ? 18.447 -9.168 22.442 1.00 41.56 332 GLN A C 1
ATOM 2679 O O . GLN A 1 332 ? 19.303 -8.295 22.525 1.00 41.56 332 GLN A O 1
ATOM 2684 N N . ASP A 1 333 ? 17.397 -9.231 23.270 1.00 47.19 333 ASP A N 1
ATOM 2685 C CA . ASP A 1 333 ? 17.241 -8.540 24.565 1.00 47.19 333 ASP A CA 1
ATOM 2686 C C . ASP A 1 333 ? 17.379 -6.998 24.603 1.00 47.19 333 ASP A C 1
ATOM 2688 O O . ASP A 1 333 ? 18.092 -6.430 25.433 1.00 47.19 333 ASP A O 1
ATOM 2692 N N . LEU A 1 334 ? 16.607 -6.283 23.775 1.00 40.59 334 LEU A N 1
ATOM 2693 C CA . LEU A 1 334 ? 16.496 -4.809 23.825 1.00 40.59 334 LEU A CA 1
ATOM 2694 C C . LEU A 1 334 ? 15.230 -4.260 24.498 1.00 40.59 334 LEU A C 1
ATOM 2696 O O . LEU A 1 334 ? 15.017 -3.044 24.505 1.00 40.59 334 LEU A O 1
ATOM 2700 N N . ASP A 1 335 ? 14.410 -5.106 25.124 1.00 43.47 335 ASP A N 1
ATOM 2701 C CA . ASP A 1 335 ? 13.201 -4.672 25.847 1.00 43.47 335 ASP A CA 1
ATOM 2702 C C . ASP A 1 335 ? 13.492 -3.709 27.017 1.00 43.47 335 ASP A C 1
ATOM 2704 O O . ASP A 1 335 ? 12.597 -3.005 27.481 1.00 43.47 335 ASP A O 1
ATOM 2708 N N . ASN A 1 336 ? 14.756 -3.597 27.439 1.00 40.59 336 ASN A N 1
ATOM 2709 C CA . ASN A 1 336 ? 15.201 -2.695 28.503 1.00 40.59 336 ASN A CA 1
ATOM 2710 C C . ASN A 1 336 ? 15.690 -1.308 28.021 1.00 40.59 336 ASN A C 1
ATOM 2712 O O . ASN A 1 336 ? 15.923 -0.441 28.864 1.00 40.59 336 ASN A O 1
ATOM 2716 N N . TYR A 1 337 ? 15.846 -1.065 26.708 1.00 39.78 337 TYR A N 1
ATOM 2717 C CA . TYR A 1 337 ? 16.403 0.196 26.172 1.00 39.78 337 TYR A CA 1
ATOM 2718 C C . TYR A 1 337 ? 15.673 0.683 24.901 1.00 39.78 337 TYR A C 1
ATOM 2720 O O . TYR A 1 337 ? 16.253 0.716 23.810 1.00 39.78 337 TYR A O 1
ATOM 2728 N N . PRO A 1 338 ? 14.395 1.098 25.013 1.00 43.12 338 PRO A N 1
ATOM 2729 C CA . PRO A 1 338 ? 13.565 1.520 23.877 1.00 43.12 338 PRO A CA 1
ATOM 2730 C C . PRO A 1 338 ? 14.144 2.692 23.061 1.00 43.12 338 PRO A C 1
ATOM 2732 O O . PRO A 1 338 ? 13.791 2.856 21.896 1.00 43.12 338 PRO A O 1
ATOM 2735 N N . GLN A 1 339 ? 15.064 3.471 23.634 1.00 41.94 339 GLN A N 1
ATOM 2736 C CA . GLN A 1 339 ? 15.737 4.609 23.004 1.00 41.94 339 GLN A CA 1
ATOM 2737 C C . GLN A 1 339 ? 16.786 4.250 21.928 1.00 41.94 339 GLN A C 1
ATOM 2739 O O . GLN A 1 339 ? 17.313 5.173 21.311 1.00 41.94 339 GLN A O 1
ATOM 2744 N N . ILE A 1 340 ? 17.099 2.961 21.718 1.00 45.38 340 ILE A N 1
ATOM 2745 C CA . ILE A 1 340 ? 18.128 2.465 20.768 1.00 45.38 340 ILE A CA 1
ATOM 2746 C C . ILE A 1 340 ? 17.486 1.722 19.568 1.00 45.38 340 ILE A C 1
ATOM 2748 O O . ILE A 1 340 ? 18.166 1.121 18.751 1.00 45.38 340 ILE A O 1
ATOM 2752 N N . ARG A 1 341 ? 16.156 1.758 19.397 1.00 52.22 341 ARG A N 1
ATOM 2753 C CA . ARG A 1 341 ? 15.427 1.023 18.330 1.00 52.22 341 ARG A CA 1
ATOM 2754 C C . ARG A 1 341 ? 15.621 1.567 16.895 1.00 52.22 341 ARG A C 1
ATOM 2756 O O . ARG A 1 341 ? 14.809 1.279 16.019 1.00 52.22 341 ARG A O 1
ATOM 2763 N N . ASP A 1 342 ? 16.660 2.352 16.642 1.00 49.84 342 ASP A N 1
ATOM 2764 C CA . ASP A 1 342 ? 16.668 3.398 15.614 1.00 49.84 342 ASP A CA 1
ATOM 2765 C C . ASP A 1 342 ? 17.265 2.965 14.260 1.00 49.84 342 ASP A C 1
ATOM 2767 O O . ASP A 1 342 ? 18.100 3.646 13.662 1.00 49.84 342 ASP A O 1
ATOM 2771 N N . THR A 1 343 ? 16.804 1.826 13.741 1.00 50.12 343 THR A N 1
ATOM 2772 C CA . THR A 1 343 ? 16.804 1.609 12.288 1.00 50.12 343 THR A CA 1
ATOM 2773 C C . THR A 1 343 ? 15.388 1.777 11.795 1.00 50.12 343 THR A C 1
ATOM 2775 O O . THR A 1 343 ? 14.517 1.030 12.238 1.00 50.12 343 THR A O 1
ATOM 2778 N N . GLY A 1 344 ? 15.167 2.747 10.907 1.00 53.16 344 GLY A N 1
ATOM 2779 C CA . GLY A 1 344 ? 13.838 3.094 10.415 1.00 53.16 344 GLY A CA 1
ATOM 2780 C C . GLY A 1 344 ? 13.103 1.867 9.886 1.00 53.16 344 GLY A C 1
ATOM 2781 O O . GLY A 1 344 ? 13.441 1.339 8.828 1.00 53.16 344 GLY A O 1
ATOM 2782 N N . LYS A 1 345 ? 12.146 1.352 10.660 1.00 59.00 345 LYS A N 1
ATOM 2783 C CA . LYS A 1 345 ? 11.440 0.105 10.331 1.00 59.00 345 LYS A CA 1
ATOM 2784 C C . LYS A 1 345 ? 10.351 0.352 9.302 1.00 59.00 345 LYS A C 1
ATOM 2786 O O . LYS A 1 345 ? 10.001 -0.564 8.562 1.00 59.00 345 LYS A O 1
ATOM 2791 N N . ASN A 1 346 ? 9.840 1.579 9.252 1.00 68.50 346 ASN A N 1
ATOM 2792 C CA . ASN A 1 346 ? 8.723 1.932 8.401 1.00 68.50 346 ASN A CA 1
ATOM 2793 C C . ASN A 1 346 ? 9.213 2.745 7.210 1.00 68.50 346 ASN A C 1
ATOM 2795 O O . ASN A 1 346 ? 9.911 3.748 7.354 1.00 68.50 346 ASN A O 1
ATOM 2799 N N . VAL A 1 347 ? 8.821 2.304 6.021 1.00 77.00 347 VAL A N 1
ATOM 2800 C CA . VAL A 1 347 ? 9.011 3.060 4.786 1.00 77.00 347 VAL A CA 1
ATOM 2801 C C . VAL A 1 347 ? 7.962 4.168 4.741 1.00 77.00 347 VAL A C 1
ATOM 2803 O O . VAL A 1 347 ? 6.768 3.870 4.682 1.00 77.00 347 VAL A O 1
ATOM 2806 N N . ILE A 1 348 ? 8.407 5.428 4.746 1.00 77.62 348 ILE A N 1
ATOM 2807 C CA . ILE A 1 348 ? 7.549 6.603 4.540 1.00 77.62 348 ILE A CA 1
ATOM 2808 C C . ILE A 1 348 ? 7.188 6.703 3.055 1.00 77.62 348 ILE A C 1
ATOM 2810 O O . ILE A 1 348 ? 6.009 6.791 2.716 1.00 77.62 348 ILE A O 1
ATOM 2814 N N . LYS A 1 349 ? 8.198 6.706 2.171 1.00 83.44 349 LYS A N 1
ATOM 2815 C CA . LYS A 1 349 ? 8.034 6.956 0.729 1.00 83.44 349 LYS A CA 1
ATOM 2816 C C . LYS A 1 349 ? 8.942 6.063 -0.105 1.00 83.44 349 LYS A C 1
ATOM 2818 O O . LYS A 1 349 ? 10.079 5.797 0.279 1.00 83.44 349 LYS A O 1
ATOM 2823 N N . VAL A 1 350 ? 8.423 5.649 -1.256 1.00 89.62 350 VAL A N 1
ATOM 2824 C CA . VAL A 1 350 ? 9.162 5.040 -2.366 1.00 89.62 350 VAL A CA 1
ATOM 2825 C C . VAL A 1 350 ? 8.859 5.911 -3.576 1.00 89.62 350 VAL A C 1
ATOM 2827 O O . VAL A 1 350 ? 7.698 6.048 -3.947 1.00 89.62 350 VAL A O 1
ATOM 2830 N N . GLU A 1 351 ? 9.871 6.562 -4.136 1.00 92.19 351 GLU A N 1
ATOM 2831 C CA . GLU A 1 351 ? 9.688 7.534 -5.215 1.00 92.19 351 GLU A CA 1
ATOM 2832 C C . GLU A 1 351 ? 10.804 7.430 -6.253 1.00 92.19 351 GLU A C 1
ATOM 2834 O O . GLU A 1 351 ? 11.919 7.006 -5.948 1.00 92.19 351 GLU A O 1
ATOM 2839 N N . LEU A 1 352 ? 10.507 7.813 -7.494 1.00 92.88 352 LEU A N 1
ATOM 2840 C CA . LEU A 1 352 ? 11.524 7.926 -8.535 1.00 92.88 352 LEU A CA 1
ATOM 2841 C C . LEU A 1 352 ? 12.552 8.992 -8.151 1.00 92.88 352 LEU A C 1
ATOM 2843 O O . LEU A 1 352 ? 12.200 10.050 -7.631 1.00 92.88 352 LEU A O 1
ATOM 2847 N N . VAL A 1 353 ? 13.825 8.732 -8.449 1.00 91.56 353 VAL A N 1
ATOM 2848 C CA . VAL A 1 353 ? 14.889 9.716 -8.221 1.00 91.56 353 VAL A CA 1
ATOM 2849 C C . VAL A 1 353 ? 14.657 10.951 -9.090 1.00 91.56 353 VAL A C 1
ATOM 2851 O O . VAL A 1 353 ? 14.582 10.867 -10.315 1.00 91.56 353 VAL A O 1
ATOM 2854 N N . THR A 1 354 ? 14.580 12.118 -8.454 1.00 89.88 354 THR A N 1
ATOM 2855 C CA . THR A 1 354 ? 14.411 13.406 -9.133 1.00 89.88 354 THR A CA 1
ATOM 2856 C C . THR A 1 354 ? 15.752 14.102 -9.383 1.00 89.88 354 THR A C 1
ATOM 2858 O O . THR A 1 354 ? 16.794 13.744 -8.831 1.00 89.88 354 THR A O 1
ATOM 2861 N N . LYS A 1 355 ? 15.739 15.185 -10.169 1.00 85.81 355 LYS A N 1
ATOM 2862 C CA . LYS A 1 355 ? 16.917 16.060 -10.326 1.00 85.81 355 LYS A CA 1
ATOM 2863 C C . LYS A 1 355 ? 17.359 16.709 -9.010 1.00 85.81 355 LYS A C 1
ATOM 2865 O O . LYS A 1 355 ? 18.546 16.953 -8.820 1.00 85.81 355 LYS A O 1
ATOM 2870 N N . ALA A 1 356 ? 16.420 16.993 -8.104 1.00 87.06 356 ALA A N 1
ATOM 2871 C CA . ALA A 1 356 ? 16.747 17.524 -6.782 1.00 87.06 356 ALA A CA 1
ATOM 2872 C C . ALA A 1 356 ? 17.497 16.478 -5.945 1.00 87.06 356 ALA A C 1
ATOM 2874 O O . ALA A 1 356 ? 18.498 16.806 -5.308 1.00 87.06 356 ALA A O 1
ATOM 2875 N N . ASP A 1 357 ? 17.074 15.214 -6.029 1.00 89.12 357 ASP A N 1
ATOM 2876 C CA . ASP A 1 357 ? 17.752 14.107 -5.355 1.00 89.12 357 ASP A CA 1
ATOM 2877 C C . ASP A 1 357 ? 19.171 13.895 -5.887 1.00 89.12 357 ASP A C 1
ATOM 2879 O O . ASP A 1 357 ? 20.079 13.653 -5.095 1.00 89.12 357 ASP A O 1
ATOM 2883 N N . GLN A 1 358 ? 19.388 14.047 -7.199 1.00 86.56 358 GLN A N 1
ATOM 2884 C CA . GLN A 1 358 ? 20.725 13.978 -7.801 1.00 86.56 358 GLN A CA 1
ATOM 2885 C C . GLN A 1 358 ? 21.692 14.990 -7.176 1.00 86.56 358 GLN A C 1
ATOM 2887 O O . GLN A 1 358 ? 22.787 14.624 -6.760 1.00 86.56 358 GLN A O 1
ATOM 2892 N N . ASN A 1 359 ? 21.269 16.244 -7.014 1.00 85.81 359 ASN A N 1
ATOM 2893 C CA . ASN A 1 359 ? 22.118 17.278 -6.413 1.00 85.81 359 ASN A CA 1
ATOM 2894 C C . ASN A 1 359 ? 22.453 16.996 -4.935 1.00 85.81 359 ASN A C 1
ATOM 2896 O O . ASN A 1 359 ? 23.508 17.403 -4.440 1.00 85.81 359 ASN A O 1
ATOM 2900 N N . GLN A 1 360 ? 21.547 16.331 -4.215 1.00 86.94 360 GLN A N 1
ATOM 2901 C CA . GLN A 1 360 ? 21.694 16.070 -2.786 1.00 86.94 360 GLN A CA 1
ATOM 2902 C C . GLN A 1 360 ? 22.491 14.793 -2.493 1.00 86.94 360 GLN A C 1
ATOM 2904 O O . GLN A 1 360 ? 23.367 14.803 -1.630 1.00 86.94 360 GLN A O 1
ATOM 2909 N N . TRP A 1 361 ? 22.175 13.698 -3.181 1.00 86.50 361 TRP A N 1
ATOM 2910 C CA . TRP A 1 361 ? 22.585 12.348 -2.786 1.00 86.50 361 TRP A CA 1
ATOM 2911 C C . TRP A 1 361 ? 23.625 11.714 -3.709 1.00 86.50 361 TRP A C 1
ATOM 2913 O O . TRP A 1 361 ? 24.172 10.670 -3.358 1.00 86.50 361 TRP A O 1
ATOM 2923 N N . PHE A 1 362 ? 23.914 12.321 -4.862 1.00 85.75 362 PHE A N 1
ATOM 2924 C CA . PHE A 1 362 ? 24.830 11.775 -5.862 1.00 85.75 362 PHE A CA 1
ATOM 2925 C C . PHE A 1 362 ? 26.133 12.584 -5.925 1.00 85.75 362 PHE A C 1
ATOM 2927 O O . PHE A 1 362 ? 26.224 13.714 -5.423 1.00 85.75 362 PHE A O 1
ATOM 2934 N N . ALA A 1 363 ? 27.179 11.958 -6.464 1.00 83.38 363 ALA A N 1
ATOM 2935 C CA . ALA A 1 363 ? 28.480 12.590 -6.646 1.00 83.38 363 ALA A CA 1
ATOM 2936 C C . ALA A 1 363 ? 28.390 13.717 -7.694 1.00 83.38 363 ALA A C 1
ATOM 2938 O O . ALA A 1 363 ? 27.772 13.550 -8.745 1.00 83.38 363 ALA A O 1
ATOM 2939 N N . GLU A 1 364 ? 28.986 14.878 -7.407 1.00 78.06 364 GLU A N 1
ATOM 2940 C CA . GLU A 1 364 ? 28.839 16.093 -8.232 1.00 78.06 364 GLU A CA 1
ATOM 2941 C C . GLU A 1 364 ? 29.386 15.928 -9.660 1.00 78.06 364 GLU A C 1
ATOM 2943 O O . GLU A 1 364 ? 28.896 16.555 -10.601 1.00 78.06 364 GLU A O 1
ATOM 2948 N N . ASP A 1 365 ? 30.378 15.057 -9.831 1.00 81.31 365 ASP A N 1
ATOM 2949 C CA . ASP A 1 365 ? 31.024 14.726 -11.098 1.00 81.31 365 ASP A CA 1
ATOM 2950 C C . ASP A 1 365 ? 30.306 13.610 -11.879 1.00 81.31 365 ASP A C 1
ATOM 2952 O O . ASP A 1 365 ? 30.606 13.396 -13.055 1.00 81.31 365 ASP A O 1
ATOM 2956 N N . LYS A 1 366 ? 29.324 12.925 -11.273 1.00 78.62 366 LYS A N 1
ATOM 2957 C CA . LYS A 1 366 ? 28.632 11.770 -11.867 1.00 78.62 366 LYS A CA 1
ATOM 2958 C C . LYS A 1 366 ? 27.141 12.024 -12.026 1.00 78.62 366 LYS A C 1
ATOM 2960 O O . LYS A 1 366 ? 26.321 11.682 -11.178 1.00 78.62 366 LYS A O 1
ATOM 2965 N N . LYS A 1 367 ? 26.775 12.588 -13.177 1.00 83.50 367 LYS A N 1
ATOM 2966 C CA . LYS A 1 367 ? 25.368 12.733 -13.572 1.00 83.50 367 LYS A CA 1
ATOM 2967 C C . LYS A 1 367 ? 24.780 11.376 -13.928 1.00 83.50 367 LYS A C 1
ATOM 2969 O O . LYS A 1 367 ? 25.379 10.640 -14.712 1.00 83.50 367 LYS A O 1
ATOM 2974 N N . LEU A 1 368 ? 23.597 11.068 -13.397 1.00 87.94 368 LEU A N 1
ATOM 2975 C CA . LEU A 1 368 ? 22.901 9.841 -13.763 1.00 87.94 368 LEU A CA 1
ATOM 2976 C C . LEU A 1 368 ? 22.562 9.860 -15.263 1.00 87.94 368 LEU A C 1
ATOM 2978 O O . LEU A 1 368 ? 21.996 10.843 -15.750 1.00 87.94 368 LEU A O 1
ATOM 2982 N N . PRO A 1 369 ? 22.872 8.785 -16.003 1.00 90.38 369 PRO A N 1
ATOM 2983 C CA . PRO A 1 369 ? 22.568 8.692 -17.421 1.00 90.38 369 PRO A CA 1
ATOM 2984 C C . PRO A 1 369 ? 21.088 8.312 -17.598 1.00 90.38 369 PRO A C 1
ATOM 2986 O O . PRO A 1 369 ? 20.764 7.174 -17.924 1.00 90.38 369 PRO A O 1
ATOM 2989 N N . GLU A 1 370 ? 20.174 9.252 -17.324 1.00 86.31 370 GLU A N 1
ATOM 2990 C CA . GLU A 1 370 ? 18.716 9.047 -17.383 1.00 86.31 370 GLU A CA 1
ATOM 2991 C C . GLU A 1 370 ? 18.285 8.417 -18.720 1.00 86.31 370 GLU A C 1
ATOM 2993 O O . GLU A 1 370 ? 18.572 8.950 -19.791 1.00 86.31 370 GLU A O 1
ATOM 2998 N N . GLY A 1 371 ? 17.597 7.272 -18.657 1.00 89.25 371 GLY A N 1
ATOM 2999 C CA . GLY A 1 371 ? 17.195 6.493 -19.837 1.00 89.25 371 GLY A CA 1
ATOM 3000 C C . GLY A 1 371 ? 18.274 5.560 -20.405 1.00 89.25 371 GLY A C 1
ATOM 3001 O O . GLY A 1 371 ? 17.973 4.786 -21.301 1.00 89.25 371 GLY A O 1
ATOM 3002 N N . TYR A 1 372 ? 19.495 5.589 -19.864 1.00 96.38 372 TYR A N 1
ATOM 3003 C CA . TYR A 1 372 ? 20.646 4.781 -20.298 1.00 96.38 372 TYR A CA 1
ATOM 3004 C C . TYR A 1 372 ? 21.325 4.054 -19.122 1.00 96.38 372 TYR A C 1
ATOM 3006 O O . TYR A 1 372 ? 22.491 3.661 -19.205 1.00 96.38 372 TYR A O 1
ATOM 3014 N N . ILE A 1 373 ? 20.611 3.866 -18.010 1.00 96.38 373 ILE A N 1
ATOM 3015 C CA . ILE A 1 373 ? 21.098 3.128 -16.838 1.00 96.38 373 ILE A CA 1
ATOM 3016 C C . ILE A 1 373 ? 21.176 1.629 -17.172 1.00 96.38 373 ILE A C 1
ATOM 3018 O O . ILE A 1 373 ? 20.218 1.051 -17.691 1.00 96.38 373 ILE A O 1
ATOM 3022 N N . GLY A 1 374 ? 22.313 1.009 -16.864 1.00 95.94 374 GLY A N 1
ATOM 3023 C CA . GLY A 1 374 ? 22.539 -0.435 -16.930 1.00 95.94 374 GLY A CA 1
ATOM 3024 C C . GLY A 1 374 ? 22.267 -1.139 -15.591 1.00 95.94 374 GLY A C 1
ATOM 3025 O O . GLY A 1 374 ? 22.223 -0.486 -14.542 1.00 95.94 374 GLY A O 1
ATOM 3026 N N . PRO A 1 375 ? 22.099 -2.475 -15.590 1.00 94.75 375 PRO A N 1
ATOM 3027 C CA . PRO A 1 375 ? 21.770 -3.250 -14.388 1.00 94.75 375 PRO A CA 1
ATOM 3028 C C . PRO A 1 375 ? 22.916 -3.289 -13.361 1.00 94.75 375 PRO A C 1
ATOM 3030 O O . PRO A 1 375 ? 22.703 -3.623 -12.195 1.00 94.75 375 PRO A O 1
ATOM 3033 N N . ASP A 1 376 ? 24.126 -2.906 -13.766 1.00 93.25 376 ASP A N 1
ATOM 3034 C CA . ASP A 1 376 ? 25.373 -2.865 -12.999 1.00 93.25 376 ASP A CA 1
ATOM 3035 C C . ASP A 1 376 ? 25.766 -1.455 -12.517 1.00 93.25 376 ASP A C 1
ATOM 3037 O O . ASP A 1 376 ? 26.880 -1.281 -12.025 1.00 93.25 376 ASP A O 1
ATOM 3041 N N . LEU A 1 377 ? 24.867 -0.456 -12.600 1.00 92.81 377 LEU A N 1
ATOM 3042 C CA . LEU A 1 377 ? 25.130 0.935 -12.186 1.00 92.81 377 LEU A CA 1
ATOM 3043 C C . LEU A 1 377 ? 25.947 1.009 -10.883 1.00 92.81 377 LEU A C 1
ATOM 3045 O O . LEU A 1 377 ? 25.497 0.518 -9.848 1.00 92.81 377 LEU A O 1
ATOM 3049 N N . SER A 1 378 ? 27.143 1.598 -10.928 1.00 88.69 378 SER A N 1
ATOM 3050 C CA . SER A 1 378 ? 28.098 1.562 -9.810 1.00 88.69 378 SER A CA 1
ATOM 3051 C C . SER A 1 378 ? 27.609 2.324 -8.570 1.00 88.69 378 SER A C 1
ATOM 3053 O O . SER A 1 378 ? 26.978 3.376 -8.674 1.00 88.69 378 SER A O 1
ATOM 3055 N N . ASN A 1 379 ? 27.988 1.849 -7.378 1.00 84.69 379 ASN A N 1
ATOM 3056 C CA . ASN A 1 379 ? 27.755 2.571 -6.119 1.00 84.69 379 ASN A CA 1
ATOM 3057 C C . ASN A 1 379 ? 28.466 3.931 -6.078 1.00 84.69 379 ASN A C 1
ATOM 3059 O O . ASN A 1 379 ? 28.076 4.788 -5.295 1.00 84.69 379 ASN A O 1
ATOM 3063 N N . GLU A 1 380 ? 29.481 4.148 -6.919 1.00 85.44 380 GLU A N 1
ATOM 3064 C CA . GLU A 1 380 ? 30.212 5.416 -6.991 1.00 85.44 380 GLU A CA 1
ATOM 3065 C C . GLU A 1 380 ? 29.351 6.596 -7.466 1.00 85.44 380 GLU A C 1
ATOM 3067 O O . GLU A 1 380 ? 29.763 7.741 -7.314 1.00 85.44 380 GLU A O 1
ATOM 3072 N N . TYR A 1 381 ? 28.178 6.338 -8.053 1.00 87.19 381 TYR A N 1
ATOM 3073 C CA . TYR A 1 381 ? 27.206 7.389 -8.358 1.00 87.19 381 TYR A CA 1
ATOM 3074 C C . TYR A 1 381 ? 26.619 8.012 -7.085 1.00 87.19 381 TYR A C 1
ATOM 3076 O O . TYR A 1 381 ? 26.274 9.192 -7.087 1.00 87.19 381 TYR A O 1
ATOM 3084 N N . LEU A 1 382 ? 26.519 7.249 -5.993 1.00 85.62 382 LEU A N 1
ATOM 3085 C CA . LEU A 1 382 ? 26.055 7.756 -4.708 1.00 85.62 382 LEU A CA 1
ATOM 3086 C C . LEU A 1 382 ? 27.172 8.534 -4.013 1.00 85.62 382 LEU A C 1
ATOM 3088 O O . LEU A 1 382 ? 28.325 8.105 -3.982 1.00 85.62 382 LEU A O 1
ATOM 3092 N N . ARG A 1 383 ? 26.816 9.656 -3.387 1.00 86.69 383 ARG A N 1
ATOM 3093 C CA . ARG A 1 383 ? 27.729 10.418 -2.536 1.00 86.69 383 ARG A CA 1
ATOM 3094 C C . ARG A 1 383 ? 28.112 9.556 -1.327 1.00 86.69 383 ARG A C 1
ATOM 3096 O O . ARG A 1 383 ? 27.233 9.249 -0.522 1.00 86.69 383 ARG A O 1
ATOM 3103 N N . PRO A 1 384 ? 29.384 9.164 -1.150 1.00 81.88 384 PRO A N 1
ATOM 3104 C CA . PRO A 1 384 ? 29.765 8.357 -0.001 1.00 81.88 384 PRO A CA 1
ATOM 3105 C C . PRO A 1 384 ? 29.666 9.185 1.283 1.00 81.88 384 PRO A C 1
ATOM 3107 O O . PRO A 1 384 ? 29.955 10.384 1.285 1.00 81.88 384 PRO A O 1
ATOM 3110 N N . CYS A 1 385 ? 29.299 8.542 2.394 1.00 81.62 385 CYS A N 1
ATOM 3111 C CA . CYS A 1 385 ? 29.485 9.166 3.698 1.00 81.62 385 CYS A CA 1
ATOM 3112 C C . CYS A 1 385 ? 30.995 9.334 3.947 1.00 81.62 385 CYS A C 1
ATOM 3114 O O . CYS A 1 385 ? 31.742 8.362 3.781 1.00 81.62 385 CYS A O 1
ATOM 3116 N N . PRO A 1 386 ? 31.477 10.539 4.298 1.00 84.44 386 PRO A N 1
ATOM 3117 C CA . PRO A 1 386 ? 32.897 10.755 4.520 1.00 84.44 386 PRO A CA 1
ATOM 3118 C C . PRO A 1 386 ? 33.367 9.933 5.720 1.00 84.44 386 PRO A C 1
ATOM 3120 O O . PRO A 1 386 ? 32.750 9.959 6.787 1.00 84.44 386 PRO A O 1
ATOM 3123 N N . ARG A 1 387 ? 34.498 9.236 5.564 1.00 85.38 387 ARG A N 1
ATOM 3124 C CA . ARG A 1 387 ? 35.198 8.666 6.717 1.00 85.38 387 ARG A CA 1
ATOM 3125 C C . ARG A 1 387 ? 35.743 9.808 7.569 1.00 85.38 387 ARG A C 1
ATOM 3127 O O . ARG A 1 387 ? 36.280 10.776 7.035 1.00 85.38 387 ARG A O 1
ATOM 3134 N N . LEU A 1 388 ? 35.586 9.697 8.882 1.00 87.31 388 LEU A N 1
ATOM 3135 C CA . LEU A 1 388 ? 35.882 10.775 9.821 1.00 87.31 388 LEU A CA 1
ATOM 3136 C C . LEU A 1 388 ? 37.148 10.487 10.609 1.00 87.31 388 LEU A C 1
ATOM 3138 O O . LEU A 1 388 ? 37.359 9.351 11.032 1.00 87.31 388 LEU A O 1
ATOM 3142 N N . THR A 1 389 ? 37.952 11.515 10.874 1.00 89.25 389 THR A N 1
ATOM 3143 C CA . THR A 1 389 ? 39.073 11.352 11.799 1.00 89.25 389 THR A CA 1
ATOM 3144 C C . THR A 1 389 ? 38.581 11.095 13.216 1.00 89.25 389 THR A C 1
ATOM 3146 O O . THR A 1 389 ? 37.428 11.383 13.561 1.00 89.25 389 THR A O 1
ATOM 3149 N N . LYS A 1 390 ? 39.467 10.571 14.068 1.00 87.25 390 LYS A N 1
ATOM 3150 C CA . LYS A 1 390 ? 39.158 10.391 15.488 1.00 87.25 390 LYS A CA 1
ATOM 3151 C C . LYS A 1 390 ? 38.711 11.711 16.122 1.00 87.25 390 LYS A C 1
ATOM 3153 O O . LYS A 1 390 ? 37.691 11.731 16.801 1.00 87.25 390 LYS A O 1
ATOM 3158 N N . GLU A 1 391 ? 39.429 12.799 15.857 1.00 87.50 391 GLU A N 1
ATOM 3159 C CA . GLU A 1 391 ? 39.142 14.130 16.404 1.00 87.50 391 GLU A CA 1
ATOM 3160 C C . GLU A 1 391 ? 37.751 14.600 15.979 1.00 87.50 391 GLU A C 1
ATOM 3162 O O . GLU A 1 391 ? 37.007 15.159 16.783 1.00 87.50 391 GLU A O 1
ATOM 3167 N N . LYS A 1 392 ? 37.357 14.322 14.728 1.00 89.31 392 LYS A N 1
ATOM 3168 C CA . LYS A 1 392 ? 36.025 14.689 14.250 1.00 89.31 392 LYS A CA 1
ATOM 3169 C C . LYS A 1 392 ? 34.926 13.865 14.916 1.00 89.31 392 LYS A C 1
ATOM 3171 O O . LYS A 1 392 ? 33.846 14.390 15.174 1.00 89.31 392 LYS A O 1
ATOM 3176 N N . ILE A 1 393 ? 35.183 12.593 15.215 1.00 87.44 393 ILE A N 1
ATOM 3177 C CA . ILE A 1 393 ? 34.244 11.758 15.973 1.00 87.44 393 ILE A CA 1
ATOM 3178 C C . ILE A 1 393 ? 34.142 12.244 17.420 1.00 87.44 393 ILE A C 1
ATOM 3180 O O . ILE A 1 393 ? 33.028 12.328 17.933 1.00 87.44 393 ILE A O 1
ATOM 3184 N N . GLU A 1 394 ? 35.255 12.609 18.064 1.00 88.62 394 GLU A N 1
ATOM 3185 C CA . GLU A 1 394 ? 35.251 13.222 19.402 1.00 88.62 394 GLU A CA 1
ATOM 3186 C C . GLU A 1 394 ? 34.396 14.496 19.411 1.00 88.62 394 GLU A C 1
ATOM 3188 O O . GLU A 1 394 ? 33.470 14.594 20.215 1.00 88.62 394 GLU A O 1
ATOM 3193 N N . GLU A 1 395 ? 34.617 15.407 18.455 1.00 88.69 395 GLU A N 1
ATOM 3194 C CA . GLU A 1 395 ? 33.844 16.650 18.294 1.00 88.69 395 GLU A CA 1
ATOM 3195 C C . GLU A 1 395 ? 32.344 16.387 18.076 1.00 88.69 395 GLU A C 1
ATOM 3197 O O . GLU A 1 395 ? 31.493 17.087 18.619 1.00 88.69 395 GLU A O 1
ATOM 3202 N N . LEU A 1 396 ? 31.995 15.378 17.273 1.00 89.06 396 LEU A N 1
ATOM 3203 C CA . LEU A 1 396 ? 30.596 15.064 16.980 1.00 89.06 396 LEU A CA 1
ATOM 3204 C C . LEU A 1 396 ? 29.885 14.363 18.135 1.00 89.06 396 LEU A C 1
ATOM 3206 O O . LEU A 1 396 ? 28.668 14.487 18.252 1.00 89.06 396 LEU A O 1
ATOM 3210 N N . THR A 1 397 ? 30.595 13.572 18.935 1.00 85.75 397 THR A N 1
ATOM 3211 C CA . THR A 1 397 ? 29.974 12.676 19.919 1.00 85.75 397 THR A CA 1
ATOM 3212 C C . THR A 1 397 ? 30.019 13.199 21.346 1.00 85.75 397 THR A C 1
ATOM 3214 O O . THR A 1 397 ? 29.147 12.828 22.134 1.00 85.75 397 THR A O 1
ATOM 3217 N N . ASP A 1 398 ? 30.968 14.082 21.667 1.00 84.75 398 ASP A N 1
ATOM 3218 C CA . ASP A 1 398 ? 31.330 14.490 23.031 1.00 84.75 398 ASP A CA 1
ATOM 3219 C C . ASP A 1 398 ? 31.719 13.300 23.938 1.00 84.75 398 ASP A C 1
ATOM 3221 O O . ASP A 1 398 ? 31.540 13.348 25.158 1.00 84.75 398 ASP A O 1
ATOM 3225 N N . LEU A 1 399 ? 32.206 12.196 23.357 1.00 83.56 399 LEU A N 1
ATOM 3226 C CA . LEU A 1 399 ? 32.708 11.053 24.125 1.00 83.56 399 LEU A CA 1
ATOM 3227 C C . LEU A 1 399 ? 34.084 11.358 24.718 1.00 83.56 399 LEU A C 1
ATOM 3229 O O . LEU A 1 399 ? 34.912 12.020 24.096 1.00 83.56 399 LEU A O 1
ATOM 3233 N N . ASP A 1 400 ? 34.358 10.815 25.905 1.00 83.38 400 ASP A N 1
ATOM 3234 C CA . ASP A 1 400 ? 35.706 10.859 26.457 1.00 83.38 400 ASP A CA 1
ATOM 3235 C C . ASP A 1 400 ? 36.665 9.998 25.617 1.00 83.38 400 ASP A C 1
ATOM 3237 O O . ASP A 1 400 ? 36.301 8.932 25.110 1.00 83.38 400 ASP A O 1
ATOM 3241 N N . SER A 1 401 ? 37.918 10.443 25.484 1.00 82.88 401 SER A N 1
ATOM 3242 C CA . SER A 1 401 ? 38.898 9.778 24.620 1.00 82.88 401 SER A CA 1
ATOM 3243 C C . SER A 1 401 ? 39.196 8.330 25.021 1.00 82.88 401 SER A C 1
ATOM 3245 O O . SER A 1 401 ? 39.609 7.544 24.169 1.00 82.88 401 SER A O 1
ATOM 3247 N N . SER A 1 402 ? 39.001 7.953 26.291 1.00 82.06 402 SER A N 1
ATOM 3248 C CA . SER A 1 402 ? 39.203 6.571 26.743 1.00 82.06 402 SER A CA 1
ATOM 3249 C C . SER A 1 402 ? 38.109 5.661 26.192 1.00 82.06 402 SER A C 1
ATOM 3251 O O . SER A 1 402 ? 38.409 4.655 25.548 1.00 82.06 402 SER A O 1
ATOM 3253 N N . LEU A 1 403 ? 36.845 6.037 26.386 1.00 80.81 403 LEU A N 1
ATOM 3254 C CA . LEU A 1 403 ? 35.686 5.298 25.899 1.00 80.81 403 LEU A CA 1
ATOM 3255 C C . LEU A 1 403 ? 35.638 5.263 24.370 1.00 80.81 403 LEU A C 1
ATOM 3257 O O . LEU A 1 403 ? 35.340 4.219 23.789 1.00 80.81 403 LEU A O 1
ATOM 3261 N N . LEU A 1 404 ? 35.992 6.369 23.708 1.00 83.12 404 LEU A N 1
ATOM 3262 C CA . LEU A 1 404 ? 36.082 6.385 22.254 1.00 83.12 404 LEU A CA 1
ATOM 3263 C C . LEU A 1 404 ? 37.168 5.429 21.747 1.00 83.12 404 LEU A C 1
ATOM 3265 O O . LEU A 1 404 ? 36.912 4.663 20.822 1.00 83.12 404 LEU A O 1
ATOM 3269 N N . ASN A 1 405 ? 38.354 5.409 22.360 1.00 84.06 405 ASN A N 1
ATOM 3270 C CA . ASN A 1 405 ? 39.399 4.455 21.981 1.00 84.06 405 ASN A CA 1
ATOM 3271 C C . ASN A 1 405 ? 38.915 3.001 22.112 1.00 84.06 405 ASN A C 1
ATOM 3273 O O . ASN A 1 405 ? 39.231 2.182 21.254 1.00 84.06 405 ASN A O 1
ATOM 3277 N N . GLU A 1 406 ? 38.132 2.668 23.142 1.00 81.94 406 GLU A N 1
ATOM 3278 C CA . GLU A 1 406 ? 37.541 1.330 23.279 1.00 81.94 406 GLU A CA 1
ATOM 3279 C C . GLU A 1 406 ? 36.577 0.989 22.135 1.00 81.94 406 GLU A C 1
ATOM 3281 O O . GLU A 1 406 ? 36.620 -0.130 21.625 1.00 81.94 406 GLU A O 1
ATOM 3286 N N . ILE A 1 407 ? 35.734 1.940 21.720 1.00 81.81 407 ILE A N 1
ATOM 3287 C CA . ILE A 1 407 ? 34.797 1.778 20.596 1.00 81.81 407 ILE A CA 1
ATOM 3288 C C . ILE A 1 407 ? 35.568 1.573 19.288 1.00 81.81 407 ILE A C 1
ATOM 3290 O O . ILE A 1 407 ? 35.302 0.622 18.559 1.00 81.81 407 ILE A O 1
ATOM 3294 N N . LEU A 1 408 ? 36.555 2.427 19.013 1.00 80.69 408 LEU A N 1
ATOM 3295 C CA . LEU A 1 408 ? 37.334 2.391 17.772 1.00 80.69 408 LEU A CA 1
ATOM 3296 C C . LEU A 1 408 ? 38.270 1.170 17.703 1.00 80.69 408 LEU A C 1
ATOM 3298 O O . LEU A 1 408 ? 38.579 0.666 16.623 1.00 80.69 408 LEU A O 1
ATOM 3302 N N . ASN A 1 409 ? 38.724 0.643 18.843 1.00 71.44 409 ASN A N 1
ATOM 3303 C CA . ASN A 1 409 ? 39.543 -0.570 18.896 1.00 71.44 409 ASN A CA 1
ATOM 3304 C C . ASN A 1 409 ? 38.760 -1.860 18.615 1.00 71.44 409 ASN A C 1
ATOM 3306 O O . ASN A 1 409 ? 39.384 -2.875 18.322 1.00 71.44 409 ASN A O 1
ATOM 3310 N N . ALA A 1 410 ? 37.426 -1.848 18.641 1.00 63.12 410 ALA A N 1
ATOM 3311 C CA . ALA A 1 410 ? 36.633 -3.014 18.250 1.00 63.12 410 ALA A CA 1
ATOM 3312 C C . ALA A 1 410 ? 36.659 -3.289 16.726 1.00 63.12 410 ALA A C 1
ATOM 3314 O O . ALA A 1 410 ? 36.475 -4.435 16.325 1.00 63.12 410 ALA A O 1
ATOM 3315 N N . ASP A 1 411 ? 36.983 -2.287 15.895 1.00 56.34 411 ASP A N 1
ATOM 3316 C CA . ASP A 1 411 ? 37.109 -2.372 14.424 1.00 56.34 411 ASP A CA 1
ATOM 3317 C C . ASP A 1 411 ? 38.488 -2.892 13.940 1.00 56.34 411 ASP A C 1
ATOM 3319 O O . ASP A 1 411 ? 39.038 -2.411 12.951 1.00 56.34 411 ASP A O 1
ATOM 3323 N N . LEU A 1 412 ? 39.157 -3.797 14.664 1.00 52.25 412 LEU A N 1
ATOM 3324 C CA . LEU A 1 412 ? 40.579 -4.139 14.422 1.00 52.25 412 LEU A CA 1
ATOM 3325 C C . LEU A 1 412 ? 40.853 -5.180 13.312 1.00 52.25 412 LEU A C 1
ATOM 3327 O O . LEU A 1 412 ? 41.901 -5.828 13.321 1.00 52.25 412 LEU A O 1
ATOM 3331 N N . HIS A 1 413 ? 39.983 -5.304 12.312 1.00 46.81 413 HIS A N 1
ATOM 3332 C CA . HIS A 1 413 ? 40.289 -6.076 11.106 1.00 46.81 413 HIS A CA 1
ATOM 3333 C C . HIS A 1 413 ? 40.520 -5.125 9.919 1.00 46.81 413 HIS A C 1
ATOM 3335 O O . HIS A 1 413 ? 39.577 -4.595 9.354 1.00 46.81 413 HIS A O 1
ATOM 3341 N N . GLU A 1 414 ? 41.803 -4.951 9.573 1.00 40.12 414 GLU A N 1
ATOM 3342 C CA . GLU A 1 414 ? 42.375 -4.267 8.391 1.00 40.12 414 GLU A CA 1
ATOM 3343 C C . GLU A 1 414 ? 42.788 -2.773 8.508 1.00 40.12 414 GLU A C 1
ATOM 3345 O O . GLU A 1 414 ? 42.009 -1.837 8.399 1.00 40.12 414 GLU A O 1
ATOM 3350 N N . VAL A 1 415 ? 44.102 -2.609 8.737 1.00 41.72 415 VAL A N 1
ATOM 3351 C CA . VAL A 1 415 ? 45.104 -1.652 8.202 1.00 41.72 415 VAL A CA 1
ATOM 3352 C C . VAL A 1 415 ? 44.731 -0.173 7.907 1.00 41.72 415 VAL A C 1
ATOM 3354 O O . VAL A 1 415 ? 43.965 0.154 7.008 1.00 41.72 415 VAL A O 1
ATOM 3357 N N . SER A 1 416 ? 45.513 0.713 8.554 1.00 50.72 416 SER A N 1
ATOM 3358 C CA . SER A 1 416 ? 45.711 2.175 8.377 1.00 50.72 416 SER A CA 1
ATOM 3359 C C . SER A 1 416 ? 44.623 3.103 8.952 1.00 50.72 416 SER A C 1
ATOM 3361 O O . SER A 1 416 ? 43.591 3.364 8.346 1.00 50.72 416 SER A O 1
ATOM 3363 N N . ARG A 1 417 ? 44.859 3.617 10.170 1.00 62.09 417 ARG A N 1
ATOM 3364 C CA . ARG A 1 417 ? 43.879 4.371 10.970 1.00 62.09 417 ARG A CA 1
ATOM 3365 C C . ARG A 1 417 ? 44.233 5.848 11.099 1.00 62.09 417 ARG A C 1
ATOM 3367 O O . ARG A 1 417 ? 44.884 6.246 12.058 1.00 62.09 417 ARG A O 1
ATOM 3374 N N . GLU A 1 418 ? 43.703 6.648 10.185 1.00 67.25 418 GLU A N 1
ATOM 3375 C CA . GLU A 1 418 ? 43.406 8.060 10.467 1.00 67.25 418 GLU A CA 1
ATOM 3376 C C . GLU A 1 418 ? 41.912 8.365 10.320 1.00 67.25 418 GLU A C 1
ATOM 3378 O O . GLU A 1 418 ? 41.425 9.252 11.007 1.00 67.25 418 GLU A O 1
ATOM 3383 N N . ASN A 1 419 ? 41.160 7.589 9.523 1.00 80.62 419 ASN A N 1
ATOM 3384 C CA . ASN A 1 419 ? 39.746 7.839 9.235 1.00 80.62 419 ASN A CA 1
ATOM 3385 C C . ASN A 1 419 ? 38.875 6.591 9.460 1.00 80.62 419 ASN A C 1
ATOM 3387 O O . ASN A 1 419 ? 39.196 5.508 8.970 1.00 80.62 419 ASN A O 1
ATOM 3391 N N . TYR A 1 420 ? 37.747 6.764 10.145 1.00 80.50 420 TYR A N 1
ATOM 3392 C CA . TYR A 1 420 ? 36.816 5.715 10.554 1.00 80.50 420 TYR A CA 1
ATOM 3393 C C . TYR A 1 420 ? 35.488 5.817 9.802 1.00 80.50 420 TYR A C 1
ATOM 3395 O O . TYR A 1 420 ? 35.008 6.907 9.486 1.00 80.50 420 TYR A O 1
ATOM 3403 N N . ASP A 1 421 ? 34.890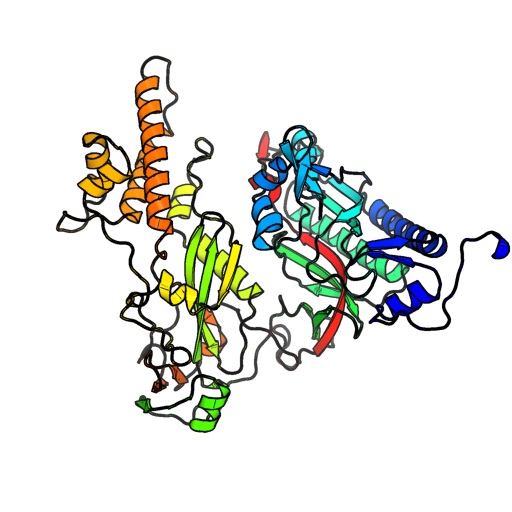 4.661 9.529 1.00 79.81 421 ASP A N 1
ATOM 3404 C CA . ASP A 1 421 ? 33.558 4.553 8.945 1.00 79.81 421 ASP A CA 1
ATOM 3405 C C . ASP A 1 421 ? 32.477 4.800 10.010 1.00 79.81 421 ASP A C 1
ATOM 3407 O O . ASP A 1 421 ? 32.422 4.116 11.031 1.00 79.81 421 ASP A O 1
ATOM 3411 N N . VAL A 1 422 ? 31.610 5.786 9.774 1.00 80.88 422 VAL A N 1
ATOM 3412 C CA . VAL A 1 422 ? 30.613 6.247 10.756 1.00 80.88 422 VAL A CA 1
ATOM 3413 C C . VAL A 1 422 ? 29.628 5.137 11.140 1.00 80.88 422 VAL A C 1
ATOM 3415 O O . VAL A 1 422 ? 29.242 5.042 12.309 1.00 80.88 422 VAL A O 1
ATOM 3418 N N . LEU A 1 423 ? 29.248 4.274 10.191 1.00 74.81 423 LEU A N 1
ATOM 3419 C CA . LEU A 1 423 ? 28.337 3.153 10.441 1.00 74.81 423 LEU A CA 1
ATOM 3420 C C . LEU A 1 423 ? 28.977 2.118 11.371 1.00 74.81 423 LEU A C 1
ATOM 3422 O O . LEU A 1 423 ? 28.348 1.705 12.345 1.00 74.81 423 LEU A O 1
ATOM 3426 N N . SER A 1 424 ? 30.231 1.752 11.111 1.00 76.62 424 SER A N 1
ATOM 3427 C CA . SER A 1 424 ? 31.002 0.800 11.924 1.00 76.62 424 SER A CA 1
ATOM 3428 C C . SER A 1 424 ? 31.183 1.304 13.361 1.00 76.62 424 SER A C 1
ATOM 3430 O O . SER A 1 424 ? 30.910 0.583 14.324 1.00 76.62 424 SER A O 1
ATOM 3432 N N . VAL A 1 425 ? 31.506 2.592 13.524 1.00 80.00 425 VAL A N 1
ATOM 3433 C CA . VAL A 1 425 ? 31.595 3.236 14.846 1.00 80.00 425 VAL A CA 1
ATOM 3434 C C . VAL A 1 425 ? 30.246 3.197 15.571 1.00 80.00 425 VAL A C 1
ATOM 3436 O O . VAL A 1 425 ? 30.190 2.863 16.756 1.00 80.00 425 VAL A O 1
ATOM 3439 N N . GLY A 1 426 ? 29.147 3.478 14.864 1.00 78.50 426 GLY A N 1
ATOM 3440 C CA . GLY A 1 426 ? 27.789 3.360 15.397 1.00 78.50 426 GLY A CA 1
ATOM 3441 C C . GLY A 1 426 ? 27.459 1.942 15.882 1.00 78.50 426 GLY A C 1
ATOM 3442 O O . GLY A 1 426 ? 26.996 1.782 17.012 1.00 78.50 426 GLY A O 1
ATOM 3443 N N . MET A 1 427 ? 27.767 0.913 15.083 1.00 74.44 427 MET A N 1
ATOM 3444 C CA . MET A 1 427 ? 27.576 -0.498 15.459 1.00 74.44 427 MET A CA 1
ATOM 3445 C C . MET A 1 427 ? 28.384 -0.879 16.706 1.00 74.44 427 MET A C 1
ATOM 3447 O O . MET A 1 427 ? 27.902 -1.611 17.572 1.00 74.44 427 MET A O 1
ATOM 3451 N N . ASN A 1 428 ? 29.605 -0.363 16.843 1.00 77.81 428 ASN A N 1
ATOM 3452 C CA . ASN A 1 428 ? 30.424 -0.618 18.026 1.00 77.81 428 ASN A CA 1
ATOM 3453 C C . ASN A 1 428 ? 29.873 0.066 19.281 1.00 77.81 428 ASN A C 1
ATOM 3455 O O . ASN A 1 428 ? 29.912 -0.534 20.360 1.00 77.81 428 ASN A O 1
ATOM 3459 N N . ILE A 1 429 ? 29.302 1.271 19.158 1.00 77.94 429 ILE A N 1
ATOM 3460 C CA . ILE A 1 429 ? 28.578 1.924 20.259 1.00 77.94 429 ILE A CA 1
ATOM 3461 C C . ILE A 1 429 ? 27.373 1.077 20.688 1.00 77.94 429 ILE A C 1
ATOM 3463 O O . ILE A 1 429 ? 27.201 0.840 21.884 1.00 77.94 429 ILE A O 1
ATOM 3467 N N . GLU A 1 430 ? 26.575 0.566 19.747 1.00 73.31 430 GLU A N 1
ATOM 3468 C CA . GLU A 1 430 ? 25.443 -0.324 20.050 1.00 73.31 430 GLU A CA 1
ATOM 3469 C C . GLU A 1 430 ? 25.891 -1.607 20.750 1.00 73.31 430 GLU A C 1
ATOM 3471 O O . GLU A 1 430 ? 25.346 -1.992 21.788 1.00 73.31 430 GLU A O 1
ATOM 3476 N N . LYS A 1 431 ? 26.934 -2.254 20.222 1.00 74.75 431 LYS A N 1
ATOM 3477 C CA . LYS A 1 431 ? 27.508 -3.457 20.824 1.00 74.75 431 LYS A CA 1
ATOM 3478 C C . LYS A 1 431 ? 27.981 -3.170 22.245 1.00 74.75 431 LYS A C 1
ATOM 3480 O O . LYS A 1 431 ? 27.707 -3.959 23.147 1.00 74.75 431 LYS A O 1
ATOM 3485 N N . LYS A 1 432 ? 28.624 -2.025 22.485 1.00 76.44 432 LYS A N 1
ATOM 3486 C CA . LYS A 1 432 ? 29.030 -1.602 23.830 1.00 76.44 432 LYS A CA 1
ATOM 3487 C C . LYS A 1 432 ? 27.819 -1.357 24.733 1.00 76.44 432 LYS A C 1
ATOM 3489 O O . LYS A 1 432 ? 27.820 -1.840 25.862 1.00 76.44 432 LYS A O 1
ATOM 3494 N N . LEU A 1 433 ? 26.768 -0.702 24.241 1.00 72.50 433 LEU A N 1
ATOM 3495 C CA . LEU A 1 433 ? 25.509 -0.498 24.966 1.00 72.50 433 LEU A CA 1
ATOM 3496 C C . LEU A 1 433 ? 24.870 -1.829 25.399 1.00 72.50 433 LEU A C 1
ATOM 3498 O O . LEU A 1 433 ? 24.429 -1.943 26.542 1.00 72.50 433 LEU A O 1
ATOM 3502 N N . SER A 1 434 ? 24.918 -2.864 24.553 1.00 65.75 434 SER A N 1
ATOM 3503 C CA . SER A 1 434 ? 24.406 -4.203 24.891 1.00 65.75 434 SER A CA 1
ATOM 3504 C C . SER A 1 434 ? 25.130 -4.852 26.084 1.00 65.75 434 SER A C 1
ATOM 3506 O O . SER A 1 434 ? 24.510 -5.565 26.872 1.00 65.75 434 SER A O 1
ATOM 3508 N N . THR A 1 435 ? 26.415 -4.538 26.307 1.00 69.75 435 THR A N 1
ATOM 3509 C CA . THR A 1 435 ? 27.179 -5.072 27.456 1.00 69.75 435 THR A CA 1
ATOM 3510 C C . THR A 1 435 ? 26.715 -4.525 28.808 1.00 69.75 435 THR A C 1
ATOM 3512 O O . THR A 1 435 ? 27.001 -5.123 29.846 1.00 69.75 435 THR A O 1
ATOM 3515 N N . PHE A 1 436 ? 25.953 -3.427 28.823 1.00 65.38 436 PHE A N 1
ATOM 3516 C CA . PHE A 1 436 ? 25.319 -2.915 30.038 1.00 65.38 436 PHE A CA 1
ATOM 3517 C C . PHE A 1 436 ? 24.008 -3.655 30.382 1.00 65.38 436 PHE A C 1
ATOM 3519 O O . PHE A 1 436 ? 23.530 -3.537 31.510 1.00 65.38 436 PHE A O 1
ATOM 3526 N N . GLY A 1 437 ? 23.459 -4.452 29.454 1.00 51.22 437 GLY A N 1
ATOM 3527 C CA . GLY A 1 437 ? 22.120 -5.051 29.510 1.00 51.22 437 GLY A CA 1
ATOM 3528 C C . GLY A 1 437 ? 21.943 -6.349 30.313 1.00 51.22 437 GLY A C 1
ATOM 3529 O O . GLY A 1 437 ? 20.833 -6.869 30.343 1.00 51.22 437 GLY A O 1
ATOM 3530 N N . THR A 1 438 ? 22.963 -6.870 31.006 1.00 43.97 438 THR A N 1
ATOM 3531 C CA . THR A 1 438 ? 22.847 -8.101 31.832 1.00 43.97 438 THR A CA 1
ATOM 3532 C C . THR A 1 438 ? 23.099 -7.909 33.332 1.00 43.97 438 THR A C 1
ATOM 3534 O O . THR A 1 438 ? 23.039 -8.873 34.097 1.00 43.97 438 THR A O 1
ATOM 3537 N N . ILE A 1 439 ? 23.339 -6.686 33.816 1.00 41.03 439 ILE A N 1
ATOM 3538 C CA . ILE A 1 439 ? 23.699 -6.463 35.226 1.00 41.03 439 ILE A CA 1
ATOM 3539 C C . ILE A 1 439 ? 22.495 -5.926 36.012 1.00 41.03 439 ILE A C 1
ATOM 3541 O O . ILE A 1 439 ? 22.168 -4.745 35.929 1.00 41.03 439 ILE A O 1
ATOM 3545 N N . LYS A 1 440 ? 21.877 -6.762 36.860 1.00 41.53 440 LYS A N 1
ATOM 3546 C CA . LYS A 1 440 ? 21.061 -6.272 37.989 1.00 41.53 440 LYS A CA 1
ATOM 3547 C C . LYS A 1 440 ? 21.975 -5.454 38.912 1.00 41.53 440 LYS A C 1
ATOM 3549 O O . LYS A 1 440 ? 22.823 -6.030 39.588 1.00 41.53 440 LYS A O 1
ATOM 3554 N N . LEU A 1 441 ? 21.850 -4.127 38.914 1.00 38.16 441 LEU A N 1
ATOM 3555 C CA . LEU A 1 441 ? 22.716 -3.234 39.695 1.00 38.16 441 LEU A CA 1
ATOM 3556 C C . LEU A 1 441 ? 22.232 -3.094 41.154 1.00 38.16 441 LEU A C 1
ATOM 3558 O O . LEU A 1 441 ? 21.102 -2.656 41.365 1.00 38.16 441 LEU A O 1
ATOM 3562 N N . PRO A 1 442 ? 23.077 -3.378 42.168 1.00 37.00 442 PRO A N 1
ATOM 3563 C CA . PRO A 1 442 ? 22.893 -2.905 43.536 1.00 37.00 442 PRO A CA 1
ATOM 3564 C C . PRO A 1 442 ? 23.437 -1.474 43.711 1.00 37.00 442 PRO A C 1
ATOM 3566 O O . PRO A 1 442 ? 24.288 -0.984 42.967 1.00 37.00 442 PRO A O 1
ATOM 3569 N N . SER A 1 443 ? 22.942 -0.804 44.743 1.00 47.00 443 SER A N 1
ATOM 3570 C CA . SER A 1 443 ? 22.754 0.644 44.861 1.00 47.00 443 SER A CA 1
ATOM 3571 C C . SER A 1 443 ? 23.971 1.536 45.166 1.00 47.00 443 SER A C 1
ATOM 3573 O O . SER A 1 443 ? 23.763 2.598 45.742 1.00 47.00 443 SER A O 1
ATOM 3575 N N . GLN A 1 444 ? 25.216 1.203 44.794 1.00 43.50 444 GLN A N 1
ATOM 3576 C CA . GLN A 1 444 ? 26.345 2.150 44.996 1.00 43.50 444 GLN A CA 1
ATOM 3577 C C . GLN A 1 444 ? 27.381 2.261 43.857 1.00 43.50 444 GLN A C 1
ATOM 3579 O O . GLN A 1 444 ? 28.104 3.250 43.807 1.00 43.50 444 GLN A O 1
ATOM 3584 N N . SER A 1 445 ? 27.400 1.356 42.871 1.00 45.97 445 SER A N 1
ATOM 3585 C CA . SER A 1 445 ? 28.224 1.475 41.643 1.00 45.97 445 SER A CA 1
ATOM 3586 C C . SER A 1 445 ? 27.425 1.926 40.403 1.00 45.97 445 SER A C 1
ATOM 3588 O O . SER A 1 445 ? 27.947 1.959 39.287 1.00 45.97 445 SER A O 1
ATOM 3590 N N . GLY A 1 446 ? 26.148 2.284 40.596 1.00 51.22 446 GLY A N 1
ATOM 3591 C CA . GLY A 1 446 ? 25.174 2.545 39.530 1.00 51.22 446 GLY A CA 1
ATOM 3592 C C . GLY A 1 446 ? 25.302 3.895 38.813 1.00 51.22 446 GLY A C 1
ATOM 3593 O O . GLY A 1 446 ? 24.999 3.965 37.627 1.00 51.22 446 GLY A O 1
ATOM 3594 N N . ASN A 1 447 ? 25.801 4.952 39.464 1.00 56.47 447 ASN A N 1
ATOM 3595 C CA . ASN A 1 447 ? 25.781 6.300 38.867 1.00 56.47 447 ASN A CA 1
ATOM 3596 C C . ASN A 1 447 ? 26.739 6.459 37.676 1.00 56.47 447 ASN A C 1
ATOM 3598 O O . ASN A 1 447 ? 26.390 7.110 36.694 1.00 56.47 447 ASN A O 1
ATOM 3602 N N . HIS A 1 448 ? 27.923 5.840 37.725 1.00 59.78 448 HIS A N 1
ATOM 3603 C CA . HIS A 1 448 ? 28.910 5.972 36.649 1.00 59.78 448 HIS A CA 1
ATOM 3604 C C . HIS A 1 448 ? 28.494 5.206 35.383 1.00 59.78 448 HIS A C 1
ATOM 3606 O O . HIS A 1 448 ? 28.597 5.738 34.281 1.00 59.78 448 HIS A O 1
ATOM 3612 N N . LYS A 1 449 ? 27.929 3.999 35.537 1.00 63.94 449 LYS A N 1
ATOM 3613 C CA . LYS A 1 449 ? 27.422 3.198 34.409 1.00 63.94 449 LYS A CA 1
ATOM 3614 C C . LYS A 1 449 ? 26.210 3.838 33.736 1.00 63.94 449 LYS A C 1
ATOM 3616 O O . LYS A 1 449 ? 26.114 3.810 32.516 1.00 63.94 449 LYS A O 1
ATOM 3621 N N . ILE A 1 450 ? 25.305 4.435 34.516 1.00 63.81 450 ILE A N 1
ATOM 3622 C CA . ILE A 1 450 ? 24.150 5.168 33.976 1.00 63.81 450 ILE A CA 1
ATOM 3623 C C . ILE A 1 450 ? 24.618 6.403 33.194 1.00 63.81 450 ILE A C 1
ATOM 3625 O O . ILE A 1 450 ? 24.132 6.645 32.091 1.00 63.81 450 ILE A O 1
ATOM 3629 N N . ALA A 1 451 ? 25.591 7.151 33.723 1.00 65.00 451 ALA A N 1
ATOM 3630 C CA . ALA A 1 451 ? 26.165 8.303 33.032 1.00 65.00 451 ALA A CA 1
ATOM 3631 C C . ALA A 1 451 ? 26.850 7.908 31.709 1.00 65.00 451 ALA A C 1
ATOM 3633 O O . ALA A 1 451 ? 26.606 8.550 30.690 1.00 65.00 451 ALA A O 1
ATOM 3634 N N . GLN A 1 452 ? 27.629 6.821 31.701 1.00 72.38 452 GLN A N 1
ATOM 3635 C CA . GLN A 1 452 ? 28.268 6.285 30.491 1.00 72.38 452 GLN A CA 1
ATOM 3636 C C . GLN A 1 452 ? 27.256 5.755 29.464 1.00 72.38 452 GLN A C 1
ATOM 3638 O O . GLN A 1 452 ? 27.387 6.011 28.273 1.00 72.38 452 GLN A O 1
ATOM 3643 N N . ALA A 1 453 ? 26.212 5.043 29.895 1.00 73.44 453 ALA A N 1
ATOM 3644 C CA . ALA A 1 453 ? 25.160 4.594 28.983 1.00 73.44 453 ALA A CA 1
ATOM 3645 C C . ALA A 1 453 ? 24.422 5.787 28.350 1.00 73.44 453 ALA A C 1
ATOM 3647 O O . ALA A 1 453 ? 24.131 5.780 27.156 1.00 73.44 453 ALA A O 1
ATOM 3648 N N . SER A 1 454 ? 24.164 6.838 29.133 1.00 72.44 454 SER A N 1
ATOM 3649 C CA . SER A 1 454 ? 23.552 8.077 28.644 1.00 72.44 454 SER A CA 1
ATOM 3650 C C . SER A 1 454 ? 24.432 8.797 27.613 1.00 72.44 454 SER A C 1
ATOM 3652 O O . SER A 1 454 ? 23.935 9.203 26.559 1.00 72.44 454 SER A O 1
ATOM 3654 N N . SER A 1 455 ? 25.744 8.911 27.862 1.00 78.00 455 SER A N 1
ATOM 3655 C CA . SER A 1 455 ? 26.676 9.533 26.912 1.00 78.00 455 SER A CA 1
ATOM 3656 C C . SER A 1 455 ? 26.804 8.727 25.618 1.00 78.00 455 SER A C 1
ATOM 3658 O O . SER A 1 455 ? 26.761 9.319 24.544 1.00 78.00 455 SER A O 1
ATOM 3660 N N . LEU A 1 456 ? 26.847 7.392 25.691 1.00 79.69 456 LEU A N 1
ATOM 3661 C CA . LEU A 1 456 ? 26.847 6.510 24.517 1.00 79.69 456 LEU A CA 1
ATOM 3662 C C . LEU A 1 456 ? 25.568 6.647 23.681 1.00 79.69 456 LEU A C 1
ATOM 3664 O O . LEU A 1 456 ? 25.645 6.734 22.458 1.00 79.69 456 LEU A O 1
ATOM 3668 N N . VAL A 1 457 ? 24.394 6.724 24.317 1.00 75.56 457 VAL A N 1
ATOM 3669 C CA . VAL A 1 457 ? 23.123 6.963 23.607 1.00 75.56 457 VAL A CA 1
ATOM 3670 C C . VAL A 1 457 ? 23.127 8.332 22.920 1.00 75.56 457 VAL A C 1
ATOM 3672 O O . VAL A 1 457 ? 22.686 8.451 21.777 1.00 75.56 457 VAL A O 1
ATOM 3675 N N . SER A 1 458 ? 23.626 9.371 23.594 1.00 80.75 458 SER A N 1
ATOM 3676 C CA . SER A 1 458 ? 23.752 10.716 23.018 1.00 80.75 458 SER A CA 1
ATOM 3677 C C . SER A 1 458 ? 24.704 10.732 21.815 1.00 80.75 458 SER A C 1
ATOM 3679 O O . SER A 1 458 ? 24.341 11.220 20.744 1.00 80.75 458 SER A O 1
ATOM 3681 N N . ALA A 1 459 ? 25.885 10.131 21.966 1.00 83.69 459 ALA A N 1
ATOM 3682 C CA . ALA A 1 459 ? 26.887 9.985 20.916 1.00 83.69 459 ALA A CA 1
ATOM 3683 C C . ALA A 1 459 ? 26.329 9.255 19.691 1.00 83.69 459 ALA A C 1
ATOM 3685 O O . ALA A 1 459 ? 26.450 9.742 18.567 1.00 83.6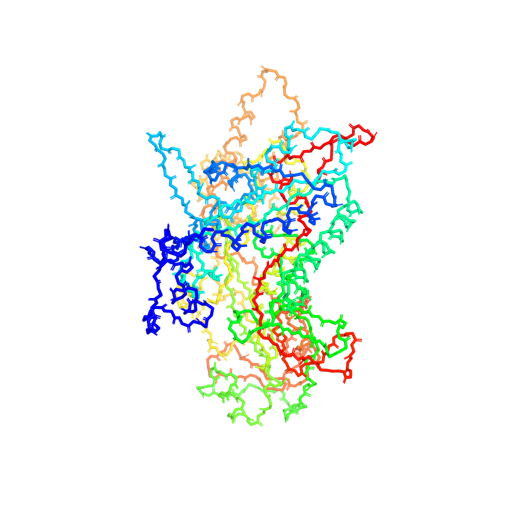9 459 ALA A O 1
ATOM 3686 N N . TYR A 1 460 ? 25.647 8.132 19.920 1.00 81.75 460 TYR A N 1
ATOM 3687 C CA . TYR A 1 460 ? 25.000 7.352 18.873 1.00 81.75 460 TYR A CA 1
ATOM 3688 C C . TYR A 1 460 ? 24.003 8.199 18.068 1.00 81.75 460 TYR A C 1
ATOM 3690 O O . TYR A 1 460 ? 24.092 8.265 16.843 1.00 81.75 460 TYR A O 1
ATOM 3698 N N . LYS A 1 461 ? 23.117 8.945 18.743 1.00 80.06 461 LYS A N 1
ATOM 3699 C CA . LYS A 1 461 ? 22.140 9.830 18.081 1.00 80.06 461 LYS A CA 1
ATOM 3700 C C . LYS A 1 461 ? 22.798 10.927 17.241 1.00 80.06 461 LYS A C 1
ATOM 3702 O O . LYS A 1 461 ? 22.291 11.268 16.172 1.00 80.06 461 LYS A O 1
ATOM 3707 N N . LYS A 1 462 ? 23.920 11.489 17.699 1.00 87.38 462 LYS A N 1
ATOM 3708 C CA . LYS A 1 462 ? 24.658 12.513 16.943 1.00 87.38 462 LYS A CA 1
ATOM 3709 C C . LYS A 1 462 ? 25.328 11.932 15.699 1.00 87.38 462 LYS A C 1
ATOM 3711 O O . LYS A 1 462 ? 25.192 12.523 14.628 1.00 87.38 462 LYS A O 1
ATOM 3716 N N . LEU A 1 463 ? 25.960 10.759 15.806 1.00 84.19 463 LEU A N 1
ATOM 3717 C CA . LEU A 1 463 ? 26.518 10.054 14.644 1.00 84.19 463 LEU A CA 1
ATOM 3718 C C . LEU A 1 463 ? 25.431 9.685 13.639 1.00 84.19 463 LEU A C 1
ATOM 3720 O O . LEU A 1 463 ? 25.603 9.916 12.447 1.00 84.19 463 LEU A O 1
ATOM 3724 N N . GLN A 1 464 ? 24.278 9.202 14.103 1.00 81.06 464 GLN A N 1
ATOM 3725 C CA . GLN A 1 464 ? 23.143 8.941 13.225 1.00 81.06 464 GLN A CA 1
ATOM 3726 C C . GLN A 1 464 ? 22.657 10.207 12.511 1.00 81.06 464 GLN A C 1
ATOM 3728 O O . GLN A 1 464 ? 22.416 10.177 11.308 1.00 81.06 464 GLN A O 1
ATOM 3733 N N . LYS A 1 465 ? 22.527 11.339 13.216 1.00 86.06 465 LYS A N 1
ATOM 3734 C CA . LYS A 1 465 ? 22.135 12.618 12.601 1.00 86.06 465 LYS A CA 1
ATOM 3735 C C . LYS A 1 465 ? 23.130 13.071 11.527 1.00 86.06 465 LYS A C 1
ATOM 3737 O O . LYS A 1 465 ? 22.722 13.660 10.527 1.00 86.06 465 LYS A O 1
ATOM 3742 N N . PHE A 1 466 ? 24.420 12.819 11.733 1.00 88.00 466 PHE A N 1
ATOM 3743 C CA . PHE A 1 466 ? 25.442 13.063 10.719 1.00 88.00 466 PHE A CA 1
ATOM 3744 C C . PHE A 1 466 ? 25.275 12.111 9.525 1.00 88.00 466 PHE A C 1
ATOM 3746 O O . PHE A 1 466 ? 25.188 12.562 8.387 1.00 88.00 466 PHE A O 1
ATOM 3753 N N . GLN A 1 467 ? 25.139 10.809 9.786 1.00 82.25 467 GLN A N 1
ATOM 3754 C CA . GLN A 1 467 ? 24.999 9.776 8.760 1.00 82.25 467 GLN A CA 1
ATOM 3755 C C . GLN A 1 467 ? 23.758 9.974 7.877 1.00 82.25 467 GLN A C 1
ATOM 3757 O O . GLN A 1 467 ? 23.845 9.784 6.670 1.00 82.25 467 GLN A O 1
ATOM 3762 N N . LYS A 1 468 ? 22.621 10.391 8.450 1.00 83.88 468 LYS A N 1
ATOM 3763 C CA . LYS A 1 468 ? 21.345 10.615 7.738 1.00 83.88 468 LYS A CA 1
ATOM 3764 C C . LYS A 1 468 ? 21.424 11.696 6.641 1.00 83.88 468 LYS A C 1
ATOM 3766 O O . LYS A 1 468 ? 20.490 11.836 5.861 1.00 83.88 468 LYS A O 1
ATOM 3771 N N . GLN A 1 469 ? 22.526 12.447 6.555 1.00 85.75 469 GLN A N 1
ATOM 3772 C CA . GLN A 1 469 ? 22.801 13.403 5.471 1.00 85.75 469 GLN A CA 1
ATOM 3773 C C . GLN A 1 469 ? 23.389 12.740 4.214 1.00 85.75 469 GLN A C 1
ATOM 3775 O O . GLN A 1 469 ? 23.553 13.405 3.194 1.00 85.75 469 GLN A O 1
ATOM 3780 N N . TYR A 1 470 ? 23.700 11.443 4.283 1.00 83.94 470 TYR A N 1
ATOM 3781 C CA . TYR A 1 470 ? 24.308 10.653 3.215 1.00 83.94 470 TYR A CA 1
ATOM 3782 C C . TYR A 1 470 ? 23.468 9.396 2.932 1.00 83.94 470 TYR A C 1
ATOM 3784 O O . TYR A 1 470 ? 22.798 8.890 3.839 1.00 83.94 470 TYR A O 1
ATOM 3792 N N . PRO A 1 471 ? 23.473 8.880 1.689 1.00 74.12 471 PRO A N 1
ATOM 3793 C CA . PRO A 1 471 ? 22.772 7.645 1.367 1.00 74.12 471 PRO A CA 1
ATOM 3794 C C . PRO A 1 471 ? 23.400 6.461 2.106 1.00 74.12 471 PRO A C 1
ATOM 3796 O O . PRO A 1 471 ? 24.617 6.402 2.306 1.00 74.12 471 PRO A O 1
ATOM 3799 N N . VAL A 1 472 ? 22.577 5.483 2.480 1.00 70.44 472 VAL A N 1
ATOM 3800 C CA . VAL A 1 472 ? 23.091 4.212 2.999 1.00 70.44 472 VAL A CA 1
ATOM 3801 C C . VAL A 1 472 ? 23.493 3.331 1.814 1.00 70.44 472 VAL A C 1
ATOM 3803 O O . VAL A 1 472 ? 22.676 3.037 0.946 1.00 70.44 472 VAL A O 1
ATOM 3806 N N . SER A 1 473 ? 24.768 2.946 1.768 1.00 65.88 473 SER A N 1
ATOM 3807 C CA . SER A 1 473 ? 25.377 2.130 0.707 1.00 65.88 473 SER A CA 1
ATOM 3808 C C . SER A 1 473 ? 25.440 0.653 1.128 1.00 65.88 473 SER A C 1
ATOM 3810 O O . SER A 1 473 ? 25.610 0.393 2.325 1.00 65.88 473 SER A O 1
ATOM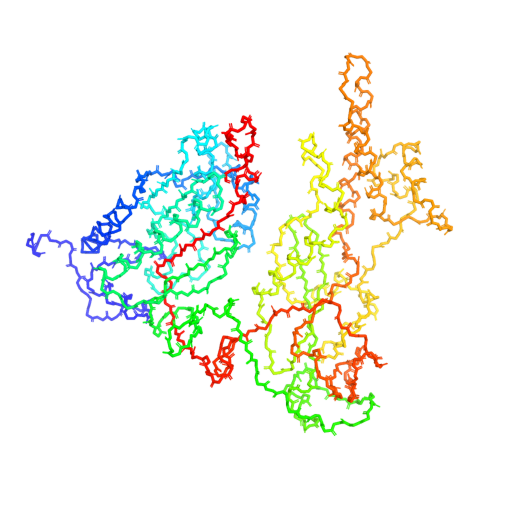 3812 N N . PRO A 1 474 ? 25.343 -0.325 0.200 1.00 73.94 474 PRO A N 1
ATOM 3813 C CA . PRO A 1 474 ? 25.280 -0.204 -1.270 1.00 73.94 474 PRO A CA 1
ATOM 3814 C C . PRO A 1 474 ? 23.869 -0.009 -1.855 1.00 73.94 474 PRO A C 1
ATOM 3816 O O . PRO A 1 474 ? 22.872 -0.189 -1.158 1.00 73.94 474 PRO A O 1
ATOM 3819 N N . LEU A 1 475 ? 23.798 0.308 -3.160 1.00 82.44 475 LEU A N 1
ATOM 3820 C CA . LEU A 1 475 ? 22.567 0.246 -3.958 1.00 82.44 475 LEU A CA 1
ATOM 3821 C C . LEU A 1 475 ? 21.912 -1.129 -3.803 1.00 82.44 475 LEU A C 1
ATOM 3823 O O . LEU A 1 475 ? 22.543 -2.165 -4.026 1.00 82.44 475 LEU A O 1
ATOM 3827 N N . ILE A 1 476 ? 20.626 -1.134 -3.472 1.00 86.75 476 ILE A N 1
ATOM 3828 C CA . ILE A 1 476 ? 19.832 -2.357 -3.422 1.00 86.75 476 ILE A CA 1
ATOM 3829 C C . ILE A 1 476 ? 19.381 -2.660 -4.847 1.00 86.75 476 ILE A C 1
ATOM 3831 O O . ILE A 1 476 ? 18.804 -1.804 -5.507 1.00 86.75 476 ILE A O 1
ATOM 3835 N N . ARG A 1 477 ? 19.642 -3.868 -5.340 1.00 89.12 477 ARG A N 1
ATOM 3836 C CA . ARG A 1 477 ? 19.231 -4.284 -6.686 1.00 89.12 477 ARG A CA 1
ATOM 3837 C C . ARG A 1 477 ? 18.079 -5.261 -6.580 1.00 89.12 477 ARG A C 1
ATOM 3839 O O . ARG A 1 477 ? 18.216 -6.263 -5.887 1.00 89.12 477 ARG A O 1
ATOM 3846 N N . LEU A 1 478 ? 16.975 -4.966 -7.251 1.00 94.00 478 LEU A N 1
ATOM 3847 C CA . LEU A 1 478 ? 15.822 -5.849 -7.386 1.00 94.00 478 LEU A CA 1
ATOM 3848 C C . LEU A 1 478 ? 15.607 -6.136 -8.869 1.00 94.00 478 LEU A C 1
ATOM 3850 O O . LEU A 1 478 ? 15.666 -5.224 -9.692 1.00 94.00 478 LEU A O 1
ATOM 3854 N N . ALA A 1 479 ? 15.356 -7.392 -9.210 1.00 95.94 479 ALA A N 1
ATOM 3855 C CA . ALA A 1 479 ? 15.057 -7.805 -10.572 1.00 95.94 479 ALA A CA 1
ATOM 3856 C C . ALA A 1 479 ? 13.683 -8.458 -10.631 1.00 95.94 479 ALA A C 1
ATOM 3858 O O . ALA A 1 479 ? 13.374 -9.332 -9.823 1.00 95.94 479 ALA A O 1
ATOM 3859 N N . ASP A 1 480 ? 12.875 -8.045 -11.599 1.00 97.44 480 ASP A N 1
ATOM 3860 C CA . ASP A 1 480 ? 11.642 -8.744 -11.924 1.00 97.44 480 ASP A CA 1
ATOM 3861 C C . ASP A 1 480 ? 11.950 -10.090 -12.601 1.00 97.44 480 ASP A C 1
ATOM 3863 O O . ASP A 1 480 ? 12.913 -10.214 -13.361 1.00 97.44 480 ASP A O 1
ATOM 3867 N N . GLU A 1 481 ? 11.125 -11.108 -12.363 1.00 94.50 481 GLU A N 1
ATOM 3868 C CA . GLU A 1 481 ? 11.316 -12.445 -12.947 1.00 94.50 481 GLU A CA 1
ATOM 3869 C C . GLU A 1 481 ? 11.387 -12.421 -14.489 1.00 94.50 481 GLU A C 1
ATOM 3871 O O . GLU A 1 481 ? 12.075 -13.241 -15.101 1.00 94.50 481 GLU A O 1
ATOM 3876 N N . THR A 1 482 ? 10.754 -11.430 -15.129 1.00 95.75 482 THR A N 1
ATOM 3877 C CA . THR A 1 482 ? 10.697 -11.287 -16.593 1.00 95.75 482 THR A CA 1
ATOM 3878 C C . THR A 1 482 ? 12.043 -11.135 -17.294 1.00 95.75 482 THR A C 1
ATOM 3880 O O . THR A 1 482 ? 12.102 -11.381 -18.501 1.00 95.75 482 THR A O 1
ATOM 3883 N N . ILE A 1 483 ? 13.104 -10.731 -16.587 1.00 96.69 483 ILE A N 1
ATOM 3884 C CA . ILE A 1 483 ? 14.421 -10.502 -17.199 1.00 96.69 483 ILE A CA 1
ATOM 3885 C C . ILE A 1 483 ? 15.402 -11.656 -17.007 1.00 96.69 483 ILE A C 1
ATOM 3887 O O . ILE A 1 483 ? 16.389 -11.723 -17.733 1.00 96.69 483 ILE A O 1
ATOM 3891 N N . ILE A 1 484 ? 15.141 -12.572 -16.070 1.00 94.44 484 ILE A N 1
ATOM 3892 C CA . ILE A 1 484 ? 16.114 -13.598 -15.655 1.00 94.44 484 ILE A CA 1
ATOM 3893 C C . ILE A 1 484 ? 16.430 -14.572 -16.794 1.00 94.44 484 ILE A C 1
ATOM 3895 O O . ILE A 1 484 ? 17.581 -14.949 -16.986 1.00 94.44 484 ILE A O 1
ATOM 3899 N N . GLY A 1 485 ? 15.419 -14.942 -17.582 1.00 92.12 485 GLY A N 1
ATOM 3900 C CA . GLY A 1 485 ? 15.565 -15.845 -18.727 1.00 92.12 485 GLY A CA 1
ATOM 3901 C C . GLY A 1 485 ? 15.843 -15.159 -20.068 1.00 92.12 485 GLY A C 1
ATOM 3902 O O . GLY A 1 485 ? 15.724 -15.816 -21.099 1.00 92.12 485 GLY A O 1
ATOM 3903 N N . LEU A 1 486 ? 16.122 -13.850 -20.096 1.00 95.50 486 LEU A N 1
ATOM 3904 C CA . LEU A 1 486 ? 16.395 -13.150 -21.355 1.00 95.50 486 LEU A CA 1
ATOM 3905 C C . LEU A 1 486 ? 17.808 -13.444 -21.862 1.00 95.50 486 LEU A C 1
ATOM 3907 O O . LEU A 1 486 ? 18.783 -13.357 -21.118 1.00 95.50 486 LEU A O 1
ATOM 3911 N N . GLU A 1 487 ? 17.906 -13.695 -23.164 1.00 95.56 487 GLU A N 1
ATOM 3912 C CA . GLU A 1 487 ? 19.165 -13.854 -23.887 1.00 95.56 487 GLU A CA 1
ATOM 3913 C C . GLU A 1 487 ? 19.349 -12.712 -24.888 1.00 95.56 487 GLU A C 1
ATOM 3915 O O . GLU A 1 487 ? 18.385 -12.241 -25.503 1.00 95.56 487 GLU A O 1
ATOM 3920 N N . ASN A 1 488 ? 20.602 -12.299 -25.088 1.00 97.56 488 ASN A N 1
ATOM 3921 C CA . ASN A 1 488 ? 20.994 -11.251 -26.034 1.00 97.56 488 ASN A CA 1
ATOM 3922 C C . ASN A 1 488 ? 20.170 -9.959 -25.882 1.00 97.56 488 ASN A C 1
ATOM 3924 O O . ASN A 1 488 ? 19.716 -9.363 -26.870 1.00 97.56 488 ASN A O 1
ATOM 3928 N N . PHE A 1 489 ? 19.944 -9.550 -24.637 1.00 98.06 489 PHE A N 1
ATOM 3929 C CA . PHE A 1 489 ? 19.105 -8.413 -24.305 1.00 98.06 489 PHE A CA 1
ATOM 3930 C C . PHE A 1 489 ? 19.790 -7.077 -24.615 1.00 98.06 489 PHE A C 1
ATOM 3932 O O . PHE A 1 489 ? 21.004 -6.980 -24.818 1.00 98.06 489 PHE A O 1
ATOM 3939 N N . VAL A 1 490 ? 18.975 -6.029 -24.656 1.00 98.44 490 VAL A N 1
ATOM 3940 C CA . VAL A 1 490 ? 19.388 -4.633 -24.793 1.00 98.44 490 VAL A CA 1
ATOM 3941 C C . VAL A 1 490 ? 19.258 -3.946 -23.441 1.00 98.44 490 VAL A C 1
ATOM 3943 O O . VAL A 1 490 ? 18.247 -4.108 -22.770 1.00 98.44 490 VAL A O 1
ATOM 3946 N N . THR A 1 491 ? 20.241 -3.152 -23.033 1.00 98.38 491 THR A N 1
ATOM 3947 C CA . THR A 1 491 ? 20.171 -2.361 -21.793 1.00 98.38 491 THR A CA 1
ATOM 3948 C C . THR A 1 491 ? 20.974 -1.071 -21.921 1.00 98.38 491 THR A C 1
ATOM 3950 O O . THR A 1 491 ? 21.806 -0.936 -22.817 1.00 98.38 491 THR A O 1
ATOM 3953 N N . GLY A 1 492 ? 20.740 -0.103 -21.036 1.00 97.69 492 GLY A N 1
ATOM 3954 C CA . GLY A 1 492 ? 21.560 1.102 -20.951 1.00 97.69 492 GLY A CA 1
ATOM 3955 C C . GLY A 1 492 ? 23.034 0.791 -20.665 1.00 97.69 492 GLY A C 1
ATOM 3956 O O . GLY A 1 492 ? 23.345 -0.191 -19.990 1.00 97.69 492 GLY A O 1
ATOM 3957 N N . ALA A 1 493 ? 23.945 1.620 -21.180 1.00 96.88 493 ALA A N 1
ATOM 3958 C CA . ALA A 1 493 ? 25.393 1.428 -21.042 1.00 96.88 493 ALA A CA 1
ATOM 3959 C C . ALA A 1 493 ? 26.023 2.185 -19.852 1.00 96.88 493 ALA A C 1
ATOM 3961 O O . ALA A 1 493 ? 27.243 2.338 -19.811 1.00 96.88 493 ALA A O 1
ATOM 3962 N N . ASN A 1 494 ? 25.211 2.715 -18.927 1.00 95.62 494 ASN A N 1
ATOM 3963 C CA . ASN A 1 494 ? 25.622 3.676 -17.892 1.00 95.62 494 ASN A CA 1
ATOM 3964 C C . ASN A 1 494 ? 26.303 4.935 -18.461 1.00 95.62 494 ASN A C 1
ATOM 3966 O O . ASN A 1 494 ? 27.080 5.595 -17.773 1.00 95.62 494 ASN A O 1
ATOM 3970 N N . GLU A 1 495 ? 25.993 5.284 -19.708 1.00 94.88 495 GLU A N 1
ATOM 3971 C CA . GLU A 1 495 ? 26.520 6.452 -20.403 1.00 94.88 495 GLU A CA 1
ATOM 3972 C C . GLU A 1 495 ? 25.419 7.047 -21.279 1.00 94.88 495 GLU A C 1
ATOM 3974 O O . GLU A 1 495 ? 24.722 6.329 -21.998 1.00 94.88 495 GLU A O 1
ATOM 3979 N N . ALA A 1 496 ? 25.243 8.366 -21.206 1.00 93.75 496 ALA A N 1
ATOM 3980 C CA . ALA A 1 496 ? 24.214 9.051 -21.975 1.00 93.75 496 ALA A CA 1
ATOM 3981 C C . ALA A 1 496 ? 24.400 8.805 -23.479 1.00 93.75 496 ALA A C 1
ATOM 3983 O O . ALA A 1 496 ? 25.509 8.919 -23.993 1.00 93.75 496 ALA A O 1
ATOM 3984 N N . ASN A 1 497 ? 23.298 8.534 -24.182 1.00 96.06 497 ASN A N 1
ATOM 3985 C CA . ASN A 1 497 ? 23.266 8.211 -25.613 1.00 96.06 497 ASN A CA 1
ATOM 3986 C C . ASN A 1 497 ? 23.900 6.868 -25.994 1.00 96.06 497 ASN A C 1
ATOM 3988 O O . ASN A 1 497 ? 24.080 6.635 -27.183 1.00 96.06 497 ASN A O 1
ATOM 3992 N N . TYR A 1 498 ? 24.193 5.967 -25.053 1.00 97.94 498 TYR A N 1
ATOM 3993 C CA . TYR A 1 498 ? 24.705 4.635 -25.377 1.00 97.94 498 TYR A CA 1
ATOM 3994 C C . TYR A 1 498 ? 23.879 3.523 -24.739 1.00 97.94 498 TYR A C 1
ATOM 3996 O O . TYR A 1 498 ? 23.522 3.571 -23.561 1.00 97.94 498 TYR A O 1
ATOM 4004 N N . HIS A 1 499 ? 23.650 2.476 -25.525 1.00 98.50 499 HIS A N 1
ATOM 4005 C CA . HIS A 1 499 ? 23.107 1.204 -25.064 1.00 98.50 499 HIS A CA 1
ATOM 4006 C C . HIS A 1 499 ? 24.082 0.073 -25.375 1.00 98.50 499 HIS A C 1
ATOM 4008 O O . HIS A 1 499 ? 24.926 0.168 -26.266 1.00 98.50 499 HIS A O 1
ATOM 4014 N N . VAL A 1 500 ? 23.948 -1.012 -24.629 1.00 98.06 500 VAL A N 1
ATOM 4015 C CA . VAL A 1 500 ? 24.571 -2.294 -24.923 1.00 98.06 500 VAL A CA 1
ATOM 4016 C C . VAL A 1 500 ? 23.519 -3.194 -25.555 1.00 98.06 500 VAL A C 1
ATOM 4018 O O . VAL A 1 500 ? 22.390 -3.269 -25.068 1.00 98.06 500 VAL A O 1
ATOM 4021 N N . LEU A 1 501 ? 23.888 -3.863 -26.642 1.00 98.19 501 LEU A N 1
ATOM 4022 C CA . LEU A 1 501 ? 23.052 -4.804 -27.380 1.00 98.19 501 LEU A CA 1
ATOM 4023 C C . LEU A 1 501 ? 23.645 -6.206 -27.268 1.00 98.19 501 LEU A C 1
ATOM 4025 O O . LEU A 1 501 ? 24.861 -6.342 -27.148 1.00 98.19 501 LEU A O 1
ATOM 4029 N N . GLY A 1 502 ? 22.805 -7.238 -27.352 1.00 97.38 502 GLY A N 1
ATOM 4030 C CA . GLY A 1 502 ? 23.272 -8.626 -27.364 1.00 97.38 502 GLY A CA 1
ATOM 4031 C C . GLY A 1 502 ? 23.905 -9.087 -26.047 1.00 97.38 502 GLY A C 1
ATOM 4032 O O . GLY A 1 502 ? 24.713 -10.011 -26.057 1.00 97.38 502 GLY A O 1
ATOM 4033 N N . ALA A 1 503 ? 23.560 -8.450 -24.927 1.00 97.62 503 ALA A N 1
ATOM 4034 C CA . ALA A 1 503 ? 24.098 -8.780 -23.613 1.00 97.62 503 ALA A CA 1
ATOM 4035 C C . ALA A 1 503 ? 23.459 -10.032 -23.010 1.00 97.62 503 ALA A C 1
ATOM 4037 O O . ALA A 1 503 ? 22.304 -10.359 -23.288 1.00 97.62 503 ALA A O 1
ATOM 4038 N N . ASN A 1 504 ? 24.216 -10.724 -22.164 1.00 97.25 504 ASN A N 1
ATOM 4039 C CA . ASN A 1 504 ? 23.755 -11.902 -21.446 1.00 97.25 504 ASN A CA 1
ATOM 4040 C C . ASN A 1 504 ? 24.170 -11.859 -19.973 1.00 97.25 504 ASN A C 1
ATOM 4042 O O . ASN A 1 504 ? 25.223 -11.322 -19.603 1.00 97.25 504 ASN A O 1
ATOM 4046 N N . TRP A 1 505 ? 23.343 -12.490 -19.142 1.00 96.06 505 TRP A N 1
ATOM 4047 C CA . TRP A 1 505 ? 23.675 -12.736 -17.746 1.00 96.06 505 TRP A CA 1
ATOM 4048 C C . TRP A 1 505 ? 24.867 -13.695 -17.624 1.00 96.06 505 TRP A C 1
ATOM 4050 O O . TRP A 1 505 ? 25.086 -14.553 -18.481 1.00 96.06 505 TRP A O 1
ATOM 4060 N N . ASP A 1 506 ? 25.667 -13.496 -16.580 1.00 94.44 506 ASP A N 1
ATOM 4061 C CA . ASP A 1 506 ? 26.904 -14.209 -16.240 1.00 94.44 506 ASP A CA 1
ATOM 4062 C C . ASP A 1 506 ? 27.994 -14.211 -17.331 1.00 94.44 506 ASP A C 1
ATOM 4064 O O . ASP A 1 506 ? 29.009 -14.899 -17.202 1.00 94.44 506 ASP A O 1
ATOM 4068 N N . LYS A 1 507 ? 27.825 -13.397 -18.382 1.00 94.38 507 LYS A N 1
ATOM 4069 C CA . LYS A 1 507 ? 28.866 -13.076 -19.368 1.00 94.38 507 LYS A CA 1
ATOM 4070 C C . LYS A 1 507 ? 29.301 -11.626 -19.248 1.00 94.38 507 LYS A C 1
ATOM 4072 O O . LYS A 1 507 ? 30.455 -11.361 -18.923 1.00 94.38 507 LYS A O 1
ATOM 4077 N N . GLU A 1 508 ? 28.375 -10.696 -19.483 1.00 96.25 508 GLU A N 1
ATOM 4078 C CA . GLU A 1 508 ? 28.667 -9.260 -19.433 1.00 96.25 508 GLU A CA 1
ATOM 4079 C C . GLU A 1 508 ? 28.049 -8.571 -18.218 1.00 96.25 508 GLU A C 1
ATOM 4081 O O . GLU A 1 508 ? 28.628 -7.617 -17.705 1.00 96.25 508 GLU A O 1
ATOM 4086 N N . PHE A 1 509 ? 26.927 -9.086 -17.709 1.00 94.62 509 PHE A N 1
ATOM 4087 C CA . PHE A 1 509 ? 26.304 -8.609 -16.474 1.00 94.62 509 PHE A CA 1
ATOM 4088 C C . PHE A 1 509 ? 26.080 -9.774 -15.507 1.00 94.62 509 PHE A C 1
ATOM 4090 O O . PHE A 1 509 ? 25.686 -10.846 -15.954 1.00 94.62 509 PHE A O 1
ATOM 4097 N N . PRO A 1 510 ? 26.287 -9.607 -14.192 1.00 90.75 510 PRO A N 1
ATOM 4098 C CA . PRO A 1 510 ? 26.002 -10.669 -13.230 1.00 90.75 510 PRO A CA 1
ATOM 4099 C C . PRO A 1 510 ? 24.497 -10.948 -13.148 1.00 90.75 510 PRO A C 1
ATOM 4101 O O . PRO A 1 510 ? 23.695 -10.009 -13.180 1.00 90.75 510 PRO A O 1
ATOM 4104 N N . THR A 1 511 ? 24.109 -12.216 -12.989 1.00 90.19 511 THR A N 1
ATOM 4105 C CA . THR A 1 511 ? 22.711 -12.569 -12.707 1.00 90.19 511 THR A CA 1
ATOM 4106 C C . THR A 1 511 ? 22.234 -11.882 -11.414 1.00 90.19 511 THR A C 1
ATOM 4108 O O . THR A 1 511 ? 22.912 -11.973 -10.385 1.00 90.19 511 THR A O 1
ATOM 4111 N N . PRO A 1 512 ? 21.072 -11.199 -11.415 1.00 90.31 512 PRO A N 1
ATOM 4112 C CA . PRO A 1 512 ? 20.550 -10.546 -10.217 1.00 90.31 512 PRO A CA 1
ATOM 4113 C C . PRO A 1 512 ? 20.270 -11.520 -9.060 1.00 90.31 512 PRO A C 1
ATOM 4115 O O . PRO A 1 512 ? 19.582 -12.522 -9.229 1.00 90.31 512 PRO A O 1
ATOM 4118 N N . GLU A 1 513 ? 20.736 -11.196 -7.848 1.00 87.00 513 GLU A N 1
ATOM 4119 C CA . GLU A 1 513 ? 20.532 -12.051 -6.663 1.00 87.00 513 GLU A CA 1
ATOM 4120 C C . GLU A 1 513 ? 19.107 -11.994 -6.087 1.00 87.00 513 GLU A C 1
ATOM 4122 O O . GLU A 1 513 ? 18.626 -12.958 -5.489 1.00 87.00 513 GLU A O 1
ATOM 4127 N N . LEU A 1 514 ? 18.452 -10.833 -6.177 1.00 90.38 514 LEU A N 1
ATOM 4128 C CA . LEU A 1 514 ? 17.138 -10.583 -5.583 1.00 90.38 514 LEU A CA 1
ATOM 4129 C C . LEU A 1 514 ? 16.073 -10.535 -6.677 1.00 90.38 514 LEU A C 1
ATOM 4131 O O . LEU A 1 514 ? 15.747 -9.465 -7.192 1.00 90.38 514 LEU A O 1
ATOM 4135 N N . VAL A 1 515 ? 15.529 -11.708 -6.995 1.00 93.94 515 VAL A N 1
ATOM 4136 C CA . VAL A 1 515 ? 14.400 -11.858 -7.920 1.00 93.94 515 VAL A CA 1
ATOM 4137 C C . VAL A 1 515 ? 13.083 -11.684 -7.163 1.00 93.94 515 VAL A C 1
ATOM 4139 O O . VAL A 1 515 ? 12.874 -12.303 -6.115 1.00 93.94 515 VAL A O 1
ATOM 4142 N N . VAL A 1 516 ? 12.214 -10.812 -7.668 1.00 94.44 516 VAL A N 1
ATOM 4143 C CA . VAL A 1 516 ? 10.958 -10.384 -7.036 1.00 94.44 516 VAL A CA 1
ATOM 4144 C C . VAL A 1 516 ? 9.851 -10.212 -8.084 1.00 94.44 516 VAL A C 1
ATOM 4146 O O . VAL A 1 516 ? 10.143 -10.066 -9.264 1.00 94.44 516 VAL A O 1
ATOM 4149 N N . ASP A 1 517 ? 8.582 -10.211 -7.668 1.00 94.19 517 ASP A N 1
ATOM 4150 C CA . ASP A 1 517 ? 7.465 -9.771 -8.520 1.00 94.19 517 ASP A CA 1
ATOM 4151 C C . ASP A 1 517 ? 7.175 -8.303 -8.210 1.00 94.19 517 ASP A C 1
ATOM 4153 O O . ASP A 1 517 ? 6.618 -7.978 -7.160 1.00 94.19 517 ASP A O 1
ATOM 4157 N N . VAL A 1 518 ? 7.593 -7.416 -9.109 1.00 95.62 518 VAL A N 1
ATOM 4158 C CA . VAL A 1 518 ? 7.382 -5.964 -8.985 1.00 95.62 518 VAL A CA 1
ATOM 4159 C C . VAL A 1 518 ? 6.599 -5.404 -10.156 1.00 95.62 518 VAL A C 1
ATOM 4161 O O . VAL A 1 518 ? 6.427 -4.192 -10.243 1.00 95.62 518 VAL A O 1
ATOM 4164 N N . ARG A 1 519 ? 6.114 -6.255 -11.060 1.00 95.75 519 ARG A N 1
ATOM 4165 C CA . ARG A 1 519 ? 5.405 -5.812 -12.255 1.00 95.75 519 ARG A CA 1
ATOM 4166 C C . ARG A 1 519 ? 3.907 -5.645 -12.026 1.00 95.75 519 ARG A C 1
ATOM 4168 O O . ARG A 1 519 ? 3.273 -6.373 -11.255 1.00 95.75 519 ARG A O 1
ATOM 4175 N N . THR A 1 520 ? 3.322 -4.721 -12.772 1.00 96.69 520 THR A N 1
ATOM 4176 C CA . THR A 1 520 ? 1.873 -4.554 -12.882 1.00 96.69 520 THR A CA 1
ATOM 4177 C C . THR A 1 520 ? 1.311 -5.632 -13.803 1.00 96.69 520 THR A C 1
ATOM 4179 O O . THR A 1 520 ? 1.669 -5.691 -14.980 1.00 96.69 520 THR A O 1
ATOM 4182 N N . ALA A 1 521 ? 0.441 -6.495 -13.272 1.00 95.56 521 ALA A N 1
ATOM 4183 C CA . ALA A 1 521 ? -0.318 -7.434 -14.092 1.00 95.56 521 ALA A CA 1
ATOM 4184 C C . ALA A 1 521 ? -1.285 -6.671 -15.010 1.00 95.56 521 ALA A C 1
ATOM 4186 O O . ALA A 1 521 ? -1.789 -5.611 -14.639 1.00 95.56 521 ALA A O 1
ATOM 4187 N N . LYS A 1 522 ? -1.541 -7.203 -16.207 1.00 94.81 522 LYS A N 1
ATOM 4188 C CA . LYS A 1 522 ? -2.374 -6.547 -17.224 1.00 94.81 522 LYS A CA 1
ATOM 4189 C C . LYS A 1 522 ? -3.476 -7.481 -17.719 1.00 94.81 522 LYS A C 1
ATOM 4191 O O . LYS A 1 522 ? -3.349 -8.705 -17.663 1.00 94.81 522 LYS A O 1
ATOM 4196 N N . ALA A 1 523 ? -4.557 -6.901 -18.236 1.00 94.50 523 ALA A N 1
ATOM 4197 C CA . ALA A 1 523 ? -5.546 -7.671 -18.982 1.00 94.50 523 ALA A CA 1
ATOM 4198 C C . ALA A 1 523 ? -4.879 -8.355 -20.192 1.00 94.50 523 ALA A C 1
ATOM 4200 O O . ALA A 1 523 ? -4.042 -7.751 -20.863 1.00 94.50 523 ALA A O 1
ATOM 4201 N N . GLY A 1 524 ? -5.240 -9.611 -20.452 1.00 93.50 524 GLY A N 1
ATOM 4202 C CA . GLY A 1 524 ? -4.601 -10.462 -21.460 1.00 93.50 524 GLY A CA 1
ATOM 4203 C C . GLY A 1 524 ? -3.356 -11.212 -20.971 1.00 93.50 524 GLY A C 1
ATOM 4204 O O . GLY A 1 524 ? -2.920 -12.145 -21.643 1.00 93.50 524 GLY A O 1
ATOM 4205 N N . ASP A 1 525 ? -2.802 -10.883 -19.796 1.00 95.50 525 ASP A N 1
ATOM 4206 C CA . ASP A 1 525 ? -1.813 -11.761 -19.167 1.00 95.50 525 ASP A CA 1
ATOM 4207 C C . ASP A 1 525 ? -2.457 -13.103 -18.799 1.00 95.50 525 ASP A C 1
ATOM 4209 O O . ASP A 1 525 ? -3.655 -13.195 -18.519 1.00 95.50 525 ASP A O 1
ATOM 4213 N N . ARG A 1 526 ? -1.642 -14.155 -18.724 1.00 95.44 526 ARG A N 1
ATOM 4214 C CA . ARG A 1 526 ? -2.111 -15.482 -18.320 1.00 95.44 526 ARG A CA 1
ATOM 4215 C C . ARG A 1 526 ? -2.228 -15.559 -16.793 1.00 95.44 526 ARG A C 1
ATOM 4217 O O . ARG A 1 526 ? -1.324 -15.088 -16.098 1.00 95.44 526 ARG A O 1
ATOM 4224 N N . PRO A 1 527 ? -3.293 -16.145 -16.229 1.00 94.00 527 PRO A N 1
ATOM 4225 C CA . PRO A 1 527 ? -3.373 -16.378 -14.797 1.00 94.00 527 PRO A CA 1
ATOM 4226 C C . PRO A 1 527 ? -2.361 -17.444 -14.354 1.00 94.00 527 PRO A C 1
ATOM 4228 O O . PRO A 1 527 ? -2.071 -18.395 -15.073 1.00 94.00 527 PRO A O 1
ATOM 4231 N N . VAL A 1 528 ? -1.841 -17.310 -13.130 1.00 91.75 528 VAL A N 1
ATOM 4232 C CA . VAL A 1 528 ? -0.830 -18.237 -12.582 1.00 91.75 528 VAL A CA 1
ATOM 4233 C C . VAL A 1 528 ? -1.389 -19.654 -12.390 1.00 91.75 528 VAL A C 1
ATOM 4235 O O . VAL A 1 528 ? -0.673 -20.631 -12.591 1.00 91.75 528 VAL A O 1
ATOM 4238 N N . HIS A 1 529 ? -2.665 -19.774 -12.012 1.00 89.75 529 HIS A N 1
ATOM 4239 C CA . HIS A 1 529 ? -3.312 -21.067 -11.759 1.00 89.75 529 HIS A CA 1
ATOM 4240 C C . HIS A 1 529 ? -3.773 -21.782 -13.040 1.00 89.75 529 HIS A C 1
ATOM 4242 O O . HIS A 1 529 ? -3.953 -22.997 -13.014 1.00 89.75 529 HIS A O 1
ATOM 4248 N N . ASP A 1 530 ? -3.949 -21.049 -14.144 1.00 88.44 530 ASP A N 1
ATOM 4249 C CA . ASP A 1 530 ? -4.329 -21.595 -15.448 1.00 88.44 530 ASP A CA 1
ATOM 4250 C C . ASP A 1 530 ? -3.604 -20.848 -16.583 1.00 88.44 530 ASP A C 1
ATOM 4252 O O . ASP A 1 530 ? -4.098 -19.843 -17.096 1.00 88.44 530 ASP A O 1
ATOM 4256 N N . PRO A 1 531 ? -2.447 -21.350 -17.042 1.00 85.25 531 PRO A N 1
ATOM 4257 C CA . PRO A 1 531 ? -1.692 -20.720 -18.122 1.00 85.25 531 PRO A CA 1
ATOM 4258 C C . PRO A 1 531 ? -2.400 -20.700 -19.489 1.00 85.25 531 PRO A C 1
ATOM 4260 O O . PRO A 1 531 ? -1.857 -20.118 -20.429 1.00 85.25 531 PRO A O 1
ATOM 4263 N N . THR A 1 532 ? -3.551 -21.364 -19.641 1.00 89.31 532 THR A N 1
ATOM 4264 C CA . THR A 1 532 ? -4.339 -21.361 -20.887 1.00 89.31 532 THR A CA 1
ATOM 4265 C C . THR A 1 532 ? -5.418 -20.282 -20.912 1.00 89.31 532 THR A C 1
ATOM 4267 O O . THR A 1 532 ? -5.913 -19.943 -21.987 1.00 89.31 532 THR A O 1
ATOM 4270 N N . GLY A 1 533 ? -5.763 -19.735 -19.745 1.00 91.25 533 GLY A N 1
ATOM 4271 C CA . GLY A 1 533 ? -6.709 -18.642 -19.603 1.00 91.25 533 GLY A CA 1
ATOM 4272 C C . GLY A 1 533 ? -6.077 -17.266 -19.808 1.00 91.25 533 GLY A C 1
ATOM 4273 O O . GLY A 1 533 ? -4.878 -17.114 -20.044 1.00 91.25 533 GLY A O 1
ATOM 4274 N N . GLU A 1 534 ? -6.905 -16.239 -19.646 1.00 94.56 534 GLU A N 1
ATOM 4275 C CA . GLU A 1 534 ? -6.499 -14.836 -19.714 1.00 94.56 534 GLU A CA 1
ATOM 4276 C C . GLU A 1 534 ? -7.152 -14.047 -18.578 1.00 94.56 534 GLU A C 1
ATOM 4278 O O . GLU A 1 534 ? -8.308 -14.287 -18.204 1.00 94.56 534 GLU A O 1
ATOM 4283 N N . LEU A 1 535 ? -6.413 -13.079 -18.041 1.00 95.69 535 LEU A N 1
ATOM 4284 C CA . LEU A 1 535 ? -6.940 -12.105 -17.101 1.00 95.69 535 LEU A CA 1
ATOM 4285 C C . LEU A 1 535 ? -7.816 -11.088 -17.827 1.00 95.69 535 LEU A C 1
ATOM 4287 O O . LEU A 1 535 ? -7.409 -10.452 -18.799 1.00 95.69 535 LEU A O 1
ATOM 4291 N N . LYS A 1 536 ? -9.022 -10.901 -17.305 1.00 94.38 536 LYS A N 1
ATOM 4292 C CA . LYS A 1 536 ? -9.945 -9.835 -17.689 1.00 94.38 536 LYS A CA 1
ATOM 4293 C C . LYS A 1 536 ? -9.822 -8.684 -16.705 1.00 94.38 536 LYS A C 1
ATOM 4295 O O . LYS A 1 536 ? -9.420 -8.901 -15.568 1.00 94.38 536 LYS A O 1
ATOM 4300 N N . THR A 1 537 ? -10.219 -7.490 -17.132 1.00 94.62 537 THR A N 1
ATOM 4301 C CA . THR A 1 537 ? -10.272 -6.301 -16.276 1.00 94.62 537 THR A CA 1
ATOM 4302 C C . THR A 1 537 ? -11.703 -5.802 -16.099 1.00 94.62 537 THR A C 1
ATOM 4304 O O . THR A 1 537 ? -12.555 -5.993 -16.973 1.00 94.62 537 THR A O 1
ATOM 4307 N N . ALA A 1 538 ? -11.982 -5.203 -14.947 1.00 92.25 538 ALA A N 1
ATOM 4308 C CA . ALA A 1 538 ? -13.188 -4.431 -14.677 1.00 92.25 538 ALA A CA 1
ATOM 4309 C C . ALA A 1 538 ? -12.865 -3.296 -13.700 1.00 92.25 538 ALA A C 1
ATOM 4311 O O . ALA A 1 538 ? -11.881 -3.360 -12.964 1.00 92.25 538 ALA A O 1
ATOM 4312 N N . ARG A 1 539 ? -13.727 -2.275 -13.664 1.00 92.50 539 ARG A N 1
ATOM 4313 C CA . ARG A 1 539 ? -13.657 -1.226 -12.643 1.00 92.50 539 ARG A CA 1
ATOM 4314 C C . ARG A 1 539 ? -14.568 -1.552 -11.466 1.00 92.50 539 ARG A C 1
ATOM 4316 O O . ARG A 1 539 ? -15.687 -2.041 -11.654 1.00 92.50 539 ARG A O 1
ATOM 4323 N N . GLY A 1 540 ? -14.069 -1.299 -10.263 1.00 91.81 540 GLY A N 1
ATOM 4324 C CA . GLY A 1 540 ? -14.705 -1.642 -8.999 1.00 91.81 540 GLY A CA 1
ATOM 4325 C C . GLY A 1 540 ? -14.828 -0.442 -8.067 1.00 91.81 540 GLY A C 1
ATOM 4326 O O . GLY A 1 540 ? -13.980 0.446 -8.032 1.00 91.81 540 GLY A O 1
ATOM 4327 N N . ILE A 1 541 ? -15.931 -0.404 -7.331 1.00 93.50 541 ILE A N 1
ATOM 4328 C CA . ILE A 1 541 ? -16.107 0.446 -6.159 1.00 93.50 541 ILE A CA 1
ATOM 4329 C C . ILE A 1 541 ? -15.820 -0.416 -4.936 1.00 93.50 541 ILE A C 1
ATOM 4331 O O . ILE A 1 541 ? -16.598 -1.334 -4.658 1.00 93.50 541 ILE A O 1
ATOM 4335 N N . GLU A 1 542 ? -14.783 -0.086 -4.173 1.00 94.94 542 GLU A N 1
ATOM 4336 C CA . GLU A 1 542 ? -14.557 -0.712 -2.873 1.00 94.94 542 GLU A CA 1
ATOM 4337 C C . GLU A 1 542 ? -15.703 -0.350 -1.908 1.00 94.94 542 GLU A C 1
ATOM 4339 O O . GLU A 1 542 ? -15.934 0.815 -1.577 1.00 94.94 542 GLU A O 1
ATOM 4344 N N . VAL A 1 543 ? -16.467 -1.353 -1.467 1.00 95.69 543 VAL A N 1
ATOM 4345 C CA . VAL A 1 543 ? -17.569 -1.194 -0.495 1.00 95.69 543 VAL A CA 1
ATOM 4346 C C . VAL A 1 543 ? -17.278 -1.855 0.853 1.00 95.69 543 VAL A C 1
ATOM 4348 O O . VAL A 1 543 ? -18.071 -1.736 1.792 1.00 95.69 543 VAL A O 1
ATOM 4351 N N . GLY A 1 544 ? -16.151 -2.554 0.970 1.00 96.25 544 GLY A N 1
ATOM 4352 C CA . GLY A 1 544 ? -15.687 -3.137 2.218 1.00 96.25 544 GLY A CA 1
ATOM 4353 C C . GLY A 1 544 ? -14.333 -3.817 2.079 1.00 96.25 544 GLY A C 1
ATOM 4354 O O . GLY A 1 544 ? -13.962 -4.256 0.997 1.00 96.25 544 GLY A O 1
ATOM 4355 N N . HIS A 1 545 ? -13.650 -3.967 3.210 1.00 96.00 545 HIS A N 1
ATOM 4356 C CA . HIS A 1 545 ? -12.305 -4.526 3.292 1.00 96.00 545 HIS A CA 1
ATOM 4357 C C . HIS A 1 545 ? -12.159 -5.329 4.585 1.00 96.00 545 HIS A C 1
ATOM 4359 O O . HIS A 1 545 ? -12.601 -4.878 5.647 1.00 96.00 545 HIS A O 1
ATOM 4365 N N . ILE A 1 546 ? -11.562 -6.517 4.510 1.00 96.31 546 ILE A N 1
ATOM 4366 C CA . ILE A 1 546 ? -11.195 -7.335 5.673 1.00 96.31 546 ILE A CA 1
ATOM 4367 C C . ILE A 1 546 ? -9.693 -7.653 5.667 1.00 96.31 546 ILE A C 1
ATOM 4369 O O . ILE A 1 546 ? -9.121 -7.998 4.631 1.00 96.31 546 ILE A O 1
ATOM 4373 N N . PHE A 1 547 ? -9.063 -7.596 6.845 1.00 94.44 547 PHE A N 1
ATOM 4374 C CA . PHE A 1 547 ? -7.616 -7.762 7.023 1.00 94.44 547 PHE A CA 1
ATOM 4375 C C . PHE A 1 547 ? -7.275 -8.815 8.083 1.00 94.44 547 PHE A C 1
ATOM 4377 O O . PHE A 1 547 ? -7.963 -8.940 9.095 1.00 94.44 547 PHE A O 1
ATOM 4384 N N . GLN A 1 548 ? -6.155 -9.512 7.896 1.00 92.81 548 GLN A N 1
ATOM 4385 C CA . GLN A 1 548 ? -5.479 -10.294 8.935 1.00 92.81 548 GLN A CA 1
ATOM 4386 C C . GLN A 1 548 ? -4.274 -9.500 9.448 1.00 92.81 548 GLN A C 1
ATOM 4388 O O . GLN A 1 548 ? -3.177 -9.607 8.906 1.00 92.81 548 GLN A O 1
ATOM 4393 N N . LEU A 1 549 ? -4.477 -8.684 10.485 1.00 91.38 549 LEU A N 1
ATOM 4394 C CA . LEU A 1 549 ? -3.471 -7.725 10.980 1.00 91.38 549 LEU A CA 1
ATOM 4395 C C . LEU A 1 549 ? -2.286 -8.377 11.713 1.00 91.38 549 LEU A C 1
ATOM 4397 O O . LEU A 1 549 ? -1.246 -7.737 11.902 1.00 91.38 549 LEU A O 1
ATOM 4401 N N . GLY A 1 550 ? -2.446 -9.633 12.141 1.00 90.62 550 GLY A N 1
ATOM 4402 C CA . GLY A 1 550 ? -1.482 -10.328 12.988 1.00 90.62 550 GLY A CA 1
ATOM 4403 C C . GLY A 1 550 ? -1.142 -9.511 14.236 1.00 90.62 550 GLY A C 1
ATOM 4404 O O . GLY A 1 550 ? -1.983 -8.807 14.790 1.00 90.62 550 GLY A O 1
ATOM 4405 N N . THR A 1 551 ? 0.123 -9.543 14.644 1.00 89.44 551 THR A N 1
ATOM 4406 C CA . THR A 1 551 ? 0.570 -8.897 15.883 1.00 89.44 551 THR A CA 1
ATOM 4407 C C . THR A 1 551 ? 1.039 -7.452 15.697 1.00 89.44 551 THR A C 1
ATOM 4409 O O . THR A 1 551 ? 1.735 -6.929 16.562 1.00 89.44 551 THR A O 1
ATOM 4412 N N . LYS A 1 552 ? 0.734 -6.782 14.574 1.00 85.69 552 LYS A N 1
ATOM 4413 C CA . LYS A 1 552 ? 1.293 -5.449 14.264 1.00 85.69 552 LYS A CA 1
ATOM 4414 C C . LYS A 1 552 ? 1.034 -4.431 15.381 1.00 85.69 552 LYS A C 1
ATOM 4416 O O . LYS A 1 552 ? 1.970 -3.830 15.909 1.00 85.69 552 LYS A O 1
ATOM 4421 N N . TYR A 1 553 ? -0.232 -4.257 15.757 1.00 90.25 553 TYR A N 1
ATOM 4422 C CA . TYR A 1 553 ? -0.634 -3.287 16.779 1.00 90.25 553 TYR A CA 1
ATOM 4423 C C . TYR A 1 553 ? -0.343 -3.792 18.190 1.00 90.25 553 TYR A C 1
ATOM 4425 O O . TYR A 1 553 ? 0.162 -3.034 19.020 1.00 90.25 553 TYR A O 1
ATOM 4433 N N . SER A 1 554 ? -0.585 -5.080 18.459 1.00 90.62 554 SER A N 1
ATOM 4434 C CA . SER A 1 554 ? -0.310 -5.670 19.771 1.00 90.62 554 SER A CA 1
ATOM 4435 C C . SER A 1 554 ? 1.180 -5.607 20.112 1.00 90.62 554 SER A C 1
ATOM 4437 O O . SER A 1 554 ? 1.534 -5.241 21.233 1.00 90.62 554 SER A O 1
ATOM 4439 N N . GLN A 1 555 ? 2.072 -5.838 19.146 1.00 87.75 555 GLN A N 1
ATOM 4440 C CA . GLN A 1 555 ? 3.514 -5.688 19.327 1.00 87.75 555 GLN A CA 1
ATOM 4441 C C . GLN A 1 555 ? 3.914 -4.227 19.557 1.00 87.75 555 GLN A C 1
ATOM 4443 O O . GLN A 1 555 ? 4.631 -3.939 20.517 1.00 87.75 555 GLN A O 1
ATOM 4448 N N . ALA A 1 556 ? 3.454 -3.303 18.707 1.00 83.69 556 ALA A N 1
ATOM 4449 C CA . ALA A 1 556 ? 3.819 -1.888 18.802 1.00 83.69 556 ALA A CA 1
ATOM 4450 C C . ALA A 1 556 ? 3.353 -1.257 20.127 1.00 83.69 556 ALA A C 1
ATOM 4452 O O . ALA A 1 556 ? 4.085 -0.502 20.765 1.00 83.69 556 ALA A O 1
ATOM 4453 N N . MET A 1 557 ? 2.161 -1.636 20.592 1.00 89.06 557 MET A N 1
ATOM 4454 C CA . MET A 1 557 ? 1.536 -1.083 21.795 1.00 89.06 557 MET A CA 1
ATOM 4455 C C . MET A 1 557 ? 1.774 -1.934 23.054 1.00 89.06 557 MET A C 1
ATOM 4457 O O . MET A 1 557 ? 1.288 -1.584 24.136 1.00 89.06 557 MET A O 1
ATOM 4461 N N . GLY A 1 558 ? 2.522 -3.038 22.952 1.00 89.81 558 GLY A N 1
ATOM 4462 C CA . GLY A 1 558 ? 2.822 -3.946 24.064 1.00 89.81 558 GLY A CA 1
ATOM 4463 C C . GLY A 1 558 ? 1.571 -4.581 24.680 1.00 89.81 558 GLY A C 1
ATOM 4464 O O . GLY A 1 558 ? 1.452 -4.659 25.905 1.00 89.81 558 GLY A O 1
ATOM 4465 N N . ALA A 1 559 ? 0.601 -4.955 23.850 1.00 90.56 559 ALA A N 1
ATOM 4466 C CA . ALA A 1 559 ? -0.636 -5.592 24.268 1.00 90.56 559 ALA A CA 1
ATOM 4467 C C . ALA A 1 559 ? -0.457 -7.115 24.318 1.00 90.56 559 ALA A C 1
ATOM 4469 O O . ALA A 1 559 ? -0.172 -7.750 23.308 1.00 90.56 559 ALA A O 1
ATOM 4470 N N . THR A 1 560 ? -0.597 -7.701 25.509 1.00 94.62 560 THR A N 1
ATOM 4471 C CA . THR A 1 560 ? -0.360 -9.133 25.738 1.00 94.62 560 THR A CA 1
ATOM 4472 C C . THR A 1 560 ? -1.461 -9.754 26.583 1.00 94.62 560 THR A C 1
ATOM 4474 O O . THR A 1 560 ? -2.036 -9.099 27.452 1.00 94.62 560 THR A O 1
ATOM 4477 N N . PHE A 1 561 ? -1.691 -11.049 26.395 1.00 94.75 561 PHE A N 1
ATOM 4478 C CA . PHE A 1 561 ? -2.531 -11.874 27.257 1.00 94.75 561 PHE A CA 1
ATOM 4479 C C . PHE A 1 561 ? -1.707 -12.999 27.893 1.00 94.75 561 PHE A C 1
ATOM 4481 O O . PHE A 1 561 ? -0.605 -13.326 27.452 1.00 94.75 561 PHE A O 1
ATOM 4488 N N . THR A 1 562 ? -2.226 -13.589 28.966 1.00 95.56 562 THR A N 1
ATOM 4489 C CA . THR A 1 562 ? -1.651 -14.793 29.571 1.00 95.56 562 THR A CA 1
ATOM 4490 C C . THR A 1 562 ? -2.235 -16.038 28.900 1.00 95.56 562 THR A C 1
ATOM 4492 O O . THR A 1 562 ? -3.451 -16.249 28.956 1.00 95.56 562 THR A O 1
ATOM 4495 N N . ASN A 1 563 ? -1.376 -16.846 28.275 1.00 94.31 563 ASN A N 1
ATOM 4496 C CA . ASN A 1 563 ? -1.743 -18.082 27.580 1.00 94.31 563 ASN A CA 1
ATOM 4497 C C . ASN A 1 563 ? -1.997 -19.259 28.543 1.00 94.31 563 ASN A C 1
ATOM 4499 O O . ASN A 1 563 ? -1.861 -19.122 29.762 1.00 94.31 563 ASN A O 1
ATOM 4503 N N . GLU A 1 564 ? -2.365 -20.420 27.996 1.00 93.25 564 GLU A N 1
ATOM 4504 C CA . GLU A 1 564 ? -2.648 -21.645 28.762 1.00 93.25 564 GLU A CA 1
ATOM 4505 C C . GLU A 1 564 ? -1.491 -22.096 29.657 1.00 93.25 564 GLU A C 1
ATOM 4507 O O . GLU A 1 564 ? -1.713 -22.629 30.742 1.00 93.25 564 GLU A O 1
ATOM 4512 N N . GLN A 1 565 ? -0.252 -21.837 29.238 1.00 93.62 565 GLN A N 1
ATOM 4513 C CA . GLN A 1 565 ? 0.960 -22.195 29.972 1.00 93.62 565 GLN A CA 1
ATOM 4514 C C . GLN A 1 565 ? 1.386 -21.114 30.982 1.00 93.62 565 GLN A C 1
ATOM 4516 O O . GLN A 1 565 ? 2.471 -21.203 31.558 1.00 93.62 565 GLN A O 1
ATOM 4521 N N . GLY A 1 566 ? 0.575 -20.071 31.187 1.00 92.56 566 GLY A N 1
ATOM 4522 C CA . GLY A 1 566 ? 0.874 -18.969 32.102 1.00 92.56 566 GLY A CA 1
ATOM 4523 C C . GLY A 1 566 ? 1.895 -17.955 31.570 1.00 92.56 566 GLY A C 1
ATOM 4524 O O . GLY A 1 566 ? 2.313 -17.069 32.316 1.00 92.56 566 GLY A O 1
ATOM 4525 N N . LYS A 1 567 ? 2.297 -18.049 30.296 1.00 91.69 567 LYS A N 1
ATOM 4526 C CA . LYS A 1 567 ? 3.238 -17.120 29.652 1.00 91.69 567 LYS A CA 1
ATOM 4527 C C . LYS A 1 567 ? 2.507 -15.941 29.015 1.00 91.69 567 LYS A C 1
ATOM 4529 O O . LYS A 1 567 ? 1.341 -16.047 28.640 1.00 91.69 567 LYS A O 1
ATOM 4534 N N . LYS A 1 568 ? 3.202 -14.808 28.892 1.00 91.44 568 LYS A N 1
ATOM 4535 C CA . LYS A 1 568 ? 2.706 -13.635 28.165 1.00 91.44 568 LYS A CA 1
ATOM 4536 C C . LYS A 1 568 ? 2.917 -13.825 26.665 1.00 91.44 568 LYS A C 1
ATOM 4538 O O . LYS A 1 568 ? 4.055 -13.982 26.239 1.00 91.44 568 LYS A O 1
ATOM 4543 N N . ASN A 1 569 ? 1.828 -13.772 25.904 1.00 88.81 569 ASN A N 1
ATOM 4544 C CA . ASN A 1 569 ? 1.821 -13.799 24.443 1.00 88.81 569 ASN A CA 1
ATOM 4545 C C . ASN A 1 569 ? 1.171 -12.521 23.901 1.00 88.81 569 ASN A C 1
ATOM 4547 O O . ASN A 1 569 ? 0.308 -11.936 24.559 1.00 88.81 569 ASN A O 1
ATOM 4551 N N . LEU A 1 570 ? 1.577 -12.104 22.703 1.00 88.06 570 LEU A N 1
ATOM 4552 C CA . LEU A 1 570 ? 0.832 -11.135 21.898 1.00 88.06 570 LEU A CA 1
ATOM 4553 C C . LEU A 1 570 ? -0.437 -11.818 21.369 1.00 88.06 570 LEU A C 1
ATOM 4555 O O . LEU A 1 570 ? -0.378 -13.003 21.036 1.00 88.06 570 LEU A O 1
ATOM 4559 N N . TRP A 1 571 ? -1.551 -11.089 21.341 1.00 83.31 571 TRP A N 1
ATOM 4560 C CA . TRP A 1 571 ? -2.766 -11.497 20.626 1.00 83.31 571 TRP A CA 1
ATOM 4561 C C . TRP A 1 571 ? -2.734 -11.041 19.169 1.00 83.31 571 TRP A C 1
ATOM 4563 O O . TRP A 1 571 ? -1.936 -10.116 18.856 1.00 83.31 571 TRP A O 1
#

pLDDT: mean 87.68, std 13.79, range [37.0, 98.81]